Protein AF-S2ZXZ3-F1 (afdb_monomer)

Foldseek 3Di:
DDDPPDPDLDLVVQDDPDSDPLSVLCSQQCLLQHPDDPLSVLSNVLNQVSVCQQQVVPDDSVPFNDKDWDACQLHQRIWIQGPVGLAIEGEHEAEPDFDPQLVLLSVVCLLCVLLVADPNVPDPSCVPPDPVVVVVVVVVSVVSSVVNNVVVCVRCVPPPDDDRNRSRHYAYEYEYLAQQALSNVCQQCVPPDDGSHPYYAYNLNVLLSLVVSCVSVDPVSVVVNVVSLVRVVVLLVLLLQLDWDQDPVRDTAGSCWQDPNVFVSVCCLQANDDAPPDPSVVVSCVVNPPPDSRRDSHDDDPDQQAWHKDWDDDPNTIKIKTWLGGNVLVCVVVVCVVVLLPDDLLPDQHAWGWIWMWHADPLGIKTFTKTFAVSPPDPPDPLPDPDPVLLCLVLCCCQVPQCPPPQLVVLLVVLQVLQADPVDRDGQKDAWDDDSHRMTTGIMGNCNSVSNCCPVPVSVVSSSVSSNSNSVSSCVVRVPDRSSCSSVVVRD

Solvent-accessible surface area (backbone atoms only — not comparable to full-atom values): 27987 Å² total; per-residue (Å²): 141,79,81,92,69,78,84,70,90,53,48,71,81,49,34,77,97,54,89,44,71,64,14,51,54,49,43,46,45,46,26,30,55,49,78,94,43,88,94,45,46,61,48,29,50,46,12,40,54,52,50,25,54,52,54,61,61,77,57,86,50,88,83,58,54,59,66,47,80,40,69,50,57,84,74,35,52,35,37,36,39,31,70,91,74,35,34,34,38,38,37,45,77,31,56,92,63,72,91,60,88,61,50,64,61,38,46,50,30,48,49,20,58,45,33,69,31,72,88,33,73,84,63,78,70,53,79,89,50,54,72,78,53,39,58,55,48,51,57,52,49,53,52,42,28,56,52,45,41,51,56,49,51,62,72,52,64,83,54,90,73,83,90,60,54,48,69,40,45,80,42,32,23,41,39,30,63,36,89,81,49,50,64,51,45,50,58,44,53,40,90,88,52,82,56,67,32,77,21,75,43,47,27,71,58,49,50,51,61,54,57,75,49,49,91,62,68,45,69,70,60,51,54,48,50,53,52,52,51,53,49,52,49,52,54,47,59,38,33,42,32,59,48,68,48,67,47,100,86,66,46,83,43,40,31,40,48,74,30,44,55,2,31,43,44,48,53,37,66,46,72,44,79,81,59,52,78,59,81,68,53,66,66,45,44,77,74,45,78,86,61,60,84,89,64,54,89,29,69,78,76,86,55,54,80,40,59,48,49,50,71,52,69,58,98,88,40,38,30,22,33,34,42,64,46,30,45,69,59,38,52,71,52,56,73,44,57,75,68,48,86,80,59,66,83,91,70,50,69,65,83,81,55,39,28,41,31,40,44,66,53,98,94,39,36,30,46,27,40,32,41,54,45,68,90,70,62,49,97,85,59,85,62,76,70,86,70,57,68,44,60,56,36,49,51,47,37,45,53,68,56,53,53,59,32,64,66,48,43,51,40,54,49,51,58,31,58,73,72,54,44,98,90,49,81,73,71,38,59,43,76,45,56,88,52,64,58,49,60,27,40,56,37,35,33,50,36,61,68,57,34,75,50,44,83,40,63,67,59,39,52,51,50,32,49,43,53,41,50,39,51,51,51,51,45,64,68,53,70,80,54,61,45,42,40,26,51,70,61,74,47,118

Nearest PDB structures (foldseek):
  9f9a-assembly1_B  TM=3.683E-01  e=1.310E+00  Homo sapiens
  1ztf-assembly1_A  TM=2.143E-01  e=4.920E+00  Archaeoglobus fulgidus
  9cx8-assembly1_B  TM=1.516E-01  e=3.014E+00  Homo sapiens

Sequence (492 aa):
MIDERIVENNIFNFATNELSQDAFICWCLNWINMPVRDDNESGRQFGSQFLSRLLNGAYDVSGVNQIYIFRQLLNIDVLVLVPELQVALIIEDKTSSQEHGNQINRYKYLLSKTFGSNQYNGLDIYQYLSDDKKEQQQKRDETACWGAVNSIRWALRDEPGELDLSKYTIHTAYLKTDWFNDDDWNTVRELEKDPKVNTYVDGPEFLSLLLSCREWNNPILMSFVDYLSSKIRATIEHSCFWEHYEDIDGHIRFNIQDTAIAQRRFLQTVFNQPNHEAPFMADLKQHVENIDDLYVYGRIDDASHTHTIQHGSSFGTPWSLMHFWTRSLDRTVDADYWGFQNTNEDNLTVKPYMFWRIDKIKEGPVLSLRYYTWWEKGAGDNGESNTCSYKTRVYNYIKDRILSVKNISDTVRAIDELYKSEADTGDICSEGKLYKQYENILLQFKLNKILIDWNDADKRAQFISLMRDLNSELTQEIEDVKWDLVRKGVLK

Secondary structure (DSSP, 8-state):
----S-----GGGG-SSS--HHHHHHHHHHGGGS---TTTHHHHHHHHHHHHHHTTT-S--TT----EEEESGGG-SEEEEEGGGTEEEEEEEESSPPP-SSHHHHHHHHHHHHHT--TTTT--S-TTS-HHHHHHHHHHHHHHHHHHHHHHHHHGGGSSS---GGGPEEEEEEEE-S---HHHHHHH--TTSS-S-SEEEEHHHHHHHHHTTGGG--HHHHHHHHHHHHHHHHHHHTT-TT-EEE-TTS-EEEHHHH-HHHHHHHHHHHHSPPP---TTHHHHHHHSTT--TT---PPPP--TTSEEEEEEEETTEEEEEEEEEEHHHHHHHHHHHTGGGGS-GGG--SPPEEEEEEEEETTEEEEEEEEE-GGG--TT--S-----HHHHHHHHHIIIIITTSHHHHHHHHHHHHHT--SS----SEEE----SSSEEEEEEEEHHHHHHTTT-HHHHHHHHHHHHHHHHHHHHHHHT--HHHHHTTS--

Mean predicted aligned error: 9.5 Å

Structure (mmCIF, N/CA/C/O backbone):
data_AF-S2ZXZ3-F1
#
_entry.id   AF-S2ZXZ3-F1
#
loop_
_atom_site.group_PDB
_atom_site.id
_atom_site.type_symbol
_atom_site.label_atom_id
_atom_site.label_alt_id
_atom_site.label_comp_id
_atom_site.label_asym_id
_atom_site.label_entity_id
_atom_site.label_seq_id
_atom_site.pdbx_PDB_ins_code
_atom_site.Cartn_x
_atom_site.Cartn_y
_atom_site.Cartn_z
_atom_site.occupancy
_atom_site.B_iso_or_equiv
_atom_site.auth_seq_id
_atom_site.auth_comp_id
_atom_site.auth_asym_id
_atom_site.auth_atom_id
_atom_site.pdbx_PDB_model_num
ATOM 1 N N . MET A 1 1 ? -23.104 10.541 36.048 1.00 30.17 1 MET A N 1
ATOM 2 C CA . MET A 1 1 ? -24.502 10.112 35.854 1.00 30.17 1 MET A CA 1
ATOM 3 C C . MET A 1 1 ? -24.876 10.444 34.423 1.00 30.17 1 MET A C 1
ATOM 5 O O . MET A 1 1 ? -24.916 11.622 34.096 1.00 30.17 1 MET A O 1
ATOM 9 N N . ILE A 1 2 ? -25.022 9.423 33.582 1.00 32.22 2 ILE A N 1
ATOM 10 C CA . ILE A 1 2 ? -25.504 9.516 32.198 1.00 32.22 2 ILE A CA 1
ATOM 11 C C . ILE A 1 2 ? -26.896 8.869 32.217 1.00 32.22 2 ILE A C 1
ATOM 13 O O . ILE A 1 2 ? -27.058 7.820 32.832 1.00 32.22 2 ILE A O 1
ATOM 17 N N . ASP A 1 3 ? -27.890 9.564 31.665 1.00 29.20 3 ASP A N 1
ATOM 18 C CA . ASP A 1 3 ? -29.308 9.176 31.620 1.00 29.20 3 ASP A CA 1
ATOM 19 C C . ASP A 1 3 ? -29.491 7.924 30.738 1.00 29.20 3 ASP A C 1
ATOM 21 O O . ASP A 1 3 ? -28.980 7.872 29.621 1.00 29.20 3 ASP A O 1
ATOM 25 N N . GLU A 1 4 ? -30.230 6.928 31.232 1.00 36.69 4 GLU A N 1
ATOM 26 C CA . GLU A 1 4 ? -30.535 5.628 30.601 1.00 36.69 4 GLU A CA 1
ATOM 27 C C . GLU A 1 4 ? -31.561 5.728 29.447 1.00 36.69 4 GLU A C 1
ATOM 29 O O . GLU A 1 4 ? -32.271 4.775 29.122 1.00 36.69 4 GLU A O 1
ATOM 34 N N . ARG A 1 5 ? -31.663 6.885 28.786 1.00 41.94 5 ARG A N 1
ATOM 35 C CA . ARG A 1 5 ? -32.568 7.111 27.653 1.00 41.94 5 ARG A CA 1
ATOM 36 C C . ARG A 1 5 ? -31.793 7.092 26.341 1.00 41.94 5 ARG A C 1
ATOM 38 O O . ARG A 1 5 ? -31.281 8.119 25.923 1.00 41.94 5 ARG A O 1
ATOM 45 N N . ILE A 1 6 ? -31.730 5.902 25.735 1.00 48.75 6 ILE A N 1
ATOM 46 C CA . ILE A 1 6 ? -31.396 5.600 24.327 1.00 48.75 6 ILE A CA 1
ATOM 47 C C . ILE A 1 6 ? -30.418 6.609 23.703 1.00 48.75 6 ILE A C 1
ATOM 49 O O . ILE A 1 6 ? -30.825 7.581 23.070 1.00 48.75 6 ILE A O 1
ATOM 53 N N . VAL A 1 7 ? -29.117 6.348 23.830 1.00 62.41 7 VAL A N 1
ATOM 54 C CA . VAL A 1 7 ? -28.128 7.036 22.996 1.00 62.41 7 VAL A CA 1
ATOM 55 C C . VAL A 1 7 ? -28.185 6.371 21.623 1.00 62.41 7 VAL A C 1
ATOM 57 O O . VAL A 1 7 ? -27.684 5.266 21.442 1.00 62.41 7 VAL A O 1
ATOM 60 N N . GLU A 1 8 ? -28.875 6.998 20.672 1.00 80.94 8 GLU A N 1
ATOM 61 C CA . GLU A 1 8 ? -28.835 6.572 19.271 1.00 80.94 8 GLU A CA 1
ATOM 62 C C . GLU A 1 8 ? -27.384 6.486 18.774 1.00 80.94 8 GLU A C 1
ATOM 64 O O . GLU A 1 8 ? -26.513 7.237 19.228 1.00 80.94 8 GLU A O 1
ATOM 69 N N . ASN A 1 9 ? -27.119 5.585 17.820 1.00 91.69 9 ASN A N 1
ATOM 70 C CA . ASN A 1 9 ? -25.801 5.472 17.202 1.00 91.69 9 ASN A CA 1
ATOM 71 C C . ASN A 1 9 ? -25.494 6.710 16.342 1.00 91.69 9 ASN A C 1
ATOM 73 O O . ASN A 1 9 ? -25.753 6.749 15.137 1.00 91.69 9 ASN A O 1
ATOM 77 N N . ASN A 1 10 ? -24.947 7.733 16.989 1.00 90.75 10 ASN A N 1
ATOM 78 C CA . ASN A 1 10 ? -24.644 9.020 16.395 1.00 90.75 10 ASN A CA 1
ATOM 79 C C . ASN A 1 10 ? -23.159 9.106 16.018 1.00 90.75 10 ASN A C 1
ATOM 81 O O . ASN A 1 10 ? -22.287 9.074 16.887 1.00 90.75 10 ASN A O 1
ATOM 85 N N . ILE A 1 11 ? -22.872 9.275 14.723 1.00 91.56 11 ILE A N 1
ATOM 86 C CA . ILE A 1 11 ? -21.506 9.396 14.193 1.00 91.56 11 ILE A CA 1
ATOM 87 C C . ILE A 1 11 ? -20.726 10.569 14.805 1.00 91.56 11 ILE A C 1
ATOM 89 O O . ILE A 1 11 ? -19.511 10.482 14.970 1.00 91.56 11 ILE A O 1
ATOM 93 N N . PHE A 1 12 ? -21.409 11.642 15.221 1.00 90.38 12 PHE A N 1
ATOM 94 C CA . PHE A 1 12 ? -20.770 12.804 15.842 1.00 90.38 12 PHE A CA 1
ATOM 95 C C . PHE A 1 12 ? -20.186 12.498 17.225 1.00 90.38 12 PHE A C 1
ATOM 97 O O . PHE A 1 12 ? -19.268 13.194 17.652 1.00 90.38 12 PHE A O 1
ATOM 104 N N . ASN A 1 13 ? -20.624 11.420 17.888 1.00 90.25 13 ASN A N 1
ATOM 105 C CA . ASN A 1 13 ? -19.977 10.933 19.112 1.00 90.25 13 ASN A CA 1
ATOM 106 C C . ASN A 1 13 ? -18.549 10.429 18.842 1.00 90.25 13 ASN A C 1
ATOM 108 O O . ASN A 1 13 ? -17.726 10.370 19.753 1.00 90.25 13 ASN A O 1
ATOM 112 N N . PHE A 1 14 ? -18.260 10.077 17.587 1.00 90.56 14 PHE A N 1
ATOM 113 C CA . PHE A 1 14 ? -16.962 9.613 17.119 1.00 90.56 14 PHE A CA 1
ATOM 114 C C . PHE A 1 14 ? -16.249 10.637 16.243 1.00 90.56 14 PHE A C 1
ATOM 116 O O . PHE A 1 14 ? -15.187 10.318 15.730 1.00 90.56 14 PHE A O 1
ATOM 123 N N . ALA A 1 15 ? -16.775 11.844 16.045 1.00 86.06 15 ALA A N 1
ATOM 124 C CA . ALA A 1 15 ? -16.064 12.894 15.320 1.00 86.06 15 ALA A CA 1
ATOM 125 C C . ALA A 1 15 ? -15.128 13.660 16.272 1.00 86.06 15 ALA A C 1
ATOM 127 O O . ALA A 1 15 ? -15.308 13.648 17.489 1.00 86.06 15 ALA A O 1
ATOM 128 N N . THR A 1 16 ? -14.081 14.292 15.739 1.00 78.38 16 THR A N 1
ATOM 129 C CA . THR A 1 16 ? -13.371 15.362 16.468 1.00 78.38 16 THR A CA 1
ATOM 130 C C . THR A 1 16 ? -13.859 16.710 15.935 1.00 78.38 16 THR A C 1
ATOM 132 O O . THR A 1 16 ? -15.035 17.028 16.081 1.00 78.38 16 THR A O 1
ATOM 135 N N . ASN A 1 17 ? -12.992 17.481 15.278 1.00 81.38 17 ASN A N 1
ATOM 136 C CA . ASN A 1 17 ? -13.367 18.703 14.564 1.00 81.38 17 ASN A CA 1
ATOM 137 C C . ASN A 1 17 ? -13.809 18.412 13.120 1.00 81.38 17 ASN A C 1
ATOM 139 O O . ASN A 1 17 ? -14.393 19.274 12.472 1.00 81.38 17 ASN A O 1
ATOM 143 N N . GLU A 1 18 ? -13.526 17.205 12.626 1.00 82.19 18 GLU A N 1
ATOM 144 C CA . GLU A 1 18 ? -13.822 16.752 11.270 1.00 82.19 18 GLU A CA 1
ATOM 145 C C . GLU A 1 18 ? -14.441 15.351 11.313 1.00 82.19 18 GLU A C 1
ATOM 147 O O . GLU A 1 18 ? -14.201 14.566 12.241 1.00 82.19 18 GLU A O 1
ATOM 152 N N . LEU A 1 19 ? -15.252 15.043 10.300 1.00 85.81 19 LEU A N 1
ATOM 153 C CA . LEU A 1 19 ? -15.822 13.717 10.105 1.00 85.81 19 LEU A CA 1
ATOM 154 C C . LEU A 1 19 ? -14.780 12.827 9.416 1.00 85.81 19 LEU A C 1
ATOM 156 O O . LEU A 1 19 ? -14.737 12.750 8.191 1.00 85.81 19 LEU A O 1
ATOM 160 N N . SER A 1 20 ? -13.903 12.213 10.212 1.00 90.12 20 SER A N 1
ATOM 161 C CA . SER A 1 20 ? -12.832 11.357 9.694 1.00 90.12 20 SER A CA 1
ATOM 162 C C . SER A 1 20 ? -13.332 9.963 9.310 1.00 90.12 20 SER A C 1
ATOM 164 O O . SER A 1 20 ? -14.394 9.512 9.748 1.00 90.12 20 SER A O 1
ATOM 166 N N . GLN A 1 21 ? -12.530 9.246 8.524 1.00 90.81 21 GLN A N 1
ATOM 167 C CA . GLN A 1 21 ? -12.788 7.842 8.226 1.00 90.81 21 GLN A CA 1
ATOM 168 C C . GLN A 1 21 ? -12.796 6.986 9.509 1.00 90.81 21 GLN A C 1
ATOM 170 O O . GLN A 1 21 ? -13.679 6.143 9.651 1.00 90.81 21 GLN A O 1
ATOM 175 N N . ASP A 1 22 ? -11.942 7.274 10.501 1.00 91.81 22 ASP A N 1
ATOM 176 C CA . ASP A 1 22 ? -12.008 6.633 11.830 1.00 91.81 22 ASP A CA 1
ATOM 177 C C . ASP A 1 22 ? -13.377 6.793 12.493 1.00 91.81 22 ASP A C 1
ATOM 179 O O . ASP A 1 22 ? -13.887 5.858 13.111 1.00 91.81 22 ASP A O 1
ATOM 183 N N . ALA A 1 23 ? -13.980 7.985 12.385 1.00 93.44 23 ALA A N 1
ATOM 184 C CA . ALA A 1 23 ? -15.296 8.260 12.955 1.00 93.44 23 ALA A CA 1
ATOM 185 C C . ALA A 1 23 ? -16.367 7.385 12.296 1.00 93.44 23 ALA A C 1
ATOM 187 O O . ALA A 1 23 ? -17.224 6.826 12.983 1.00 93.44 23 ALA A O 1
ATOM 188 N N . PHE A 1 24 ? -16.280 7.229 10.973 1.00 94.88 24 PHE A N 1
ATOM 189 C CA . PHE A 1 24 ? -17.153 6.346 10.211 1.00 94.88 24 PHE A CA 1
ATOM 190 C C . PHE A 1 24 ? -16.953 4.875 10.600 1.00 94.88 24 PHE A C 1
ATOM 192 O O . PHE A 1 24 ? -17.932 4.206 10.912 1.00 94.88 24 PHE A O 1
ATOM 199 N N . ILE A 1 25 ? -15.707 4.393 10.701 1.00 95.62 25 ILE A N 1
ATOM 200 C CA . ILE A 1 25 ? -15.379 3.025 11.154 1.00 95.62 25 ILE A CA 1
ATOM 201 C C . ILE A 1 25 ? -15.961 2.757 12.549 1.00 95.62 25 ILE A C 1
ATOM 203 O O . ILE A 1 25 ? -16.602 1.726 12.770 1.00 95.62 25 ILE A O 1
ATOM 207 N N . CYS A 1 26 ? -15.789 3.697 13.484 1.00 96.50 26 CYS A N 1
ATOM 208 C CA . CYS A 1 26 ? -16.365 3.595 14.824 1.00 96.50 26 CYS A CA 1
ATOM 209 C C . CYS A 1 26 ? -17.895 3.536 14.777 1.00 96.50 26 CYS A C 1
ATOM 211 O O . CYS A 1 26 ? -18.497 2.704 15.451 1.00 96.50 26 CYS A O 1
ATOM 213 N N . TRP A 1 27 ? -18.528 4.385 13.965 1.00 96.19 27 TRP A N 1
ATOM 214 C CA . TRP A 1 27 ? -19.978 4.398 13.792 1.00 96.19 27 TRP A CA 1
ATOM 215 C C . TRP A 1 27 ? -20.510 3.087 13.201 1.00 96.19 27 TRP A C 1
ATOM 217 O O . TRP A 1 27 ? -21.516 2.575 13.694 1.00 96.19 27 TRP A O 1
ATOM 227 N N . CYS A 1 28 ? -19.820 2.506 12.215 1.00 95.69 28 CYS A N 1
ATOM 228 C CA . CYS A 1 28 ? -20.149 1.197 11.649 1.00 95.69 28 CYS A CA 1
ATOM 229 C C . CYS A 1 28 ? -20.170 0.108 12.731 1.00 95.69 28 CYS A C 1
ATOM 231 O O . CYS A 1 28 ? -21.142 -0.635 12.848 1.00 95.69 28 CYS A O 1
ATOM 233 N N . LEU A 1 29 ? -19.119 0.042 13.551 1.00 97.25 29 LEU A N 1
ATOM 234 C CA . LEU A 1 29 ? -18.985 -0.965 14.604 1.00 97.25 29 LEU A CA 1
ATOM 235 C C . LEU A 1 29 ? -19.958 -0.736 15.763 1.00 97.25 29 LEU A C 1
ATOM 237 O O . LEU A 1 29 ? -20.524 -1.692 16.289 1.00 97.25 29 LEU A O 1
ATOM 241 N N . ASN A 1 30 ? -20.210 0.521 16.136 1.00 96.69 30 ASN A N 1
ATOM 242 C CA . ASN A 1 30 ? -21.069 0.857 17.270 1.00 96.69 30 ASN A CA 1
ATOM 243 C C . ASN A 1 30 ? -22.535 0.437 17.076 1.00 96.69 30 ASN A C 1
ATOM 245 O O . ASN A 1 30 ? -23.285 0.389 18.047 1.00 96.69 30 ASN A O 1
ATOM 249 N N . TRP A 1 31 ? -22.949 0.063 15.860 1.00 95.44 31 TRP A N 1
ATOM 250 C CA . TRP A 1 31 ? -24.242 -0.589 15.668 1.00 95.44 31 TRP A CA 1
ATOM 251 C C . TRP A 1 31 ? -24.387 -1.878 16.476 1.00 95.44 31 TRP A C 1
ATOM 253 O O . TRP A 1 31 ? -25.496 -2.174 16.902 1.00 95.44 31 TRP A O 1
ATOM 263 N N . ILE A 1 32 ? -23.300 -2.602 16.761 1.00 95.69 32 ILE A N 1
ATOM 264 C CA . ILE A 1 32 ? -23.332 -3.806 17.609 1.00 95.69 32 ILE A CA 1
ATOM 265 C C . ILE A 1 32 ? -23.910 -3.494 18.998 1.00 95.69 32 ILE A C 1
ATOM 267 O O . ILE A 1 32 ? -24.723 -4.267 19.502 1.00 95.69 32 ILE A O 1
ATOM 271 N N . ASN A 1 33 ? -23.563 -2.326 19.552 1.00 94.38 33 ASN A N 1
ATOM 272 C CA . ASN A 1 33 ? -23.988 -1.860 20.876 1.00 94.38 33 ASN A CA 1
ATOM 273 C C . ASN A 1 33 ? -25.446 -1.384 20.926 1.00 94.38 33 ASN A C 1
ATOM 275 O O . ASN A 1 33 ? -25.957 -1.061 22.000 1.00 94.38 33 ASN A O 1
ATOM 279 N N . MET A 1 34 ? -26.123 -1.278 19.779 1.00 93.19 34 MET A N 1
ATOM 280 C CA . MET A 1 34 ? -27.524 -0.879 19.767 1.00 93.19 34 MET A CA 1
ATOM 281 C C . MET A 1 34 ? -28.399 -2.006 20.328 1.00 93.19 34 MET A C 1
ATOM 283 O O . MET A 1 34 ? -28.181 -3.175 19.991 1.00 93.19 34 MET A O 1
ATOM 287 N N . PRO A 1 35 ? -29.427 -1.682 21.138 1.00 90.19 35 PRO A N 1
ATOM 288 C CA . PRO A 1 35 ? -30.375 -2.680 21.617 1.00 90.19 35 PRO A CA 1
ATOM 289 C C . PRO A 1 35 ? -31.053 -3.374 20.435 1.00 90.19 35 PRO A C 1
ATOM 291 O O . PRO A 1 35 ? -31.287 -2.748 19.402 1.00 90.19 35 PRO A O 1
ATOM 294 N N . VAL A 1 36 ? -31.405 -4.648 20.600 1.00 89.12 36 VAL A N 1
ATOM 295 C CA . VAL A 1 36 ? -32.118 -5.419 19.574 1.00 89.12 36 VAL A CA 1
ATOM 296 C C . VAL A 1 36 ? -33.483 -4.778 19.307 1.00 89.12 36 VAL A C 1
ATOM 298 O O . VAL A 1 36 ? -34.337 -4.765 20.196 1.00 89.12 36 VAL A O 1
ATOM 301 N N . ARG A 1 37 ? -33.684 -4.227 18.104 1.00 88.00 37 ARG A N 1
ATOM 302 C CA . ARG A 1 37 ? -34.963 -3.671 17.640 1.00 88.00 37 ARG A CA 1
ATOM 303 C C . ARG A 1 37 ? -35.143 -3.938 16.147 1.00 88.00 37 ARG A C 1
ATOM 305 O O . ARG A 1 37 ? -34.173 -3.917 15.396 1.00 88.00 37 ARG A O 1
ATOM 312 N N . ASP A 1 38 ? -36.386 -4.092 15.711 1.00 85.94 38 ASP A N 1
ATOM 313 C CA . ASP A 1 38 ? -36.701 -4.351 14.299 1.00 85.94 38 ASP A CA 1
ATOM 314 C C . ASP A 1 38 ? -36.213 -3.220 13.374 1.00 85.94 38 ASP A C 1
ATOM 316 O O . ASP A 1 38 ? -35.770 -3.455 12.256 1.00 85.94 38 ASP A O 1
ATOM 320 N N . ASP A 1 39 ? -36.236 -1.972 13.847 1.00 85.81 39 ASP A N 1
ATOM 321 C CA . ASP A 1 39 ? -35.856 -0.796 13.059 1.00 85.81 39 ASP A CA 1
ATOM 322 C C . ASP A 1 39 ? -34.337 -0.564 12.952 1.00 85.81 39 ASP A C 1
ATOM 324 O O . ASP A 1 39 ? -33.902 0.307 12.197 1.00 85.81 39 ASP A O 1
ATOM 328 N N . ASN A 1 40 ? -33.520 -1.326 13.689 1.00 89.25 40 ASN A N 1
ATOM 329 C CA . ASN A 1 40 ? -32.059 -1.254 13.627 1.00 89.25 40 ASN A CA 1
ATOM 330 C C . ASN A 1 40 ? -31.377 -2.576 13.259 1.00 89.25 40 ASN A C 1
ATOM 332 O O . ASN A 1 40 ? -30.144 -2.616 13.213 1.00 89.25 40 ASN A O 1
ATOM 336 N N . GLU A 1 41 ? -32.150 -3.624 12.964 1.00 91.31 41 GLU A N 1
ATOM 337 C CA . GLU A 1 41 ? -31.649 -4.966 12.661 1.00 91.31 41 GLU A CA 1
ATOM 338 C C . GLU A 1 41 ? -30.568 -4.942 11.573 1.00 91.31 41 GLU A C 1
ATOM 340 O O . GLU A 1 41 ? -29.474 -5.467 11.782 1.00 91.31 41 GLU A O 1
ATOM 345 N N . SER A 1 42 ? -30.813 -4.241 10.462 1.00 92.19 42 SER A N 1
ATOM 346 C CA . SER A 1 42 ? -29.847 -4.122 9.363 1.00 92.19 42 SER A CA 1
ATOM 347 C C . SER A 1 42 ? -28.546 -3.425 9.777 1.00 92.19 42 SER A C 1
ATOM 349 O O . SER A 1 42 ? -27.469 -3.836 9.353 1.00 92.19 42 SER A O 1
ATOM 351 N N . GLY A 1 43 ? -28.621 -2.406 10.640 1.00 93.19 43 GLY A N 1
ATOM 352 C CA . GLY A 1 43 ? -27.437 -1.731 11.172 1.00 93.19 43 GLY A CA 1
ATOM 353 C C . GLY A 1 43 ? -26.615 -2.663 12.064 1.00 93.19 43 GLY A C 1
ATOM 354 O O . GLY A 1 43 ? -25.399 -2.771 11.898 1.00 93.19 43 GLY A O 1
ATOM 355 N N . ARG A 1 44 ? -27.277 -3.398 12.970 1.00 93.62 44 ARG A N 1
ATOM 356 C CA . ARG A 1 44 ? -26.623 -4.399 13.836 1.00 93.62 44 ARG A CA 1
ATOM 357 C C . ARG A 1 44 ? -25.982 -5.519 13.016 1.00 93.62 44 ARG A C 1
ATOM 359 O O . ARG A 1 44 ? -24.838 -5.893 13.278 1.00 93.62 44 ARG A O 1
ATOM 366 N N . GLN A 1 45 ? -26.695 -6.017 12.006 1.00 92.69 45 GLN A N 1
ATOM 367 C CA . GLN A 1 45 ? -26.197 -7.024 11.073 1.00 92.69 45 GLN A CA 1
ATOM 368 C C . GLN A 1 45 ? -24.948 -6.527 10.341 1.00 92.69 45 GLN A C 1
ATOM 370 O O . GLN A 1 45 ? -23.947 -7.242 10.303 1.00 92.69 45 GLN A O 1
ATOM 375 N N . PHE A 1 46 ? -24.976 -5.300 9.816 1.00 93.31 46 PHE A N 1
ATOM 376 C CA . PHE A 1 46 ? -23.822 -4.689 9.162 1.00 93.31 46 PHE A CA 1
ATOM 377 C C . PHE A 1 46 ? -22.622 -4.572 10.113 1.00 93.31 46 PHE A C 1
ATOM 379 O O . PHE A 1 46 ? -21.526 -5.014 9.769 1.00 93.31 46 PHE A O 1
ATOM 386 N N . GLY A 1 47 ? -22.824 -4.056 11.331 1.00 95.31 47 GLY A N 1
ATOM 387 C CA . GLY A 1 47 ? -21.763 -3.954 12.338 1.00 95.31 47 GLY A CA 1
ATOM 388 C C . GLY A 1 47 ? -21.125 -5.311 12.660 1.00 95.31 47 GLY A C 1
ATOM 389 O O . GLY A 1 47 ? -19.899 -5.423 12.694 1.00 95.31 47 GLY A O 1
ATOM 390 N N . SER A 1 48 ? -21.942 -6.359 12.816 1.00 95.31 48 SER A N 1
ATOM 391 C CA . SER A 1 48 ? -21.478 -7.733 13.059 1.00 95.31 48 SER A CA 1
ATOM 392 C C . SER A 1 48 ? -20.688 -8.302 11.872 1.00 95.31 48 SER A C 1
ATOM 394 O O . SER A 1 48 ? -19.584 -8.820 12.055 1.00 95.31 48 SER A O 1
ATOM 396 N N . GLN A 1 49 ? -21.187 -8.146 10.640 1.00 94.50 49 GLN A N 1
ATOM 397 C CA . GLN A 1 49 ? -20.475 -8.576 9.429 1.00 94.50 49 GLN A CA 1
ATOM 398 C C . GLN A 1 49 ? -19.139 -7.846 9.263 1.00 94.50 49 GLN A C 1
ATOM 400 O O . GLN A 1 49 ? -18.123 -8.472 8.947 1.00 94.50 49 GLN A O 1
ATOM 405 N N . PHE A 1 50 ? -19.119 -6.538 9.524 1.00 95.88 50 PHE A N 1
ATOM 406 C CA . PHE A 1 50 ? -17.906 -5.736 9.441 1.00 95.88 50 PHE A CA 1
ATOM 407 C C . PHE A 1 50 ? -16.875 -6.168 10.490 1.00 95.88 50 PHE A C 1
ATOM 409 O O . PHE A 1 50 ? -15.717 -6.406 10.140 1.00 95.88 50 PHE A O 1
ATOM 416 N N . LEU A 1 51 ? -17.293 -6.385 11.744 1.00 97.69 51 LEU A N 1
ATOM 417 C CA . LEU A 1 51 ? -16.427 -6.938 12.791 1.00 97.69 51 LEU A CA 1
ATOM 418 C C . LEU A 1 51 ? -15.878 -8.318 12.401 1.00 97.69 51 LEU A C 1
ATOM 420 O O . LEU A 1 51 ? -14.672 -8.544 12.499 1.00 97.69 51 LEU A O 1
ATOM 424 N N . SER A 1 52 ? -16.736 -9.223 11.914 1.00 96.31 52 SER A N 1
ATOM 425 C CA . SER A 1 52 ? -16.327 -10.558 11.455 1.00 96.31 52 SER A CA 1
ATOM 426 C C . SER A 1 52 ? -15.244 -10.470 10.385 1.00 96.31 52 SER A C 1
ATOM 428 O O . SER A 1 52 ? -14.215 -11.147 10.473 1.00 96.31 52 SER A O 1
ATOM 430 N N . ARG A 1 53 ? -15.429 -9.583 9.399 1.00 95.06 53 ARG A N 1
ATOM 431 C CA . ARG A 1 53 ? -14.460 -9.401 8.322 1.00 95.06 53 ARG A CA 1
ATOM 432 C C . ARG A 1 53 ? -13.142 -8.825 8.827 1.00 95.06 53 ARG A C 1
ATOM 434 O O . ARG A 1 53 ? -12.098 -9.331 8.417 1.00 95.06 53 ARG A O 1
ATOM 441 N N . LEU A 1 54 ? -13.159 -7.828 9.715 1.00 95.94 54 LEU A N 1
ATOM 442 C CA . LEU A 1 54 ? -11.942 -7.267 10.325 1.00 95.94 54 LEU A CA 1
ATOM 443 C C . LEU A 1 54 ? -11.191 -8.301 11.179 1.00 95.94 54 LEU A C 1
ATOM 445 O O . LEU A 1 54 ? -9.962 -8.275 11.239 1.00 95.94 54 LEU A O 1
ATOM 449 N N . LEU A 1 55 ? -11.906 -9.267 11.753 1.00 95.44 55 LEU A N 1
ATOM 450 C CA . LEU A 1 55 ? -11.353 -10.427 12.457 1.00 95.44 55 LEU A CA 1
ATOM 451 C C . LEU A 1 55 ? -10.994 -11.608 11.532 1.00 95.44 55 LEU A C 1
ATOM 453 O O . LEU A 1 55 ? -10.687 -12.700 12.010 1.00 95.44 55 LEU A O 1
ATOM 457 N N . ASN A 1 56 ? -11.019 -11.406 10.211 1.00 91.12 56 ASN A N 1
ATOM 458 C CA . ASN A 1 56 ? -10.733 -12.417 9.186 1.00 91.12 56 ASN A CA 1
ATOM 459 C C . ASN A 1 56 ? -11.604 -13.688 9.286 1.00 91.12 56 ASN A C 1
ATOM 461 O O . ASN A 1 56 ? -11.157 -14.776 8.931 1.00 91.12 56 ASN A O 1
ATOM 465 N N . GLY A 1 57 ? -12.821 -13.580 9.830 1.00 90.12 57 GLY A N 1
ATOM 466 C CA . GLY A 1 57 ? -13.705 -14.726 10.067 1.00 90.12 57 GLY A CA 1
ATOM 467 C C . GLY A 1 57 ? -13.160 -15.754 11.067 1.00 90.12 57 GLY A C 1
ATOM 468 O O . GLY A 1 57 ? -13.686 -16.860 11.145 1.00 90.12 57 GLY A O 1
ATOM 469 N N . ALA A 1 58 ? -12.111 -15.418 11.828 1.00 89.19 58 ALA A N 1
ATOM 470 C CA . ALA A 1 58 ? -11.464 -16.341 12.763 1.00 89.19 58 ALA A CA 1
ATOM 471 C C . ALA A 1 58 ? -12.296 -16.610 14.031 1.00 89.19 58 ALA A C 1
ATOM 473 O O . ALA A 1 58 ? -12.009 -17.553 14.766 1.00 89.19 58 ALA A O 1
ATOM 474 N N . TYR A 1 59 ? -13.319 -15.790 14.279 1.00 93.88 59 TYR A N 1
ATOM 475 C CA . TYR A 1 59 ? -14.169 -15.848 15.463 1.00 93.88 59 TYR A CA 1
ATOM 476 C C . TYR A 1 59 ? -15.644 -15.854 15.065 1.00 93.88 59 TYR A C 1
ATOM 478 O O . TYR A 1 59 ? -16.043 -15.198 14.099 1.00 93.88 59 TYR A O 1
ATOM 486 N N . ASP A 1 60 ? -16.460 -16.553 15.852 1.00 94.81 60 ASP A N 1
ATOM 487 C CA . ASP A 1 60 ? -17.914 -16.475 15.756 1.00 94.81 60 ASP A CA 1
ATOM 488 C C . ASP A 1 60 ? -18.415 -15.208 16.461 1.00 94.81 60 ASP A C 1
ATOM 490 O O . ASP A 1 60 ? -18.421 -15.120 17.686 1.00 94.81 60 ASP A O 1
ATOM 494 N N . VAL A 1 61 ? -18.829 -14.214 15.676 1.00 95.62 61 VAL A N 1
ATOM 495 C CA . VAL A 1 61 ? -19.321 -12.925 16.186 1.00 95.62 61 VAL A CA 1
ATOM 496 C C . VAL A 1 61 ? -20.832 -12.909 16.444 1.00 95.62 61 VAL A C 1
ATOM 498 O O . VAL A 1 61 ? -21.366 -11.873 16.837 1.00 95.62 61 VAL A O 1
ATOM 501 N N . SER A 1 62 ? -21.547 -14.018 16.217 1.00 91.62 62 SER A N 1
ATOM 502 C CA . SER A 1 62 ? -23.017 -14.057 16.302 1.00 91.62 62 SER A CA 1
ATOM 503 C C . SER A 1 62 ? -23.559 -13.756 17.705 1.00 91.62 62 SER A C 1
ATOM 505 O O . SER A 1 62 ? -24.653 -13.209 17.842 1.00 91.62 62 SER A O 1
ATOM 507 N N . GLY A 1 63 ? -22.785 -14.077 18.745 1.00 90.94 63 GLY A N 1
ATOM 508 C CA . GLY A 1 63 ? -23.122 -13.808 20.145 1.00 90.94 63 GLY A CA 1
ATOM 509 C C . GLY A 1 63 ? -22.663 -12.447 20.676 1.00 90.94 63 GLY A C 1
ATOM 510 O O . GLY A 1 63 ? -22.987 -12.118 21.817 1.00 90.94 63 GLY A O 1
ATOM 511 N N . VAL A 1 64 ? -21.920 -11.666 19.887 1.00 95.19 64 VAL A N 1
ATOM 512 C CA . VAL A 1 64 ? -21.357 -10.383 20.330 1.00 95.19 64 VAL A CA 1
ATOM 513 C C . VAL A 1 64 ? -22.449 -9.321 20.311 1.00 95.19 64 VAL A C 1
ATOM 515 O O . VAL A 1 64 ? -22.980 -8.980 19.253 1.00 95.19 64 VAL A O 1
ATOM 518 N N . ASN A 1 65 ? -22.776 -8.785 21.485 1.00 92.88 65 ASN A N 1
ATOM 519 C CA . ASN A 1 65 ? -23.782 -7.728 21.628 1.00 92.88 65 ASN A CA 1
ATOM 520 C C . ASN A 1 65 ? -23.223 -6.475 22.307 1.00 92.88 65 ASN A C 1
ATOM 522 O O . ASN A 1 65 ? -23.903 -5.450 22.318 1.00 92.88 65 ASN A O 1
ATOM 526 N N . GLN A 1 66 ? -22.002 -6.545 22.839 1.00 93.00 66 GLN A N 1
ATOM 527 C CA . GLN A 1 66 ? -21.316 -5.411 23.430 1.00 93.00 66 GLN A CA 1
ATOM 528 C C . GLN A 1 66 ? -19.868 -5.350 22.937 1.00 93.00 66 GLN A C 1
ATOM 530 O O . GLN A 1 66 ? -19.129 -6.327 22.940 1.00 93.00 66 GLN A O 1
ATOM 535 N N . ILE A 1 67 ? -19.439 -4.165 22.524 1.00 96.31 67 ILE A N 1
ATOM 536 C CA . ILE A 1 67 ? -18.048 -3.852 22.205 1.00 96.31 67 ILE A CA 1
ATOM 537 C C . ILE A 1 67 ? -17.670 -2.494 22.784 1.00 96.31 67 ILE A C 1
ATOM 539 O O . ILE A 1 67 ? -18.513 -1.618 23.002 1.00 96.31 67 ILE A O 1
ATOM 543 N N . TYR A 1 68 ? -16.374 -2.290 22.987 1.00 96.62 68 TYR A N 1
ATOM 544 C CA . TYR A 1 68 ? -15.830 -1.041 23.509 1.00 96.62 68 TYR A CA 1
ATOM 545 C C . TYR A 1 68 ? -14.880 -0.428 22.499 1.00 96.62 68 TYR A C 1
ATOM 547 O O . TYR A 1 68 ? -13.855 -1.020 22.178 1.00 96.62 68 TYR A O 1
ATOM 555 N N . ILE A 1 69 ? -15.223 0.759 22.007 1.00 96.88 69 ILE A N 1
ATOM 556 C CA . ILE A 1 69 ? -14.490 1.442 20.942 1.00 96.88 69 ILE A CA 1
ATOM 557 C C . ILE A 1 69 ? -13.716 2.615 21.541 1.00 96.88 69 ILE A C 1
ATOM 559 O O . ILE A 1 69 ? -14.289 3.483 22.200 1.00 96.88 69 ILE A O 1
ATOM 563 N N . PHE A 1 70 ? -12.415 2.662 21.279 1.00 95.62 70 PHE A N 1
ATOM 564 C CA . PHE A 1 70 ? -11.518 3.734 21.684 1.00 95.62 70 PHE A CA 1
ATOM 565 C C . PHE A 1 70 ? -10.847 4.319 20.447 1.00 95.62 70 PHE A C 1
ATOM 567 O O . PHE A 1 70 ? -10.261 3.591 19.650 1.00 95.62 70 PHE A O 1
ATOM 574 N N . ARG A 1 71 ? -10.890 5.643 20.306 1.00 93.62 71 ARG A N 1
ATOM 575 C CA . ARG A 1 71 ? -10.178 6.361 19.242 1.00 93.62 71 ARG A CA 1
ATOM 576 C C . ARG A 1 71 ? -8.869 6.917 19.768 1.00 93.62 71 ARG A C 1
ATOM 578 O O . ARG A 1 71 ? -8.857 7.490 20.859 1.00 93.62 71 ARG A O 1
ATOM 585 N N . GLN A 1 72 ? -7.802 6.791 18.985 1.00 91.75 72 GLN A N 1
ATOM 586 C CA . GLN A 1 72 ? -6.492 7.399 19.262 1.00 91.75 72 GLN A CA 1
ATOM 587 C C . GLN A 1 72 ? -5.874 6.980 20.617 1.00 91.75 72 GLN A C 1
ATOM 589 O O . GLN A 1 72 ? -4.944 7.616 21.121 1.00 91.75 72 GLN A O 1
ATOM 594 N N . LEU A 1 73 ? -6.350 5.884 21.224 1.00 94.62 73 LEU A N 1
ATOM 595 C CA . LEU A 1 73 ? -5.778 5.347 22.459 1.00 94.62 73 LEU A CA 1
ATOM 596 C C . LEU A 1 73 ? -4.430 4.701 22.134 1.00 94.62 73 LEU A C 1
ATOM 598 O O . LEU A 1 73 ? -4.355 3.860 21.248 1.00 94.62 73 LEU A O 1
ATOM 602 N N . LEU A 1 74 ? -3.357 5.096 22.827 1.00 94.69 74 LEU A N 1
ATOM 603 C CA . LEU A 1 74 ? -1.977 4.707 22.476 1.00 94.69 74 LEU A CA 1
ATOM 604 C C . LEU A 1 74 ? -1.561 5.127 21.048 1.00 94.69 74 LEU A C 1
ATOM 606 O O . LEU A 1 74 ? -0.617 4.566 20.490 1.00 94.69 74 LEU A O 1
ATOM 610 N N . ASN A 1 75 ? -2.226 6.145 20.487 1.00 92.81 75 ASN A N 1
ATOM 611 C CA . ASN A 1 75 ? -2.127 6.574 19.087 1.00 92.81 75 ASN A CA 1
ATOM 612 C C . ASN A 1 75 ? -2.605 5.526 18.066 1.00 92.81 75 ASN A C 1
ATOM 614 O O . ASN A 1 75 ? -2.228 5.621 16.905 1.00 92.81 75 ASN A O 1
ATOM 618 N N . ILE A 1 76 ? -3.372 4.517 18.487 1.00 94.88 76 ILE A N 1
ATOM 619 C CA . ILE A 1 76 ? -4.054 3.582 17.581 1.00 94.88 76 ILE A CA 1
ATOM 620 C C . ILE A 1 76 ? -5.280 4.289 17.008 1.00 94.88 76 ILE A C 1
ATOM 622 O O . ILE A 1 76 ? -6.067 4.808 17.801 1.00 94.88 76 ILE A O 1
ATOM 626 N N . ASP A 1 77 ? -5.486 4.266 15.689 1.00 94.25 77 ASP A N 1
ATOM 627 C CA . ASP A 1 77 ? -6.618 4.966 15.062 1.00 94.25 77 ASP A CA 1
ATOM 628 C C . ASP A 1 77 ? -7.959 4.547 15.666 1.00 94.25 77 ASP A C 1
ATOM 630 O O . ASP A 1 77 ? -8.677 5.380 16.240 1.00 94.25 77 ASP A O 1
ATOM 634 N N . VAL A 1 78 ? -8.242 3.239 15.652 1.00 96.88 78 VAL A N 1
ATOM 635 C CA . VAL A 1 78 ? -9.382 2.646 16.359 1.00 96.88 78 VAL A CA 1
ATOM 636 C C . VAL A 1 78 ? -8.962 1.358 17.070 1.00 96.88 78 VAL A C 1
ATOM 638 O O . VAL A 1 78 ? -8.456 0.418 16.462 1.00 96.88 78 VAL A O 1
ATOM 641 N N . LEU A 1 79 ? -9.206 1.293 18.378 1.00 98.19 79 LEU A N 1
ATOM 642 C CA . LEU A 1 79 ? -9.085 0.085 19.191 1.00 98.19 79 LEU A CA 1
ATOM 643 C C . LEU A 1 79 ? -10.481 -0.383 19.602 1.00 98.19 79 LEU A C 1
ATOM 645 O O . LEU A 1 79 ? -11.251 0.385 20.175 1.00 98.19 79 LEU A O 1
ATOM 649 N N . VAL A 1 80 ? -10.782 -1.655 19.367 1.00 98.19 80 VAL A N 1
ATOM 650 C CA . VAL A 1 80 ? -12.050 -2.285 19.740 1.00 98.19 80 VAL A CA 1
ATOM 651 C C . VAL A 1 80 ? -11.773 -3.430 20.702 1.00 98.19 80 VAL A C 1
ATOM 653 O O . VAL A 1 80 ? -11.010 -4.336 20.377 1.00 98.19 80 VAL A O 1
ATOM 656 N N . LEU A 1 81 ? -12.394 -3.420 21.877 1.00 97.75 81 LEU A N 1
ATOM 657 C CA . LEU A 1 81 ? -12.408 -4.576 22.772 1.00 97.75 81 LEU A CA 1
ATOM 658 C C . LEU A 1 81 ? -13.722 -5.324 22.598 1.00 97.75 81 LEU A C 1
ATOM 660 O O . LEU A 1 81 ? -14.790 -4.709 22.619 1.00 97.75 81 LEU A O 1
ATOM 664 N N . VAL A 1 82 ? -13.619 -6.641 22.451 1.00 96.75 82 VAL A N 1
ATOM 665 C CA . VAL A 1 82 ? -14.746 -7.566 22.327 1.00 96.75 82 VAL A CA 1
ATOM 666 C C . VAL A 1 82 ? -14.661 -8.564 23.486 1.00 96.75 82 VAL A C 1
ATOM 668 O O . VAL A 1 82 ? -13.980 -9.589 23.354 1.00 96.75 82 VAL A O 1
ATOM 671 N N . PRO A 1 83 ? -15.256 -8.250 24.653 1.00 94.06 83 PRO A N 1
ATOM 672 C CA . PRO A 1 83 ? -15.118 -9.073 25.852 1.00 94.06 83 PRO A CA 1
ATOM 673 C C . PRO A 1 83 ? -15.592 -10.511 25.681 1.00 94.06 83 PRO A C 1
ATOM 675 O O . PRO A 1 83 ? -14.900 -11.425 26.132 1.00 94.06 83 PRO A O 1
ATOM 678 N N . GLU A 1 84 ? -16.700 -10.728 24.969 1.00 93.44 84 GLU A N 1
ATOM 679 C CA . GLU A 1 84 ? -17.275 -12.056 24.722 1.00 93.44 84 GLU A CA 1
ATOM 680 C C . GLU A 1 84 ? -16.305 -12.981 23.974 1.00 93.44 84 GLU A C 1
ATOM 682 O O . GLU A 1 84 ? -16.343 -14.196 24.162 1.00 93.44 84 GLU A O 1
ATOM 687 N N . LEU A 1 85 ? -15.414 -12.411 23.156 1.00 95.31 85 LEU A N 1
ATOM 688 C CA . LEU A 1 85 ? -14.391 -13.149 22.411 1.00 95.31 85 LEU A CA 1
ATOM 689 C C . LEU A 1 85 ? -13.016 -13.124 23.087 1.00 95.31 85 LEU A C 1
ATOM 691 O O . LEU A 1 85 ? -12.121 -13.844 22.653 1.00 95.31 85 LEU A O 1
ATOM 695 N N . GLN A 1 86 ? -12.828 -12.285 24.112 1.00 94.75 86 GLN A N 1
ATOM 696 C CA . GLN A 1 86 ? -11.513 -11.932 24.657 1.00 94.75 86 GLN A CA 1
ATOM 697 C C . GLN A 1 86 ? -10.552 -11.486 23.544 1.00 94.75 86 GLN A C 1
ATOM 699 O O . GLN A 1 86 ? -9.422 -11.962 23.438 1.00 94.75 86 GLN A O 1
ATOM 704 N N . VAL A 1 87 ? -11.010 -10.571 22.685 1.00 96.56 87 VAL A N 1
ATOM 705 C CA . VAL A 1 87 ? -10.216 -10.030 21.573 1.00 96.56 87 VAL A CA 1
ATOM 706 C C . VAL A 1 87 ? -10.076 -8.522 21.704 1.00 96.56 87 VAL A C 1
ATOM 708 O O . VAL A 1 87 ? -11.038 -7.815 22.005 1.00 96.56 87 VAL A O 1
ATOM 711 N N . ALA A 1 88 ? -8.867 -8.026 21.455 1.00 97.50 88 ALA A N 1
ATOM 712 C CA . ALA A 1 88 ? -8.600 -6.614 21.235 1.00 97.50 88 ALA A CA 1
ATOM 713 C C . ALA A 1 88 ? -8.192 -6.403 19.778 1.00 97.50 88 ALA A C 1
ATOM 715 O O . ALA A 1 88 ? -7.109 -6.807 19.359 1.00 97.50 88 ALA A O 1
ATOM 716 N N . LEU A 1 89 ? -9.076 -5.783 19.009 1.00 98.12 89 LEU A N 1
ATOM 717 C CA . LEU A 1 89 ? -8.886 -5.490 17.601 1.00 98.12 89 LEU A CA 1
ATOM 718 C C . LEU A 1 89 ? -8.320 -4.076 17.440 1.00 98.12 89 LEU A C 1
ATOM 720 O O . LEU A 1 89 ? -8.984 -3.083 17.724 1.00 98.12 89 LEU A O 1
ATOM 724 N N . ILE A 1 90 ? -7.089 -4.002 16.957 1.00 97.44 90 ILE A N 1
ATOM 725 C CA . ILE A 1 90 ? -6.463 -2.790 16.435 1.00 97.44 90 ILE A CA 1
ATOM 726 C C . ILE A 1 90 ? -6.908 -2.634 14.982 1.00 97.44 90 ILE A C 1
ATOM 728 O O . ILE A 1 90 ? -6.723 -3.556 14.188 1.00 97.44 90 ILE A O 1
ATOM 732 N N . ILE A 1 91 ? -7.447 -1.474 14.628 1.00 96.75 91 ILE A N 1
ATOM 733 C CA . ILE A 1 91 ? -7.742 -1.086 13.249 1.00 96.75 91 ILE A CA 1
ATOM 734 C C . ILE A 1 91 ? -6.856 0.114 12.936 1.00 96.75 91 ILE A C 1
ATOM 736 O O . ILE A 1 91 ? -7.016 1.174 13.540 1.00 96.75 91 ILE A O 1
ATOM 740 N N . GLU A 1 92 ? -5.915 -0.084 12.020 1.00 94.12 92 GLU A N 1
ATOM 741 C CA . GLU A 1 92 ? -5.135 1.001 11.427 1.00 94.12 92 GLU A CA 1
ATOM 742 C C . GLU A 1 92 ? -5.834 1.448 10.147 1.00 94.12 92 GLU A C 1
ATOM 744 O O . GLU A 1 92 ? -6.012 0.635 9.230 1.00 94.12 92 GLU A O 1
ATOM 749 N N . ASP A 1 93 ? -6.225 2.719 10.094 1.00 91.25 93 ASP A N 1
ATOM 750 C CA . ASP A 1 93 ? -6.801 3.317 8.898 1.00 91.25 93 ASP A CA 1
ATOM 751 C C . ASP A 1 93 ? -5.709 3.981 8.061 1.00 91.25 93 ASP A C 1
ATOM 753 O O . ASP A 1 93 ? -4.870 4.734 8.555 1.00 91.25 93 ASP A O 1
ATOM 757 N N . LYS A 1 94 ? -5.733 3.742 6.752 1.00 87.94 94 LYS A N 1
ATOM 758 C CA . LYS A 1 94 ? -4.899 4.459 5.797 1.00 87.94 94 LYS A CA 1
ATOM 759 C C . LYS A 1 94 ? -5.727 4.908 4.602 1.00 87.94 94 LYS A C 1
ATOM 761 O O . LYS A 1 94 ? -6.440 4.146 3.954 1.00 87.94 94 LYS A O 1
ATOM 766 N N . THR A 1 95 ? -5.528 6.165 4.228 1.00 82.94 95 THR A N 1
ATOM 767 C CA . THR A 1 95 ? -5.987 6.702 2.945 1.00 82.94 95 THR A CA 1
ATOM 768 C C . THR A 1 95 ? -4.819 6.698 1.969 1.00 82.94 95 THR A C 1
ATOM 770 O O . THR A 1 95 ? -4.502 5.649 1.429 1.00 82.94 95 THR A O 1
ATOM 773 N N . SER A 1 96 ? -4.105 7.802 1.773 1.00 73.38 96 SER A N 1
ATOM 774 C CA . SER A 1 96 ? -3.003 7.899 0.803 1.00 73.38 96 SER A CA 1
ATOM 775 C C . SER A 1 96 ? -1.627 7.540 1.376 1.00 73.38 96 SER A C 1
ATOM 777 O O . SER A 1 96 ? -0.715 7.218 0.619 1.00 73.38 96 SER A O 1
ATOM 779 N N . SER A 1 97 ? -1.469 7.552 2.702 1.00 75.94 97 SER A N 1
ATOM 780 C CA . SER A 1 97 ? -0.189 7.317 3.376 1.00 75.94 97 SER A CA 1
ATOM 781 C C . SER A 1 97 ? 0.106 5.838 3.617 1.00 75.94 97 SER A C 1
ATOM 783 O O . SER A 1 97 ? -0.795 5.006 3.713 1.00 75.94 97 SER A O 1
ATOM 785 N N . GLN A 1 98 ? 1.389 5.520 3.727 1.00 73.94 98 GLN A N 1
ATOM 786 C CA . GLN A 1 98 ? 1.872 4.199 4.114 1.00 73.94 98 GLN A CA 1
ATOM 787 C C . GLN A 1 98 ? 2.083 4.133 5.626 1.00 73.94 98 GLN A C 1
ATOM 789 O O . GLN A 1 98 ? 2.057 5.148 6.331 1.00 73.94 98 GLN A O 1
ATOM 794 N N . GLU A 1 99 ? 2.308 2.927 6.133 1.00 77.25 99 GLU A N 1
ATOM 795 C CA . GLU A 1 99 ? 2.832 2.766 7.482 1.00 77.25 99 GLU A CA 1
ATOM 796 C C . GLU A 1 99 ? 4.269 3.299 7.559 1.00 77.25 99 GLU A C 1
ATOM 798 O O . GLU A 1 99 ? 5.092 3.057 6.681 1.00 77.25 99 GLU A O 1
ATOM 803 N N . HIS A 1 100 ? 4.581 4.032 8.625 1.00 74.06 100 HIS A N 1
ATOM 804 C CA . HIS A 1 100 ? 5.910 4.593 8.837 1.00 74.06 100 HIS A CA 1
ATOM 805 C C . HIS A 1 100 ? 6.382 4.373 10.274 1.00 74.06 100 HIS A C 1
ATOM 807 O O . HIS A 1 100 ? 5.615 4.484 11.229 1.00 74.06 100 HIS A O 1
ATOM 813 N N . GLY A 1 101 ? 7.679 4.130 10.463 1.00 72.75 101 GLY A N 1
ATOM 814 C CA . GLY A 1 101 ? 8.277 4.097 11.802 1.00 72.75 101 GLY A CA 1
ATOM 815 C C . GLY A 1 101 ? 7.855 2.905 12.669 1.00 72.75 101 GLY A C 1
ATOM 816 O O . GLY A 1 101 ? 7.784 3.045 13.888 1.00 72.75 101 GLY A O 1
ATOM 817 N N . ASN A 1 102 ? 7.599 1.741 12.062 1.00 79.81 102 ASN A N 1
ATOM 818 C CA . ASN A 1 102 ? 7.242 0.500 12.760 1.00 79.81 102 ASN A CA 1
ATOM 819 C C . ASN A 1 102 ? 5.947 0.613 13.599 1.00 79.81 102 ASN A C 1
ATOM 821 O O . ASN A 1 102 ? 5.822 0.031 14.682 1.00 79.81 102 ASN A O 1
ATOM 825 N N . GLN A 1 103 ? 4.993 1.398 13.095 1.00 85.94 103 GLN A N 1
ATOM 826 C CA . GLN A 1 103 ? 3.797 1.881 13.789 1.00 85.94 103 GLN A CA 1
ATOM 827 C C . GLN A 1 103 ? 2.937 0.732 14.345 1.00 85.94 103 GLN A C 1
ATOM 829 O O . GLN A 1 103 ? 2.617 0.708 15.531 1.00 85.94 103 GLN A O 1
ATOM 834 N N . ILE A 1 104 ? 2.640 -0.278 13.522 1.00 88.88 104 ILE A N 1
ATOM 835 C CA . ILE A 1 104 ? 1.766 -1.400 13.913 1.00 88.88 104 ILE A CA 1
ATOM 836 C C . ILE A 1 104 ? 2.408 -2.262 15.009 1.00 88.88 104 ILE A C 1
ATOM 838 O O . ILE A 1 104 ? 1.753 -2.632 15.984 1.00 88.88 104 ILE A O 1
ATOM 842 N N . ASN A 1 105 ? 3.709 -2.545 14.903 1.00 89.44 105 ASN A N 1
ATOM 843 C CA . ASN A 1 105 ? 4.433 -3.302 15.929 1.00 89.44 105 ASN A CA 1
ATOM 844 C C . ASN A 1 105 ? 4.511 -2.527 17.248 1.00 89.44 105 ASN A C 1
ATOM 846 O O . ASN A 1 105 ? 4.389 -3.114 18.325 1.00 89.44 105 ASN A O 1
ATOM 850 N N . ARG A 1 106 ? 4.645 -1.199 17.175 1.00 90.06 106 ARG A N 1
ATOM 851 C CA . ARG A 1 106 ? 4.554 -0.314 18.337 1.00 90.06 106 ARG A CA 1
ATOM 852 C C . ARG A 1 106 ? 3.185 -0.415 19.010 1.00 90.06 106 ARG A C 1
ATOM 854 O O . ARG A 1 106 ? 3.148 -0.555 20.230 1.00 90.06 106 ARG A O 1
ATOM 861 N N . TYR A 1 107 ? 2.083 -0.446 18.263 1.00 93.62 107 TYR A N 1
ATOM 862 C CA . TYR A 1 107 ? 0.751 -0.667 18.841 1.00 93.62 107 TYR A CA 1
ATOM 863 C C . TYR A 1 107 ? 0.619 -2.017 19.532 1.00 93.62 107 TYR A C 1
ATOM 865 O O . TYR A 1 107 ? 0.236 -2.064 20.701 1.00 93.62 107 TYR A O 1
ATOM 873 N N . LYS A 1 108 ? 1.006 -3.100 18.849 1.00 93.38 108 LYS A N 1
ATOM 874 C CA . LYS A 1 108 ? 1.004 -4.463 19.402 1.00 93.38 108 LYS A CA 1
ATOM 875 C C . LYS A 1 108 ? 1.782 -4.545 20.720 1.00 93.38 108 LYS A C 1
ATOM 877 O O . LYS A 1 108 ? 1.282 -5.093 21.705 1.00 93.38 108 LYS A O 1
ATOM 882 N N . TYR A 1 109 ? 2.979 -3.960 20.759 1.00 93.38 109 TYR A N 1
ATOM 883 C CA . TYR A 1 109 ? 3.829 -3.926 21.950 1.00 93.38 109 TYR A CA 1
ATOM 884 C C . TYR A 1 109 ? 3.213 -3.105 23.093 1.00 93.38 109 TYR A C 1
ATOM 886 O O . TYR A 1 109 ? 3.107 -3.596 24.219 1.00 93.38 109 TYR A O 1
ATOM 894 N N . LEU A 1 110 ? 2.779 -1.867 22.825 1.00 94.94 110 LEU A N 1
ATOM 895 C CA . LEU A 1 110 ? 2.216 -0.987 23.857 1.00 94.94 110 LEU A CA 1
ATOM 896 C C . LEU A 1 110 ? 0.907 -1.542 24.424 1.00 94.94 110 LEU A C 1
ATOM 898 O O . LEU A 1 110 ? 0.683 -1.481 25.636 1.00 94.94 110 LEU A O 1
ATOM 902 N N . LEU A 1 111 ? 0.066 -2.134 23.575 1.00 95.50 111 LEU A N 1
ATOM 903 C CA . LEU A 1 111 ? -1.168 -2.776 24.011 1.00 95.50 111 LEU A CA 1
ATOM 904 C C . LEU A 1 111 ? -0.881 -4.047 24.825 1.00 95.50 111 LEU A C 1
ATOM 906 O O . LEU A 1 111 ? -1.482 -4.228 25.881 1.00 95.50 111 LEU A O 1
ATOM 910 N N . SER A 1 112 ? 0.105 -4.864 24.423 1.00 94.56 112 SER A N 1
ATOM 911 C CA . SER A 1 112 ? 0.548 -6.030 25.213 1.00 94.56 112 SER A CA 1
ATOM 912 C C . SER A 1 112 ? 0.985 -5.625 26.619 1.00 94.56 112 SER A C 1
ATOM 914 O O . SER A 1 112 ? 0.525 -6.211 27.601 1.00 94.56 112 SER A O 1
ATOM 916 N N . LYS A 1 113 ? 1.799 -4.564 26.729 1.00 93.69 113 LYS A N 1
ATOM 917 C CA . LYS A 1 113 ? 2.206 -3.994 28.020 1.00 93.69 113 LYS A CA 1
ATOM 918 C C . LYS A 1 113 ? 1.029 -3.469 28.832 1.00 93.69 113 LYS A C 1
ATOM 920 O O . LYS A 1 113 ? 0.950 -3.748 30.025 1.00 93.69 113 LYS A O 1
ATOM 925 N N . THR A 1 114 ? 0.114 -2.744 28.193 1.00 94.62 114 THR A N 1
ATOM 926 C CA . THR A 1 114 ? -1.116 -2.228 28.819 1.00 94.62 114 THR A CA 1
ATOM 927 C C . THR A 1 114 ? -1.957 -3.371 29.393 1.00 94.62 114 THR A C 1
ATOM 929 O O . THR A 1 114 ? -2.490 -3.262 30.494 1.00 94.62 114 THR A O 1
ATOM 932 N N . PHE A 1 115 ? -2.031 -4.504 28.697 1.00 94.62 115 PHE A N 1
ATOM 933 C CA . PHE A 1 115 ? -2.791 -5.675 29.138 1.00 94.62 115 PHE A CA 1
ATOM 934 C C . PHE A 1 115 ? -2.052 -6.544 30.160 1.00 94.62 115 PHE A C 1
ATOM 936 O O . PHE A 1 115 ? -2.644 -7.469 30.711 1.00 94.62 115 PHE A O 1
ATOM 943 N N . GLY A 1 116 ? -0.766 -6.281 30.411 1.00 92.31 116 GLY A N 1
ATOM 944 C CA . GLY A 1 116 ? 0.079 -7.170 31.207 1.00 92.31 116 GLY A CA 1
ATOM 945 C C . GLY A 1 116 ? 0.286 -8.540 30.551 1.00 92.31 116 GLY A C 1
ATOM 946 O O . GLY A 1 116 ? 0.516 -9.521 31.254 1.00 92.31 116 GLY A O 1
ATOM 947 N N . SER A 1 117 ? 0.180 -8.624 29.220 1.00 92.00 117 SER A N 1
ATOM 948 C CA . SER A 1 117 ? 0.420 -9.850 28.455 1.00 92.00 117 SER A CA 1
ATOM 949 C C . SER A 1 117 ? 1.841 -9.883 27.877 1.00 92.00 117 SER A C 1
ATOM 951 O O . SER A 1 117 ? 2.529 -8.865 27.791 1.00 92.00 117 SER A O 1
ATOM 953 N N . ASN A 1 118 ? 2.287 -11.072 27.462 1.00 88.44 118 ASN A N 1
ATOM 954 C CA . ASN A 1 118 ? 3.609 -11.279 26.860 1.00 88.44 118 ASN A CA 1
ATOM 955 C C . ASN A 1 118 ? 3.575 -11.481 25.335 1.00 88.44 118 ASN A C 1
ATOM 957 O O . ASN A 1 118 ? 4.614 -11.804 24.765 1.00 88.44 118 ASN A O 1
ATOM 961 N N . GLN A 1 119 ? 2.421 -11.286 24.679 1.00 89.50 119 GLN A N 1
ATOM 962 C CA . GLN A 1 119 ? 2.206 -11.626 23.259 1.00 89.50 119 GLN A CA 1
ATOM 963 C C . GLN A 1 119 ? 3.251 -10.998 22.329 1.00 89.50 119 GLN A C 1
ATOM 965 O O . GLN A 1 119 ? 3.786 -11.681 21.463 1.00 89.50 119 GLN A O 1
ATOM 970 N N . TYR A 1 120 ? 3.595 -9.725 22.556 1.00 89.38 120 TYR A N 1
ATOM 971 C CA . TYR A 1 120 ? 4.503 -8.977 21.682 1.00 89.38 120 TYR A CA 1
ATOM 972 C C . TYR A 1 120 ? 5.675 -8.304 22.409 1.00 89.38 120 TYR A C 1
ATOM 974 O O . TYR A 1 120 ? 6.290 -7.381 21.879 1.00 89.38 120 TYR A O 1
ATOM 982 N N . ASN A 1 121 ? 6.043 -8.780 23.604 1.00 83.25 121 ASN A N 1
ATOM 983 C CA . ASN A 1 121 ? 7.134 -8.184 24.395 1.00 83.25 121 ASN A CA 1
ATOM 984 C C . ASN A 1 121 ? 8.528 -8.346 23.757 1.00 83.25 121 ASN A C 1
ATOM 986 O O . ASN A 1 121 ? 9.459 -7.656 24.165 1.00 83.25 121 ASN A O 1
ATOM 990 N N . GLY A 1 122 ? 8.673 -9.234 22.767 1.00 83.12 122 GLY A N 1
ATOM 991 C CA . GLY A 1 122 ? 9.915 -9.442 22.016 1.00 83.12 122 GLY A CA 1
ATOM 992 C C . GLY A 1 122 ? 10.139 -8.491 20.833 1.00 83.12 122 GLY A C 1
ATOM 993 O O . GLY A 1 122 ? 11.192 -8.569 20.208 1.00 83.12 122 GLY A O 1
ATOM 994 N N . LEU A 1 123 ? 9.180 -7.618 20.497 1.00 84.38 123 LEU A N 1
ATOM 995 C CA . LEU A 1 123 ? 9.330 -6.671 19.386 1.00 84.38 123 LEU A CA 1
ATOM 996 C C . LEU A 1 123 ? 10.272 -5.518 19.767 1.00 84.38 123 LEU A C 1
ATOM 998 O O . LEU A 1 123 ? 10.007 -4.790 20.725 1.00 84.38 123 LEU A O 1
ATOM 1002 N N . ASP A 1 124 ? 11.329 -5.292 18.979 1.00 81.69 124 ASP A N 1
ATOM 1003 C CA . ASP A 1 124 ? 12.152 -4.084 19.109 1.00 81.69 124 ASP A CA 1
ATOM 1004 C C . ASP A 1 124 ? 11.505 -2.906 18.364 1.00 81.69 124 ASP A C 1
ATOM 1006 O O . ASP A 1 124 ? 11.695 -2.681 17.166 1.00 81.69 124 ASP A O 1
ATOM 1010 N N . ILE A 1 125 ? 10.711 -2.136 19.103 1.00 85.50 125 ILE A N 1
ATOM 1011 C CA . ILE A 1 125 ? 9.999 -0.963 18.581 1.00 85.50 125 ILE A CA 1
ATOM 1012 C C . ILE A 1 125 ? 10.837 0.326 18.621 1.00 85.50 125 ILE A C 1
ATOM 1014 O O . ILE A 1 125 ? 10.345 1.385 18.232 1.00 85.50 125 ILE A O 1
ATOM 1018 N N . TYR A 1 126 ? 12.088 0.261 19.094 1.00 84.44 126 TYR A N 1
ATOM 1019 C CA . TYR A 1 126 ? 12.964 1.425 19.273 1.00 84.44 126 TYR A CA 1
ATOM 1020 C C . TYR A 1 126 ? 14.277 1.336 18.485 1.00 84.44 126 TYR A C 1
ATOM 1022 O O . TYR A 1 126 ? 15.110 2.237 18.610 1.00 84.44 126 TYR A O 1
ATOM 1030 N N . GLN A 1 127 ? 14.460 0.294 17.668 1.00 78.06 127 GLN A N 1
ATOM 1031 C CA . GLN A 1 127 ? 15.703 -0.001 16.944 1.00 78.06 127 GLN A CA 1
ATOM 1032 C C . GLN A 1 127 ? 16.283 1.183 16.148 1.00 78.06 127 GLN A C 1
ATOM 1034 O O . GLN A 1 127 ? 17.498 1.315 16.041 1.00 78.06 127 GLN A O 1
ATOM 1039 N N . TYR A 1 128 ? 15.433 2.084 15.646 1.00 72.81 128 TYR A N 1
ATOM 1040 C CA . TYR A 1 128 ? 15.843 3.230 14.823 1.00 72.81 128 TYR A CA 1
ATOM 1041 C C . TYR A 1 128 ? 16.111 4.526 15.604 1.00 72.81 128 TYR A C 1
ATOM 1043 O O . TYR A 1 128 ? 16.482 5.542 15.014 1.00 72.81 128 TYR A O 1
ATOM 1051 N N . LEU A 1 129 ? 15.881 4.541 16.917 1.00 79.31 129 LEU A N 1
ATOM 1052 C CA . LEU A 1 129 ? 16.114 5.723 17.745 1.00 79.31 129 LEU A CA 1
ATOM 1053 C C . LEU A 1 129 ? 17.563 5.751 18.249 1.00 79.31 129 LEU A C 1
ATOM 1055 O O . LEU A 1 129 ? 18.165 4.712 18.492 1.00 79.31 129 LEU A O 1
ATOM 1059 N N . SER A 1 130 ? 18.119 6.945 18.457 1.00 82.75 130 SER A N 1
ATOM 1060 C CA . SER A 1 130 ? 19.359 7.106 19.228 1.00 82.75 130 SER A CA 1
ATOM 1061 C C . SER A 1 130 ? 19.097 6.845 20.713 1.00 82.75 130 SER A C 1
ATOM 1063 O O . SER A 1 130 ? 17.974 7.053 21.172 1.00 82.75 130 SER A O 1
ATOM 1065 N N . ASP A 1 131 ? 20.109 6.452 21.485 1.00 83.50 131 ASP A N 1
ATOM 1066 C CA . ASP A 1 131 ? 19.918 6.037 22.886 1.00 83.50 131 ASP A CA 1
ATOM 1067 C C . ASP A 1 131 ? 19.242 7.113 23.758 1.00 83.50 131 ASP A C 1
ATOM 1069 O O . ASP A 1 131 ? 18.267 6.815 24.449 1.00 83.50 131 ASP A O 1
ATOM 1073 N N . ASP A 1 132 ? 19.630 8.386 23.613 1.00 84.25 132 ASP A N 1
ATOM 1074 C CA . ASP A 1 132 ? 18.972 9.506 24.310 1.00 84.25 132 ASP A CA 1
ATOM 1075 C C . ASP A 1 132 ? 17.476 9.633 23.963 1.00 84.25 132 ASP A C 1
ATOM 1077 O O . ASP A 1 132 ? 16.645 9.989 24.803 1.00 84.25 132 ASP A O 1
ATOM 1081 N N . LYS A 1 133 ? 17.106 9.333 22.710 1.00 88.31 133 LYS A N 1
ATOM 1082 C CA . LYS A 1 133 ? 15.709 9.352 22.253 1.00 88.31 133 LYS A CA 1
ATOM 1083 C C . LYS A 1 133 ? 14.955 8.107 22.712 1.00 88.31 133 LYS A C 1
ATOM 1085 O O . LYS A 1 133 ? 13.763 8.220 22.997 1.00 88.31 133 LYS A O 1
ATOM 1090 N N . LYS A 1 134 ? 15.621 6.950 22.811 1.00 88.81 134 LYS A N 1
ATOM 1091 C CA . LYS A 1 134 ? 15.021 5.705 23.317 1.00 88.81 134 LYS A CA 1
ATOM 1092 C C . LYS A 1 134 ? 14.512 5.894 24.739 1.00 88.81 134 LYS A C 1
ATOM 1094 O O . LYS A 1 134 ? 13.343 5.618 24.991 1.00 88.81 134 LYS A O 1
ATOM 1099 N N . GLU A 1 135 ? 15.341 6.422 25.640 1.00 88.62 135 GLU A N 1
ATOM 1100 C CA . GLU A 1 135 ? 14.952 6.606 27.045 1.00 88.62 135 GLU A CA 1
ATOM 1101 C C . GLU A 1 135 ? 13.766 7.576 27.184 1.00 88.62 135 GLU A C 1
ATOM 1103 O O . GLU A 1 135 ? 12.804 7.316 27.911 1.00 88.62 135 GLU A O 1
ATOM 1108 N N . GLN A 1 136 ? 13.793 8.690 26.445 1.00 90.56 136 GLN A N 1
ATOM 1109 C CA . GLN A 1 136 ? 12.693 9.657 26.442 1.00 90.56 136 GLN A CA 1
ATOM 1110 C C . GLN A 1 136 ? 11.396 9.051 25.899 1.00 90.56 136 GLN A C 1
ATOM 1112 O O . GLN A 1 136 ? 10.324 9.287 26.462 1.00 90.56 136 GLN A O 1
ATOM 1117 N N . GLN A 1 137 ? 11.483 8.276 24.816 1.00 90.69 137 GLN A N 1
ATOM 1118 C CA . GLN A 1 137 ? 10.318 7.640 24.214 1.00 90.69 137 GLN A CA 1
ATOM 1119 C C . GLN A 1 137 ? 9.732 6.561 25.129 1.00 90.69 137 GLN A C 1
ATOM 1121 O O . GLN A 1 137 ? 8.519 6.532 25.313 1.00 90.69 137 GLN A O 1
ATOM 1126 N N . GLN A 1 138 ? 10.571 5.752 25.781 1.00 90.81 138 GLN A N 1
ATOM 1127 C CA . GLN A 1 138 ? 10.135 4.735 26.742 1.00 90.81 138 GLN A CA 1
ATOM 1128 C C . GLN A 1 138 ? 9.332 5.339 27.901 1.00 90.81 138 GLN A C 1
ATOM 1130 O O . GLN A 1 138 ? 8.249 4.848 28.207 1.00 90.81 138 GLN A O 1
ATOM 1135 N N . LYS A 1 139 ? 9.790 6.456 28.487 1.00 91.50 139 LYS A N 1
ATOM 1136 C CA . LYS A 1 139 ? 9.056 7.153 29.564 1.00 91.50 139 LYS A CA 1
ATOM 1137 C C . LYS A 1 139 ? 7.691 7.683 29.107 1.00 91.50 139 LYS A C 1
ATOM 1139 O O . LYS A 1 139 ? 6.703 7.600 29.842 1.00 91.50 139 LYS A O 1
ATOM 1144 N N . ARG A 1 140 ? 7.623 8.239 27.890 1.00 91.69 140 ARG A N 1
ATOM 1145 C CA . ARG A 1 140 ? 6.353 8.689 27.285 1.00 91.69 140 ARG A CA 1
ATOM 1146 C C . ARG A 1 140 ? 5.398 7.516 27.087 1.00 91.69 140 ARG A C 1
ATOM 1148 O O . ARG A 1 140 ? 4.217 7.630 27.402 1.00 91.69 140 ARG A O 1
ATOM 1155 N N . ASP A 1 141 ? 5.930 6.395 26.624 1.00 92.94 141 ASP A N 1
ATOM 1156 C CA . ASP A 1 141 ? 5.167 5.191 26.319 1.00 92.94 141 ASP A CA 1
ATOM 1157 C C . ASP A 1 141 ? 4.638 4.509 27.584 1.00 92.94 141 ASP A C 1
ATOM 1159 O O . ASP A 1 141 ? 3.483 4.093 27.610 1.00 92.94 141 ASP A O 1
ATOM 1163 N N . GLU A 1 142 ? 5.420 4.471 28.665 1.00 92.31 142 GLU A N 1
ATOM 1164 C CA . GLU A 1 142 ? 4.969 4.004 29.986 1.00 92.31 142 GLU A CA 1
ATOM 1165 C C . GLU A 1 142 ? 3.811 4.849 30.526 1.00 92.31 142 GLU A C 1
ATOM 1167 O O . GLU A 1 142 ? 2.808 4.311 30.999 1.00 92.31 142 GLU A O 1
ATOM 1172 N N . THR A 1 143 ? 3.918 6.175 30.397 1.00 94.56 143 THR A N 1
ATOM 1173 C CA . THR A 1 143 ? 2.852 7.103 30.802 1.00 94.56 143 THR A CA 1
ATOM 1174 C C . THR A 1 143 ? 1.584 6.878 29.974 1.00 94.56 143 THR A C 1
ATOM 1176 O O . THR A 1 143 ? 0.482 6.832 30.525 1.00 94.56 143 THR A O 1
ATOM 1179 N N . ALA A 1 144 ? 1.730 6.690 28.659 1.00 94.38 144 ALA A N 1
ATOM 1180 C CA . ALA A 1 144 ? 0.616 6.397 27.762 1.00 94.38 144 ALA A CA 1
ATOM 1181 C C . ALA A 1 144 ? -0.057 5.056 28.100 1.00 94.38 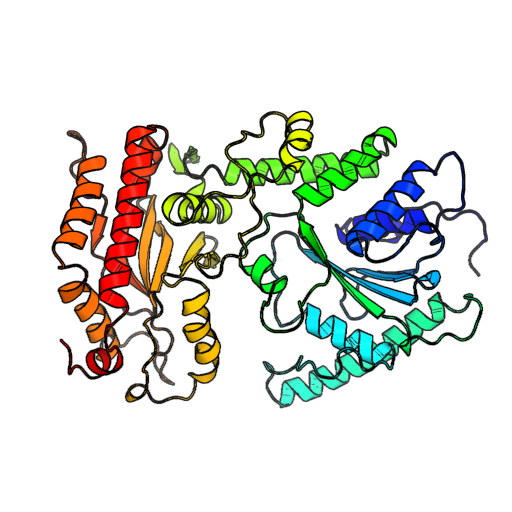144 ALA A C 1
ATOM 1183 O O . ALA A 1 144 ? -1.284 5.004 28.179 1.00 94.38 144 ALA A O 1
ATOM 1184 N N . CYS A 1 145 ? 0.724 4.003 28.372 1.00 95.00 145 CYS A N 1
ATOM 1185 C CA . CYS A 1 145 ? 0.208 2.698 28.801 1.00 95.00 145 CYS A CA 1
ATOM 1186 C C . CYS A 1 145 ? -0.592 2.820 30.101 1.00 95.00 145 CYS A C 1
ATOM 1188 O O . CYS A 1 145 ? -1.708 2.316 30.188 1.00 95.00 145 CYS A O 1
ATOM 1190 N N . TRP A 1 146 ? -0.068 3.538 31.099 1.00 94.25 146 TRP A N 1
ATOM 1191 C CA . TRP A 1 146 ? -0.784 3.763 32.357 1.00 94.25 146 TRP A CA 1
ATOM 1192 C C . TRP A 1 146 ? -2.116 4.497 32.144 1.00 94.25 146 TRP A C 1
ATOM 1194 O O . TRP A 1 146 ? -3.144 4.088 32.689 1.00 94.25 146 TRP A O 1
ATOM 1204 N N . GLY A 1 147 ? -2.118 5.545 31.313 1.00 94.88 147 GLY A N 1
ATOM 1205 C CA . GLY A 1 147 ? -3.341 6.253 30.929 1.00 94.88 147 GLY A CA 1
ATOM 1206 C C . GLY A 1 147 ? -4.352 5.329 30.246 1.00 94.88 147 GLY A C 1
ATOM 1207 O O . GLY A 1 147 ? -5.522 5.310 30.627 1.00 94.88 147 GLY A O 1
ATOM 1208 N N . ALA A 1 148 ? -3.886 4.501 29.308 1.00 95.19 148 ALA A N 1
ATOM 1209 C CA . ALA A 1 148 ? -4.724 3.558 28.577 1.00 95.19 148 ALA A CA 1
ATOM 1210 C C . ALA A 1 148 ? -5.354 2.490 29.478 1.00 95.19 148 ALA A C 1
ATOM 1212 O O . ALA A 1 148 ? -6.554 2.237 29.358 1.00 95.19 148 ALA A O 1
ATOM 1213 N N . VAL A 1 149 ? -4.597 1.926 30.429 1.00 94.19 149 VAL A N 1
ATOM 1214 C CA . VAL A 1 149 ? -5.134 0.975 31.421 1.00 94.19 149 VAL A CA 1
ATOM 1215 C C . VAL A 1 149 ? -6.321 1.581 32.166 1.00 94.19 149 VAL A C 1
ATOM 1217 O O . VAL A 1 149 ? -7.342 0.916 32.339 1.00 94.19 149 VAL A O 1
ATOM 1220 N N . ASN A 1 150 ? -6.214 2.839 32.596 1.00 93.31 150 ASN A N 1
ATOM 1221 C CA . ASN A 1 150 ? -7.284 3.500 33.340 1.00 93.31 150 ASN A CA 1
ATOM 1222 C C . ASN A 1 150 ? -8.521 3.754 32.473 1.00 93.31 150 ASN A C 1
ATOM 1224 O O . ASN A 1 150 ? -9.635 3.495 32.927 1.00 93.31 150 ASN A O 1
ATOM 1228 N N . SER A 1 151 ? -8.340 4.203 31.228 1.00 93.81 151 SER A N 1
ATOM 1229 C CA . SER A 1 151 ? -9.445 4.381 30.276 1.00 93.81 151 SER A CA 1
ATOM 1230 C C . SER A 1 151 ? -10.185 3.070 30.007 1.00 93.81 151 SER A C 1
ATOM 1232 O O . SER A 1 151 ? -11.415 3.045 30.032 1.00 93.81 151 SER A O 1
ATOM 1234 N N . ILE A 1 152 ? -9.448 1.974 29.810 1.00 94.44 152 ILE A N 1
ATOM 1235 C CA . ILE A 1 152 ? -10.020 0.649 29.543 1.00 94.44 152 ILE A CA 1
ATOM 1236 C C . ILE A 1 152 ? -10.761 0.117 30.769 1.00 94.44 152 ILE A C 1
ATOM 1238 O O . ILE A 1 152 ? -11.916 -0.285 30.660 1.00 94.44 152 ILE A O 1
ATOM 1242 N N . ARG A 1 153 ? -10.137 0.170 31.953 1.00 92.38 153 ARG A N 1
ATOM 1243 C CA . ARG A 1 153 ? -10.781 -0.246 33.211 1.00 92.38 153 ARG A CA 1
ATOM 1244 C C . ARG A 1 153 ? -12.044 0.549 33.497 1.00 92.38 153 ARG A C 1
ATOM 1246 O O . ARG A 1 153 ? -13.017 -0.012 33.979 1.00 92.38 153 ARG A O 1
ATOM 1253 N N . TRP A 1 154 ? -12.032 1.847 33.203 1.00 91.81 154 TRP A N 1
ATOM 1254 C CA . TRP A 1 154 ? -13.212 2.683 33.366 1.00 91.81 154 TRP A CA 1
ATOM 1255 C C . TRP A 1 154 ? -14.341 2.279 32.417 1.00 91.81 154 TRP A C 1
ATOM 1257 O O . TRP A 1 154 ? -15.497 2.255 32.833 1.00 91.81 154 TRP A O 1
ATOM 1267 N N . ALA A 1 155 ? -14.026 1.968 31.159 1.00 90.81 155 ALA A N 1
ATOM 1268 C CA . ALA A 1 155 ? -15.016 1.538 30.177 1.00 90.81 155 ALA A CA 1
ATOM 1269 C C . ALA A 1 155 ? -15.628 0.174 30.538 1.00 90.81 155 ALA A C 1
ATOM 1271 O O . ALA A 1 155 ? -16.845 0.033 30.510 1.00 90.81 155 ALA A O 1
ATOM 1272 N N . LEU A 1 156 ? -14.794 -0.776 30.967 1.00 90.06 156 LEU A N 1
ATOM 1273 C CA . LEU A 1 156 ? -15.179 -2.147 31.326 1.00 90.06 156 LEU A CA 1
ATOM 1274 C C . LEU A 1 156 ? -15.638 -2.296 32.788 1.00 90.06 156 LEU A C 1
ATOM 1276 O O . LEU A 1 156 ? -15.781 -3.409 33.277 1.00 90.06 156 LEU A O 1
ATOM 1280 N N . ARG A 1 157 ? -15.843 -1.197 33.526 1.00 87.81 157 ARG A N 1
ATOM 1281 C CA . ARG A 1 157 ? -16.154 -1.236 34.971 1.00 87.81 157 ARG A CA 1
ATOM 1282 C C . ARG A 1 157 ? -17.465 -1.963 35.305 1.00 87.81 157 ARG A C 1
ATOM 1284 O O . ARG A 1 157 ? -17.628 -2.408 36.435 1.00 87.81 157 ARG A O 1
ATOM 1291 N N . ASP A 1 158 ? -18.381 -2.010 34.339 1.00 85.31 158 ASP A N 1
ATOM 1292 C CA . ASP A 1 158 ? -19.716 -2.594 34.473 1.00 85.31 158 ASP A CA 1
ATOM 1293 C C . ASP A 1 158 ? -19.776 -4.023 33.880 1.00 85.31 158 ASP A C 1
ATOM 1295 O O . ASP A 1 158 ? -20.816 -4.674 33.962 1.00 85.31 158 ASP A O 1
ATOM 1299 N N . GLU A 1 159 ? -18.667 -4.530 33.318 1.00 86.19 159 GLU A N 1
ATOM 1300 C CA . GLU A 1 159 ? -18.595 -5.886 32.767 1.00 86.19 159 GLU A CA 1
ATOM 1301 C C . GLU A 1 159 ? -18.610 -6.949 33.877 1.00 86.19 159 GLU A C 1
ATOM 1303 O O . GLU A 1 159 ? -17.927 -6.803 34.899 1.00 86.19 159 GLU A O 1
ATOM 1308 N N . PRO A 1 160 ? -19.362 -8.049 33.702 1.00 80.50 160 PRO A N 1
ATOM 1309 C CA . PRO A 1 160 ? -19.451 -9.093 34.709 1.00 80.50 160 PRO A CA 1
ATOM 1310 C C . PRO A 1 160 ? -18.160 -9.925 34.780 1.00 80.50 160 PRO A C 1
ATOM 1312 O O . PRO A 1 160 ? -17.670 -10.442 33.779 1.00 80.50 160 PRO A O 1
ATOM 1315 N N . GLY A 1 161 ? -17.662 -10.150 35.998 1.00 80.38 161 GLY A N 1
ATOM 1316 C CA . GLY A 1 161 ? -16.505 -11.010 36.266 1.00 80.38 161 GLY A CA 1
ATOM 1317 C C . GLY A 1 161 ? -15.221 -10.243 36.589 1.00 80.38 161 GLY A C 1
ATOM 1318 O O . GLY A 1 161 ? -15.213 -9.026 36.741 1.00 80.38 161 GLY A O 1
ATOM 1319 N N . GLU A 1 162 ? -14.120 -10.976 36.765 1.00 78.69 162 GLU A N 1
ATOM 1320 C CA . GLU A 1 162 ? -12.807 -10.368 36.990 1.00 78.69 162 GLU A CA 1
ATOM 1321 C C . GLU A 1 162 ? -12.204 -9.931 35.652 1.00 78.69 162 GLU A C 1
ATOM 1323 O O . GLU A 1 162 ? -11.984 -10.754 34.759 1.00 78.69 162 GLU A O 1
ATOM 1328 N N . LEU A 1 163 ? -11.928 -8.631 35.518 1.00 83.06 163 LEU A N 1
ATOM 1329 C CA . LEU A 1 163 ? -11.300 -8.079 34.325 1.00 83.06 163 LEU A CA 1
ATOM 1330 C C . LEU A 1 163 ? -9.830 -8.505 34.246 1.00 83.06 163 LEU A C 1
ATOM 1332 O O . LEU A 1 163 ? -8.945 -7.867 34.820 1.00 83.06 163 LEU A O 1
ATOM 1336 N N . ASP A 1 164 ? -9.576 -9.554 33.473 1.00 89.94 164 ASP A N 1
ATOM 1337 C CA . ASP A 1 164 ? -8.237 -10.037 33.163 1.00 89.94 164 ASP A CA 1
ATOM 1338 C C . ASP A 1 164 ? -7.874 -9.732 31.704 1.00 89.94 164 ASP A C 1
ATOM 1340 O O . ASP A 1 164 ? -8.081 -10.539 30.796 1.00 89.94 164 ASP A O 1
ATOM 1344 N N . LEU A 1 165 ? -7.320 -8.535 31.485 1.00 92.31 165 LEU A N 1
ATOM 1345 C CA . LEU A 1 165 ? -6.876 -8.081 30.163 1.00 92.31 165 LEU A CA 1
ATOM 1346 C C . LEU A 1 165 ? -5.761 -8.959 29.577 1.00 92.31 165 LEU A C 1
ATOM 1348 O O . LEU A 1 165 ? -5.603 -9.000 28.359 1.00 92.31 165 LEU A O 1
ATOM 1352 N N . SER A 1 166 ? -5.008 -9.694 30.404 1.00 93.69 166 SER A N 1
ATOM 1353 C CA . SER A 1 166 ? -3.881 -10.508 29.931 1.00 93.69 166 SER A CA 1
ATOM 1354 C C . SER A 1 166 ? -4.319 -11.675 29.036 1.00 93.69 166 SER A C 1
ATOM 1356 O O . SER A 1 166 ? -3.517 -12.172 28.242 1.00 93.69 166 SER A O 1
ATOM 1358 N N . LYS A 1 167 ? -5.599 -12.067 29.128 1.00 92.75 167 LYS A N 1
ATOM 1359 C CA . LYS A 1 167 ? -6.238 -13.103 28.306 1.00 92.75 167 LYS A CA 1
ATOM 1360 C C . LYS A 1 167 ? -6.663 -12.620 26.921 1.00 92.75 167 LYS A C 1
ATOM 1362 O O . LYS A 1 167 ? -6.951 -13.454 26.069 1.00 92.75 167 LYS A O 1
ATOM 1367 N N . TYR A 1 168 ? -6.726 -11.307 26.690 1.00 95.25 168 TYR A N 1
ATOM 1368 C CA . TYR A 1 168 ? -7.217 -10.781 25.421 1.00 95.25 168 TYR A CA 1
ATOM 1369 C C . TYR A 1 168 ? -6.205 -11.028 24.306 1.00 95.25 168 TYR A C 1
ATOM 1371 O O . TYR A 1 168 ? -5.075 -10.550 24.384 1.00 95.25 168 TYR A O 1
ATOM 1379 N N . THR A 1 169 ? -6.615 -11.716 23.244 1.00 95.62 169 THR A N 1
ATOM 1380 C CA . THR A 1 169 ? -5.796 -11.890 22.037 1.00 95.62 169 THR A CA 1
ATOM 1381 C C . THR A 1 169 ? -5.792 -10.594 21.235 1.00 95.62 169 THR A C 1
ATOM 1383 O O . THR A 1 169 ? -6.850 -10.020 20.967 1.00 95.62 169 THR A O 1
ATOM 1386 N N . ILE A 1 170 ? -4.608 -10.113 20.856 1.00 95.44 170 ILE A N 1
ATOM 1387 C CA . ILE A 1 170 ? -4.476 -8.893 20.056 1.00 95.44 170 ILE A CA 1
ATOM 1388 C C . ILE A 1 170 ? -4.575 -9.259 18.573 1.00 95.44 170 ILE A C 1
ATOM 1390 O O . ILE A 1 170 ? -3.734 -9.981 18.040 1.00 95.44 170 ILE A O 1
ATOM 1394 N N . HIS A 1 171 ? -5.595 -8.723 17.907 1.00 95.12 171 HIS A N 1
ATOM 1395 C CA . HIS A 1 171 ? -5.819 -8.852 16.469 1.00 95.12 171 HIS A CA 1
ATOM 1396 C C . HIS A 1 171 ? -5.566 -7.507 15.791 1.00 95.12 171 HIS A C 1
ATOM 1398 O O . HIS A 1 171 ? -5.857 -6.454 16.352 1.00 95.12 171 HIS A O 1
ATOM 1404 N N . THR A 1 172 ? -5.029 -7.521 14.579 1.00 94.25 172 THR A N 1
ATOM 1405 C CA . THR A 1 172 ? -4.674 -6.313 13.824 1.00 94.25 172 THR A CA 1
ATOM 1406 C C . THR A 1 172 ? -5.300 -6.344 12.439 1.00 94.25 172 THR A C 1
ATOM 1408 O O . THR A 1 172 ? -5.080 -7.285 11.675 1.00 94.25 172 THR A O 1
ATOM 141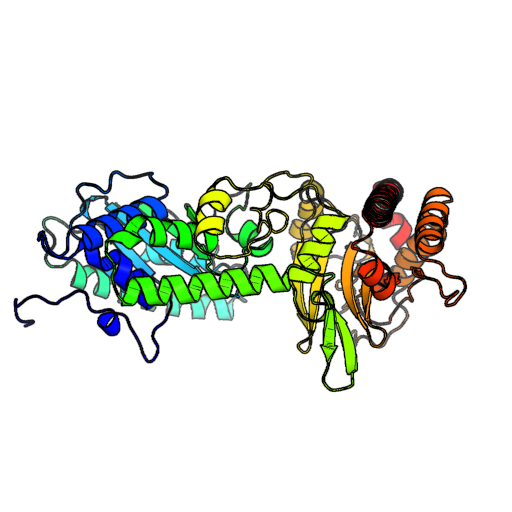1 N N . ALA A 1 173 ? -6.068 -5.308 12.120 1.00 93.75 173 ALA A N 1
ATOM 1412 C CA . ALA A 1 173 ? -6.654 -5.067 10.815 1.00 93.75 173 ALA A CA 1
ATOM 1413 C C . ALA A 1 173 ? -6.062 -3.795 10.200 1.00 93.75 173 ALA A C 1
ATOM 1415 O O . ALA A 1 173 ? -6.017 -2.750 10.843 1.00 93.75 173 ALA A O 1
ATOM 1416 N N . TYR A 1 174 ? -5.625 -3.894 8.949 1.00 92.06 174 TYR A N 1
ATOM 1417 C CA . TYR A 1 174 ? -5.159 -2.765 8.149 1.00 92.06 174 TYR A CA 1
ATOM 1418 C C . TYR A 1 174 ? -6.200 -2.440 7.081 1.00 92.06 174 TYR A C 1
ATOM 1420 O O . TYR A 1 174 ? -6.439 -3.248 6.178 1.00 92.06 174 TYR A O 1
ATOM 1428 N N . LEU A 1 175 ? -6.852 -1.289 7.210 1.00 91.38 175 LEU A N 1
ATOM 1429 C CA . LEU A 1 175 ? -7.902 -0.843 6.302 1.00 91.38 175 LEU A CA 1
ATOM 1430 C C . LEU A 1 175 ? -7.355 0.283 5.426 1.00 91.38 175 LEU A C 1
ATOM 1432 O O . LEU A 1 175 ? -7.005 1.347 5.926 1.00 91.38 175 LEU A O 1
ATOM 1436 N N . LYS A 1 176 ? -7.293 0.051 4.114 1.00 87.50 176 LYS A N 1
ATOM 1437 C CA . LYS A 1 176 ? -6.753 1.005 3.141 1.00 87.50 176 LYS A CA 1
ATOM 1438 C C . LYS A 1 176 ? -7.812 1.343 2.104 1.00 87.50 176 LYS A C 1
ATOM 1440 O O . LYS A 1 176 ? -8.074 0.524 1.235 1.00 87.50 176 LYS A O 1
ATOM 1445 N N . THR A 1 177 ? -8.413 2.530 2.161 1.00 85.25 177 THR A N 1
ATOM 1446 C CA . THR A 1 177 ? -9.499 2.909 1.224 1.00 85.25 177 THR A CA 1
ATOM 1447 C C . THR A 1 177 ? -9.031 3.518 -0.084 1.00 85.25 177 THR A C 1
ATOM 1449 O O . THR A 1 177 ? -9.817 3.681 -1.014 1.00 85.25 177 THR A O 1
ATOM 1452 N N . ASP A 1 178 ? -7.762 3.895 -0.152 1.00 79.62 178 ASP A N 1
ATOM 1453 C CA . ASP A 1 178 ? -7.121 4.316 -1.388 1.00 79.62 178 ASP A CA 1
ATOM 1454 C C . ASP A 1 178 ? -6.474 3.122 -2.098 1.00 79.62 178 ASP A C 1
ATOM 1456 O O . ASP A 1 178 ? -6.627 1.962 -1.716 1.00 79.62 178 ASP A O 1
ATOM 1460 N N . TRP A 1 179 ? -5.714 3.423 -3.137 1.00 76.00 179 TRP A N 1
ATOM 1461 C CA . TRP A 1 179 ? -4.950 2.454 -3.896 1.00 76.00 179 TRP A CA 1
ATOM 1462 C C . TRP A 1 179 ? -3.892 1.739 -2.999 1.00 76.00 179 TRP A C 1
ATOM 1464 O O . TRP A 1 179 ? -2.957 2.361 -2.498 1.00 76.00 179 TRP A O 1
ATOM 1474 N N . PHE A 1 180 ? -4.042 0.418 -2.807 1.00 74.31 180 PHE A N 1
ATOM 1475 C CA . PHE A 1 180 ? -3.110 -0.514 -2.128 1.00 74.31 180 PHE A CA 1
ATOM 1476 C C . PHE A 1 180 ? -1.836 -0.927 -2.930 1.00 74.31 180 PHE A C 1
ATOM 1478 O O . PHE A 1 180 ? -1.877 -1.743 -3.860 1.00 74.31 180 PHE A O 1
ATOM 1485 N N . ASN A 1 181 ? -0.669 -0.397 -2.563 1.00 74.38 181 ASN A N 1
ATOM 1486 C CA . ASN A 1 181 ? 0.596 -0.544 -3.308 1.00 74.38 181 ASN A CA 1
ATOM 1487 C C . ASN A 1 181 ? 1.584 -1.565 -2.689 1.00 74.38 181 ASN A C 1
ATOM 1489 O O . ASN A 1 181 ? 1.231 -2.306 -1.776 1.00 74.38 181 ASN A O 1
ATOM 1493 N N . ASP A 1 182 ? 2.816 -1.659 -3.220 1.00 73.88 182 ASP A N 1
ATOM 1494 C CA . ASP A 1 182 ? 3.820 -2.628 -2.730 1.00 73.88 182 ASP A CA 1
ATOM 1495 C C . ASP A 1 182 ? 4.314 -2.324 -1.325 1.00 73.88 182 ASP A C 1
ATOM 1497 O O . ASP A 1 182 ? 4.638 -3.253 -0.592 1.00 73.88 182 ASP A O 1
ATOM 1501 N N . ASP A 1 183 ? 4.363 -1.058 -0.934 1.00 74.94 183 ASP A N 1
ATOM 1502 C CA . ASP A 1 183 ? 4.758 -0.696 0.420 1.00 74.94 183 ASP A CA 1
ATOM 1503 C C . ASP A 1 183 ? 3.657 -1.102 1.405 1.00 74.94 183 ASP A C 1
ATOM 1505 O O . ASP A 1 183 ? 3.953 -1.688 2.443 1.00 74.94 183 ASP A O 1
ATOM 1509 N N . ASP A 1 184 ? 2.384 -0.920 1.030 1.00 77.38 184 ASP A N 1
ATOM 1510 C CA . ASP A 1 184 ? 1.251 -1.445 1.802 1.00 77.38 184 ASP A CA 1
ATOM 1511 C C . ASP A 1 184 ? 1.302 -2.988 1.865 1.00 77.38 184 ASP A C 1
ATOM 1513 O O . ASP A 1 184 ? 1.078 -3.587 2.918 1.00 77.38 184 ASP A O 1
ATOM 1517 N N . TRP A 1 185 ? 1.671 -3.660 0.767 1.00 74.12 185 TRP A N 1
ATOM 1518 C CA . TRP A 1 185 ? 1.889 -5.111 0.757 1.00 74.12 185 TRP A CA 1
ATOM 1519 C C . TRP A 1 185 ? 3.028 -5.533 1.683 1.00 74.12 185 TRP A C 1
ATOM 1521 O O . TRP A 1 185 ? 2.845 -6.469 2.457 1.00 74.12 185 TRP A O 1
ATOM 1531 N N . ASN A 1 186 ? 4.163 -4.831 1.664 1.00 71.81 186 ASN A N 1
ATOM 1532 C CA . ASN A 1 186 ? 5.293 -5.087 2.558 1.00 71.81 186 ASN A CA 1
ATOM 1533 C C . ASN A 1 186 ? 4.874 -4.919 4.023 1.00 71.81 186 ASN A C 1
ATOM 1535 O O . ASN A 1 186 ? 5.185 -5.777 4.847 1.00 71.81 186 ASN A O 1
ATOM 1539 N N . THR A 1 187 ? 4.099 -3.876 4.339 1.00 74.56 187 THR A N 1
ATOM 1540 C CA . THR A 1 187 ? 3.516 -3.680 5.671 1.00 74.56 187 THR A CA 1
ATOM 1541 C C . THR A 1 187 ? 2.639 -4.860 6.085 1.00 74.56 187 THR A C 1
ATOM 1543 O O . THR A 1 187 ? 2.656 -5.241 7.251 1.00 74.56 187 THR A O 1
ATOM 1546 N N . VAL A 1 188 ? 1.869 -5.451 5.170 1.00 72.62 188 VAL A N 1
ATOM 1547 C CA . VAL A 1 188 ? 0.907 -6.522 5.486 1.00 72.62 188 VAL A CA 1
ATOM 1548 C C . VAL A 1 188 ? 1.542 -7.923 5.490 1.00 72.62 188 VAL A C 1
ATOM 1550 O O . VAL A 1 188 ? 1.116 -8.792 6.255 1.00 72.62 188 VAL A O 1
ATOM 1553 N N . ARG A 1 189 ? 2.540 -8.173 4.636 1.00 63.47 189 ARG A N 1
ATOM 1554 C CA . ARG A 1 189 ? 3.051 -9.505 4.266 1.00 63.47 189 ARG A CA 1
ATOM 1555 C C . ARG A 1 189 ? 4.563 -9.646 4.482 1.00 63.47 189 ARG A C 1
ATOM 1557 O O . ARG A 1 189 ? 5.238 -10.180 3.614 1.00 63.47 189 ARG A O 1
ATOM 1564 N N . GLU A 1 190 ? 5.145 -9.239 5.610 1.00 57.50 190 GLU A N 1
ATOM 1565 C CA . GLU A 1 190 ? 6.537 -9.630 5.923 1.00 57.50 190 GLU A CA 1
ATOM 1566 C C . GLU A 1 190 ? 6.661 -11.180 6.002 1.00 57.50 190 GLU A C 1
ATOM 1568 O O . GLU A 1 190 ? 6.546 -11.777 7.061 1.00 57.50 190 GLU A O 1
ATOM 1573 N N . LEU A 1 191 ? 6.858 -11.861 4.862 1.00 43.78 191 LEU A N 1
ATOM 1574 C CA . LEU A 1 191 ? 6.682 -13.316 4.660 1.00 43.78 191 LEU A CA 1
ATOM 1575 C C . LEU A 1 191 ? 7.580 -14.230 5.520 1.00 43.78 191 LEU A C 1
ATOM 1577 O O . LEU A 1 191 ? 7.430 -15.446 5.477 1.00 43.78 191 LEU A O 1
ATOM 1581 N N . GLU A 1 192 ? 8.524 -13.679 6.281 1.00 40.56 192 GLU A N 1
ATOM 1582 C CA . GLU A 1 192 ? 9.523 -14.454 7.037 1.00 40.56 192 GLU A CA 1
ATOM 1583 C C . GLU A 1 192 ? 9.519 -14.166 8.548 1.00 40.56 192 GLU A C 1
ATOM 1585 O O . GLU A 1 192 ? 10.215 -14.841 9.308 1.00 40.56 192 GLU A O 1
ATOM 1590 N N . LYS A 1 193 ? 8.713 -13.204 9.010 1.00 50.41 193 LYS A N 1
ATOM 1591 C CA . LYS A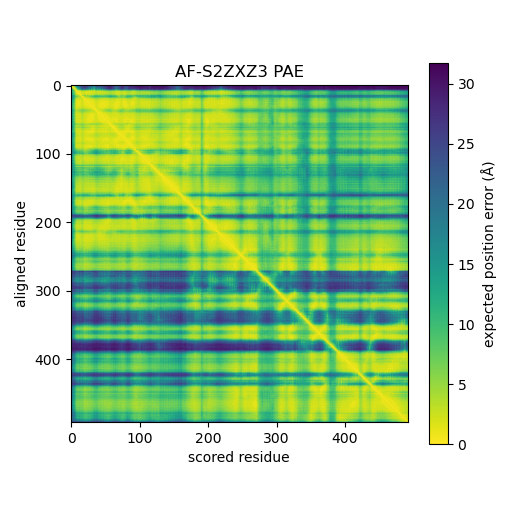 1 193 ? 8.510 -12.882 10.428 1.00 50.41 193 LYS A CA 1
ATOM 1592 C C . LYS A 1 193 ? 7.012 -12.683 10.609 1.00 50.41 193 LYS A C 1
ATOM 1594 O O . LYS A 1 193 ? 6.456 -11.886 9.878 1.00 50.41 193 LYS A O 1
ATOM 1599 N N . ASP A 1 194 ? 6.389 -13.450 11.505 1.00 58.03 194 ASP A N 1
ATOM 1600 C CA . ASP A 1 194 ? 4.969 -13.378 11.907 1.00 58.03 194 ASP A CA 1
ATOM 1601 C C . ASP A 1 194 ? 4.192 -12.175 11.319 1.00 58.03 194 ASP A C 1
ATOM 1603 O O . ASP A 1 194 ? 4.561 -11.034 11.621 1.00 58.03 194 ASP A O 1
ATOM 1607 N N . PRO A 1 195 ? 3.165 -12.384 10.466 1.00 64.75 195 PRO A N 1
ATOM 1608 C CA . PRO A 1 195 ? 2.537 -11.306 9.712 1.00 64.75 195 PRO A CA 1
ATOM 1609 C C . PRO A 1 195 ? 2.195 -10.110 10.605 1.00 64.75 195 PRO A C 1
ATOM 1611 O O . PRO A 1 195 ? 1.520 -10.211 11.638 1.00 64.75 195 PRO A O 1
ATOM 1614 N N . LYS A 1 196 ? 2.673 -8.934 10.189 1.00 76.75 196 LYS A N 1
ATOM 1615 C CA . LYS A 1 196 ? 2.511 -7.687 10.943 1.00 76.75 196 LYS A CA 1
ATOM 1616 C C . LYS A 1 196 ? 1.041 -7.340 11.158 1.00 76.75 196 LYS A C 1
ATOM 1618 O O . LYS A 1 196 ? 0.721 -6.727 12.175 1.00 76.75 196 LYS A O 1
ATOM 1623 N N . VAL A 1 197 ? 0.156 -7.798 10.271 1.00 84.44 197 VAL A N 1
ATOM 1624 C CA . VAL A 1 197 ? -1.297 -7.680 10.416 1.00 84.44 197 VAL A CA 1
ATOM 1625 C C . VAL A 1 197 ? -1.988 -9.027 10.236 1.00 84.44 197 VAL A C 1
ATOM 1627 O O . VAL A 1 197 ? -1.591 -9.838 9.402 1.00 84.44 197 VAL A O 1
ATOM 1630 N N . ASN A 1 198 ? -3.053 -9.264 10.995 1.00 89.25 198 ASN A N 1
ATOM 1631 C CA . ASN A 1 198 ? -3.859 -10.480 10.870 1.00 89.25 198 ASN A CA 1
ATOM 1632 C C . ASN A 1 198 ? -4.844 -10.392 9.697 1.00 89.25 198 ASN A C 1
ATOM 1634 O O . ASN A 1 198 ? -5.168 -11.401 9.072 1.00 89.25 198 ASN A O 1
ATOM 1638 N N . THR A 1 199 ? -5.306 -9.178 9.402 1.00 89.31 199 THR A N 1
ATOM 1639 C CA . THR A 1 199 ? -6.294 -8.891 8.368 1.00 89.31 199 THR A CA 1
ATOM 1640 C C . THR A 1 199 ? -5.881 -7.648 7.593 1.00 89.31 199 THR A C 1
ATOM 1642 O O . THR A 1 199 ? -5.424 -6.675 8.186 1.00 89.31 199 THR A O 1
ATOM 1645 N N . TYR A 1 200 ? -6.118 -7.630 6.285 1.00 87.44 200 TYR A N 1
ATOM 1646 C CA . TYR A 1 200 ? -6.184 -6.384 5.527 1.00 87.44 200 TYR A CA 1
ATOM 1647 C C . TYR A 1 200 ? -7.499 -6.311 4.752 1.00 87.44 200 TYR A C 1
ATOM 1649 O O . TYR A 1 200 ? -8.084 -7.350 4.420 1.00 87.44 200 TYR A O 1
ATOM 1657 N N . VAL A 1 201 ? -7.964 -5.091 4.511 1.00 86.00 201 VAL A N 1
ATOM 1658 C CA . VAL A 1 201 ? -9.154 -4.774 3.717 1.00 86.00 201 VAL A CA 1
ATOM 1659 C C . VAL A 1 201 ? -8.787 -3.593 2.823 1.00 86.00 201 VAL A C 1
ATOM 1661 O O . VAL A 1 201 ? -8.368 -2.547 3.321 1.00 86.00 201 VAL A O 1
ATOM 1664 N N . ASP A 1 202 ? -8.902 -3.768 1.510 1.00 82.81 202 ASP A N 1
ATOM 1665 C CA . ASP A 1 202 ? -8.689 -2.691 0.540 1.00 82.81 202 ASP A CA 1
ATOM 1666 C C . ASP A 1 202 ? -9.998 -1.927 0.260 1.00 82.81 202 ASP A C 1
ATOM 1668 O O . ASP A 1 202 ? -11.090 -2.367 0.624 1.00 82.81 202 ASP A O 1
ATOM 1672 N N . GLY A 1 203 ? -9.899 -0.739 -0.337 1.00 83.12 203 GLY A N 1
ATOM 1673 C CA . GLY A 1 203 ? -11.044 0.136 -0.599 1.00 83.12 203 GLY A CA 1
ATOM 1674 C C . GLY A 1 203 ? -12.145 -0.536 -1.415 1.00 83.12 203 GLY A C 1
ATOM 1675 O O . GLY A 1 203 ? -13.313 -0.430 -1.040 1.00 83.12 203 GLY A O 1
ATOM 1676 N N . PRO A 1 204 ? -11.807 -1.263 -2.489 1.00 80.00 204 PRO A N 1
ATOM 1677 C CA . PRO A 1 204 ? -12.801 -1.991 -3.255 1.00 80.00 204 PRO A CA 1
ATOM 1678 C C . PRO A 1 204 ? -13.508 -3.112 -2.460 1.00 80.00 204 PRO A C 1
ATOM 1680 O O . PRO A 1 204 ? -14.732 -3.249 -2.551 1.00 80.00 204 PRO A O 1
ATOM 1683 N N . GLU A 1 205 ? -12.790 -3.863 -1.621 1.00 81.62 205 GLU A N 1
ATOM 1684 C CA . GLU A 1 205 ? -13.400 -4.828 -0.698 1.00 81.62 205 GLU A CA 1
ATOM 1685 C C . GLU A 1 205 ? -14.275 -4.142 0.361 1.00 81.62 205 GLU A C 1
ATOM 1687 O O . GLU A 1 205 ? -15.378 -4.610 0.654 1.00 81.62 205 GLU A O 1
ATOM 1692 N N . PHE A 1 206 ? -13.833 -3.005 0.907 1.00 88.12 206 PHE A N 1
ATOM 1693 C CA . PHE A 1 206 ? -14.635 -2.238 1.857 1.00 88.12 206 PHE A CA 1
ATOM 1694 C C . PHE A 1 206 ? -15.928 -1.732 1.213 1.00 88.12 206 PHE A C 1
ATOM 1696 O O . PHE A 1 206 ? -16.996 -1.869 1.805 1.00 88.12 206 PHE A O 1
ATOM 1703 N N . LEU A 1 207 ? -15.865 -1.236 -0.025 1.00 86.75 207 LEU A N 1
ATOM 1704 C CA . LEU A 1 207 ? -17.049 -0.836 -0.784 1.00 86.75 207 LEU A CA 1
ATOM 1705 C C . LEU A 1 207 ? -18.025 -2.006 -0.974 1.00 86.75 207 LEU A C 1
ATOM 1707 O O . LEU A 1 207 ? -19.228 -1.825 -0.797 1.00 86.75 207 LEU A O 1
ATOM 1711 N N . SER A 1 208 ? -17.527 -3.211 -1.261 1.00 82.81 208 SER A N 1
ATOM 1712 C CA . SER A 1 208 ? -18.367 -4.413 -1.365 1.00 82.81 208 SER A CA 1
ATOM 1713 C C . SER A 1 208 ? -19.109 -4.722 -0.054 1.00 82.81 208 SER A C 1
ATOM 1715 O O . SER A 1 208 ? -20.312 -4.990 -0.079 1.00 82.81 208 SER A O 1
ATOM 1717 N N . LEU A 1 209 ? -18.437 -4.599 1.099 1.00 86.81 209 LEU A N 1
ATOM 1718 C CA . LEU A 1 209 ? -19.070 -4.766 2.417 1.00 86.81 209 LEU A CA 1
ATOM 1719 C C . LEU A 1 209 ? -20.151 -3.713 2.686 1.00 86.81 209 LEU A C 1
ATOM 1721 O O . LEU A 1 209 ? -21.170 -4.024 3.293 1.00 86.81 209 LEU A O 1
ATOM 1725 N N . LEU A 1 210 ? -19.946 -2.469 2.251 1.00 88.56 210 LEU A N 1
ATOM 1726 C CA . LEU A 1 210 ? -20.951 -1.413 2.399 1.00 88.56 210 LEU A CA 1
ATOM 1727 C C . LEU A 1 210 ? -22.168 -1.678 1.499 1.00 88.56 210 LEU A C 1
ATOM 1729 O O . LEU A 1 210 ? -23.311 -1.533 1.935 1.00 88.56 210 LEU A O 1
ATOM 1733 N N . LEU A 1 211 ? -21.930 -2.115 0.258 1.00 85.06 211 LEU A N 1
ATOM 1734 C CA . LEU A 1 211 ? -22.976 -2.418 -0.721 1.00 85.06 211 LEU A CA 1
ATOM 1735 C C . LEU A 1 211 ? -23.806 -3.653 -0.353 1.00 85.06 211 LEU A C 1
ATOM 1737 O O . LEU A 1 211 ? -24.992 -3.694 -0.685 1.00 85.06 211 LEU A O 1
ATOM 1741 N N . SER A 1 212 ? -23.238 -4.627 0.368 1.00 83.12 212 SER A N 1
ATOM 1742 C CA . SER A 1 212 ? -23.981 -5.810 0.836 1.00 83.12 212 SER A CA 1
ATOM 1743 C C . SER A 1 212 ? -25.161 -5.444 1.746 1.00 83.12 212 SER A C 1
ATOM 1745 O O . SER A 1 212 ? -26.132 -6.194 1.840 1.00 83.12 212 SER A O 1
ATOM 1747 N N . CYS A 1 213 ? -25.100 -4.266 2.372 1.00 83.38 213 CYS A N 1
ATOM 1748 C CA . CYS A 1 213 ? -26.112 -3.740 3.279 1.00 83.38 213 CYS A CA 1
ATOM 1749 C C . CYS A 1 213 ? -26.883 -2.547 2.691 1.00 83.38 213 CYS A C 1
ATOM 1751 O O . CYS A 1 213 ? -27.562 -1.838 3.431 1.00 83.38 213 CYS A O 1
ATOM 1753 N N . ARG A 1 214 ? -26.831 -2.316 1.369 1.00 78.19 214 ARG A N 1
ATOM 1754 C CA . ARG A 1 214 ? -27.489 -1.165 0.713 1.00 78.19 214 ARG A CA 1
ATOM 1755 C C . ARG A 1 214 ? -29.001 -1.096 0.939 1.00 78.19 214 ARG A C 1
ATOM 1757 O O . ARG A 1 214 ? -29.557 -0.005 0.992 1.00 78.19 214 ARG A O 1
ATOM 1764 N N . GLU A 1 215 ? -29.660 -2.245 1.108 1.00 83.81 215 GLU A N 1
ATOM 1765 C CA . GLU A 1 215 ? -31.108 -2.324 1.356 1.00 83.81 215 GLU A CA 1
ATOM 1766 C C . GLU A 1 215 ? -31.499 -1.645 2.680 1.00 83.81 215 GLU A C 1
ATOM 1768 O O . GLU A 1 215 ? -32.645 -1.245 2.864 1.00 83.81 215 GLU A O 1
ATOM 1773 N N . TRP A 1 216 ? -30.530 -1.441 3.581 1.00 87.12 216 TRP A N 1
ATOM 1774 C CA . TRP A 1 216 ? -30.707 -0.647 4.793 1.00 87.12 216 TRP A CA 1
ATOM 1775 C C . TRP A 1 216 ? -31.008 0.836 4.495 1.00 87.12 216 TRP A C 1
ATOM 1777 O O . TRP A 1 216 ? -31.591 1.521 5.334 1.00 87.12 216 TRP A O 1
ATOM 1787 N N . ASN A 1 217 ? -30.634 1.338 3.309 1.00 85.69 217 ASN A N 1
ATOM 1788 C CA . ASN A 1 217 ? -30.908 2.692 2.812 1.00 85.69 217 ASN A CA 1
ATOM 1789 C C . ASN A 1 217 ? -30.586 3.810 3.827 1.00 85.69 217 ASN A C 1
ATOM 1791 O O . ASN A 1 217 ? -31.306 4.802 3.960 1.00 85.69 217 ASN A O 1
ATOM 1795 N N . ASN A 1 218 ? -29.503 3.636 4.589 1.00 91.00 218 ASN A N 1
ATOM 1796 C CA . ASN A 1 218 ? -29.080 4.607 5.587 1.00 91.00 218 ASN A CA 1
ATOM 1797 C C . ASN A 1 218 ? -28.371 5.800 4.909 1.00 91.00 218 ASN A C 1
ATOM 1799 O O . ASN A 1 218 ? -27.376 5.581 4.218 1.00 91.00 218 ASN A O 1
ATOM 1803 N N . PRO A 1 219 ? -28.794 7.061 5.132 1.00 91.81 219 PRO A N 1
ATOM 1804 C CA . PRO A 1 219 ? -28.206 8.214 4.442 1.00 91.81 219 PRO A CA 1
ATOM 1805 C C . PRO A 1 219 ? -26.705 8.422 4.693 1.00 91.81 219 PRO A C 1
ATOM 1807 O O . PRO A 1 219 ? -25.991 8.845 3.788 1.00 91.81 219 PRO A O 1
ATOM 1810 N N . ILE A 1 220 ? -26.214 8.117 5.902 1.00 91.81 220 ILE A N 1
ATOM 1811 C CA . ILE A 1 220 ? -24.786 8.239 6.245 1.00 91.81 220 ILE A CA 1
ATOM 1812 C C . ILE A 1 220 ? -23.989 7.166 5.498 1.00 91.81 220 ILE A C 1
ATOM 1814 O O . ILE A 1 220 ? -22.965 7.475 4.891 1.00 91.81 220 ILE A O 1
ATOM 1818 N N . LEU A 1 221 ? -24.487 5.923 5.501 1.00 91.56 221 LEU A N 1
ATOM 1819 C CA . LEU A 1 221 ? -23.886 4.819 4.751 1.00 91.56 221 LEU A CA 1
ATOM 1820 C C . LEU A 1 221 ? -23.822 5.143 3.255 1.00 91.56 221 LEU A C 1
ATOM 1822 O O . LEU A 1 221 ? -22.752 5.051 2.662 1.00 91.56 221 LEU A O 1
ATOM 1826 N N . MET A 1 222 ? -24.945 5.561 2.664 1.00 90.69 222 MET A N 1
ATOM 1827 C CA . MET A 1 222 ? -25.031 5.855 1.232 1.00 90.69 222 MET A CA 1
ATOM 1828 C C . MET A 1 222 ? -24.130 7.024 0.833 1.00 90.69 222 MET A C 1
ATOM 1830 O O . MET A 1 222 ? -23.415 6.927 -0.157 1.00 90.69 222 MET A O 1
ATOM 1834 N N . SER A 1 223 ? -24.056 8.079 1.652 1.00 91.75 223 SER A N 1
ATOM 1835 C CA . SER A 1 223 ? -23.122 9.181 1.403 1.00 91.75 223 SER A CA 1
ATOM 1836 C C . SER A 1 223 ? -21.658 8.725 1.410 1.00 91.75 223 SER A C 1
ATOM 1838 O O . SER A 1 223 ? -20.856 9.253 0.639 1.00 91.75 223 SER A O 1
ATOM 1840 N N . PHE A 1 224 ? -21.288 7.772 2.273 1.00 91.75 224 PHE A N 1
ATOM 1841 C CA . PHE A 1 224 ? -19.930 7.226 2.291 1.00 91.75 224 PHE A CA 1
ATOM 1842 C C . PHE A 1 224 ? -19.679 6.269 1.116 1.00 91.75 224 PHE A C 1
ATOM 1844 O O . PHE A 1 224 ? -18.590 6.282 0.545 1.00 91.75 224 PHE A O 1
ATOM 1851 N N . VAL A 1 225 ? -20.685 5.482 0.717 1.00 89.50 225 VAL A N 1
ATOM 1852 C CA . VAL A 1 225 ? -20.652 4.655 -0.502 1.00 89.50 225 VAL A CA 1
ATOM 1853 C C . VAL A 1 225 ? -20.393 5.525 -1.730 1.00 89.50 225 VAL A C 1
ATOM 1855 O O . VAL A 1 225 ? -19.499 5.199 -2.509 1.00 89.50 225 VAL A O 1
ATOM 1858 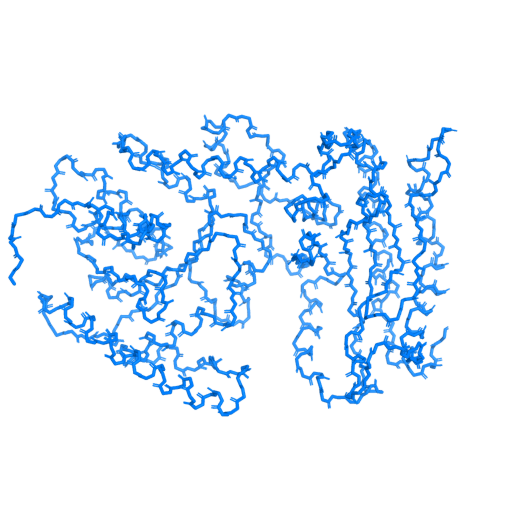N N . ASP A 1 226 ? -21.096 6.649 -1.875 1.00 88.19 226 ASP A N 1
ATOM 1859 C CA . ASP A 1 226 ? -20.901 7.588 -2.985 1.00 88.19 226 ASP A CA 1
ATOM 1860 C C . ASP A 1 226 ? -19.487 8.185 -2.974 1.00 88.19 226 ASP A C 1
ATOM 1862 O O . ASP A 1 226 ? -18.802 8.204 -4.000 1.00 88.19 226 ASP A O 1
ATOM 1866 N N . TYR A 1 227 ? -19.014 8.613 -1.797 1.00 90.81 227 TYR A N 1
ATOM 1867 C CA . TYR A 1 227 ? -17.655 9.124 -1.611 1.00 90.81 227 TYR A CA 1
ATOM 1868 C C . TYR A 1 227 ? -16.591 8.095 -2.018 1.00 90.81 227 TYR A C 1
ATOM 1870 O O . TYR A 1 227 ? -15.712 8.395 -2.832 1.00 90.81 227 TYR A O 1
ATOM 1878 N N . LEU A 1 228 ? -16.674 6.874 -1.483 1.00 87.38 228 LEU A N 1
ATOM 1879 C CA . LEU A 1 228 ? -15.697 5.821 -1.747 1.00 87.38 228 LEU A CA 1
ATOM 1880 C C . LEU A 1 228 ? -15.752 5.368 -3.211 1.00 87.38 228 LEU A C 1
ATOM 1882 O O . LEU A 1 228 ? -14.706 5.187 -3.831 1.00 87.38 228 LEU A O 1
ATOM 1886 N N . SER A 1 229 ? -16.950 5.268 -3.790 1.00 84.44 229 SER A N 1
ATOM 1887 C CA . SER A 1 229 ? -17.141 4.957 -5.212 1.00 84.44 229 SER A CA 1
ATOM 1888 C C . SER A 1 229 ? -16.512 6.021 -6.109 1.00 84.44 229 SER A C 1
ATOM 1890 O O . SER A 1 229 ? -15.794 5.685 -7.051 1.00 84.44 229 SER A O 1
ATOM 1892 N N . SER A 1 230 ? -16.716 7.307 -5.800 1.00 85.62 230 SER A N 1
ATOM 1893 C CA . SER A 1 230 ? -16.084 8.412 -6.531 1.00 85.62 230 SER A CA 1
ATOM 1894 C C . SER A 1 230 ? -14.562 8.379 -6.412 1.00 85.62 230 SER A C 1
ATOM 1896 O O . SER A 1 230 ? -13.869 8.664 -7.387 1.00 85.62 230 SER A O 1
ATOM 1898 N N . LYS A 1 231 ? -14.033 8.029 -5.235 1.00 86.56 231 LYS A N 1
ATOM 1899 C CA . LYS A 1 231 ? -12.590 7.913 -5.013 1.00 86.56 231 LYS A CA 1
ATOM 1900 C C . LYS A 1 231 ? -11.990 6.767 -5.828 1.00 86.56 231 LYS A C 1
ATOM 1902 O O . LYS A 1 231 ? -11.014 6.980 -6.539 1.00 86.56 231 LYS A O 1
ATOM 1907 N N . ILE A 1 232 ? -12.606 5.585 -5.778 1.00 81.44 232 ILE A N 1
ATOM 1908 C CA . ILE A 1 232 ? -12.181 4.409 -6.552 1.00 81.44 232 ILE A CA 1
ATOM 1909 C C . ILE A 1 232 ? -12.243 4.701 -8.055 1.00 81.44 232 ILE A C 1
ATOM 1911 O O . ILE A 1 232 ? -11.303 4.371 -8.773 1.00 81.44 232 ILE A O 1
ATOM 1915 N N . ARG A 1 233 ? -13.298 5.376 -8.527 1.00 79.31 233 ARG A N 1
ATOM 1916 C CA . ARG A 1 233 ? -13.411 5.830 -9.919 1.00 79.31 233 ARG A CA 1
ATOM 1917 C C . ARG A 1 233 ? -12.236 6.723 -10.318 1.00 79.31 233 ARG A C 1
ATOM 1919 O O . ARG A 1 233 ? -11.572 6.423 -11.302 1.00 79.31 233 ARG A O 1
ATOM 1926 N N . ALA A 1 234 ? -11.934 7.754 -9.529 1.00 83.25 234 ALA A N 1
ATOM 1927 C CA . ALA A 1 234 ? -10.805 8.643 -9.803 1.00 83.25 234 ALA A CA 1
ATOM 1928 C C . ALA A 1 234 ? -9.464 7.885 -9.812 1.00 83.25 234 ALA A C 1
ATOM 1930 O O . ALA A 1 234 ? -8.604 8.145 -10.648 1.00 83.25 234 ALA A O 1
ATOM 1931 N N . THR A 1 235 ? -9.281 6.910 -8.914 1.00 81.31 235 THR A N 1
ATOM 1932 C CA . THR A 1 235 ? -8.110 6.021 -8.923 1.00 81.31 235 THR A CA 1
ATOM 1933 C C . THR A 1 235 ? -8.016 5.212 -10.220 1.00 81.31 235 THR A C 1
ATOM 1935 O O . THR A 1 235 ? -6.915 5.065 -10.746 1.00 81.31 235 THR A O 1
ATOM 1938 N N . ILE A 1 236 ? -9.137 4.690 -10.729 1.00 77.12 236 ILE A N 1
ATOM 1939 C CA . ILE A 1 236 ? -9.201 3.929 -11.987 1.00 77.12 236 ILE A CA 1
ATOM 1940 C C . ILE A 1 236 ? -8.874 4.834 -13.178 1.00 77.12 236 ILE A C 1
ATOM 1942 O O . ILE A 1 236 ? -7.981 4.494 -13.949 1.00 77.12 236 ILE A O 1
ATOM 1946 N N . GLU A 1 237 ? -9.509 6.001 -13.280 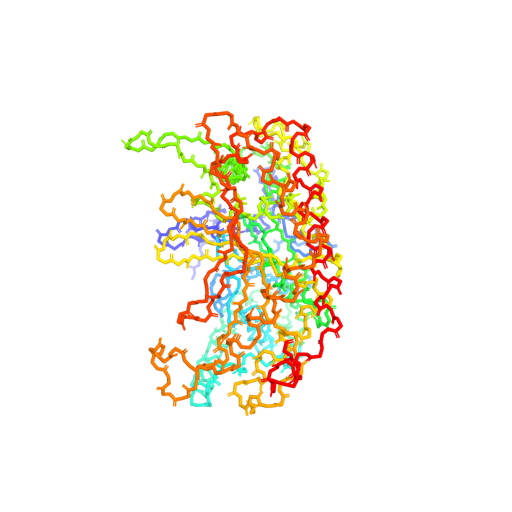1.00 79.75 237 GLU A N 1
ATOM 1947 C CA . GLU A 1 237 ? -9.250 6.994 -14.336 1.00 79.75 237 GLU A CA 1
ATOM 1948 C C . GLU A 1 237 ? -7.770 7.408 -14.348 1.00 79.75 237 GLU A C 1
ATOM 1950 O O . GLU A 1 237 ? -7.080 7.302 -15.360 1.00 79.75 237 GLU A O 1
ATOM 1955 N N . HIS A 1 238 ? -7.214 7.754 -13.184 1.00 84.38 238 HIS A N 1
ATOM 1956 C CA . HIS A 1 238 ? -5.791 8.069 -13.052 1.00 84.38 238 HIS A CA 1
ATOM 1957 C C . HIS A 1 238 ? -4.868 6.876 -13.316 1.00 84.38 238 HIS A C 1
ATOM 1959 O O . HIS A 1 238 ? -3.670 7.071 -13.483 1.00 84.38 238 HIS A O 1
ATOM 1965 N N . SER A 1 239 ? -5.372 5.642 -13.339 1.00 81.50 239 SER A N 1
ATOM 1966 C CA . SER A 1 239 ? -4.575 4.459 -13.672 1.00 81.50 239 SER A CA 1
ATOM 1967 C C . SER A 1 239 ? -4.386 4.270 -15.181 1.00 81.50 239 SER A C 1
ATOM 1969 O O . SER A 1 239 ? -3.417 3.618 -15.588 1.00 81.50 239 SER A O 1
ATOM 1971 N N . CYS A 1 240 ? -5.246 4.891 -15.999 1.00 84.31 240 CYS A N 1
ATOM 1972 C CA . CYS A 1 240 ? -5.173 4.923 -17.459 1.00 84.31 240 CYS A CA 1
ATOM 1973 C C . CYS A 1 240 ? -3.996 5.795 -17.913 1.00 84.31 240 CYS A C 1
ATOM 1975 O O . CYS A 1 240 ? -4.146 6.946 -18.316 1.00 84.31 240 CYS A O 1
ATOM 1977 N N . PHE A 1 241 ? -2.781 5.263 -17.813 1.00 89.50 241 PHE A N 1
ATOM 1978 C CA . PHE A 1 241 ? -1.541 6.022 -17.993 1.00 89.50 241 PHE A CA 1
ATOM 1979 C C . PHE A 1 241 ? -1.342 6.615 -19.400 1.00 89.50 241 PHE A C 1
ATOM 1981 O O . PHE A 1 241 ? -0.531 7.528 -19.553 1.00 89.50 241 PHE A O 1
ATOM 1988 N N . TRP A 1 242 ? -2.049 6.099 -20.409 1.00 87.69 242 TRP A N 1
ATOM 1989 C CA . TRP A 1 242 ? -2.012 6.568 -21.798 1.00 87.69 242 TRP A CA 1
ATOM 1990 C C . TRP A 1 242 ? -3.116 7.572 -22.139 1.00 87.69 242 TRP A C 1
ATOM 1992 O O . TRP A 1 242 ? -3.064 8.182 -23.207 1.00 87.69 242 TRP A O 1
ATOM 2002 N N . GLU A 1 243 ? -4.106 7.763 -21.263 1.00 89.06 243 GLU A N 1
ATOM 2003 C CA . GLU A 1 243 ? -5.074 8.839 -21.442 1.00 89.06 243 GLU A CA 1
ATOM 2004 C C . GLU A 1 243 ? -4.386 10.190 -21.277 1.00 89.06 243 GLU A C 1
ATOM 2006 O O . GLU A 1 243 ? -3.480 10.360 -20.449 1.00 89.06 243 GLU A O 1
ATOM 2011 N N . HIS A 1 244 ? -4.824 11.144 -22.096 1.00 89.00 244 HIS A N 1
ATOM 2012 C CA . HIS A 1 244 ? -4.251 12.472 -22.138 1.00 89.00 244 HIS A CA 1
ATOM 2013 C C . HIS A 1 244 ? -5.309 13.573 -22.156 1.00 89.00 244 HIS A C 1
ATOM 2015 O O . HIS A 1 244 ? -6.429 13.391 -22.629 1.00 89.00 244 HIS A O 1
ATOM 2021 N N . TYR A 1 245 ? -4.910 14.749 -21.692 1.00 88.00 245 TYR A N 1
ATOM 2022 C CA . TYR A 1 245 ? -5.695 15.978 -21.702 1.00 88.00 245 TYR A CA 1
ATOM 2023 C C . TYR A 1 245 ? -4.819 17.156 -22.138 1.00 88.00 245 TYR A C 1
ATOM 2025 O O . TYR A 1 245 ? -3.592 17.060 -22.158 1.00 88.00 245 TYR A O 1
ATOM 2033 N N . GLU A 1 246 ? -5.446 18.269 -22.505 1.00 88.50 246 GLU A N 1
ATOM 2034 C CA . GLU A 1 246 ? -4.742 19.523 -22.774 1.00 88.50 246 GLU A CA 1
ATOM 2035 C C . GLU A 1 246 ? -4.615 20.325 -21.473 1.00 88.50 246 GLU A C 1
ATOM 2037 O O . GLU A 1 246 ? -5.600 20.518 -20.755 1.00 88.50 246 GLU A O 1
ATOM 2042 N N . ASP A 1 247 ? -3.400 20.763 -21.138 1.00 85.06 247 ASP A N 1
ATOM 2043 C CA . ASP A 1 247 ? -3.188 21.669 -20.008 1.00 85.06 247 ASP A CA 1
ATOM 2044 C C . ASP A 1 247 ? -3.592 23.120 -20.337 1.00 85.06 247 ASP A C 1
ATOM 2046 O O . ASP A 1 247 ? -4.067 23.428 -21.429 1.00 85.06 247 ASP A O 1
ATOM 2050 N N . ILE A 1 248 ? -3.430 24.032 -19.369 1.00 86.25 248 ILE A N 1
ATOM 2051 C CA . ILE A 1 248 ? -3.829 25.449 -19.497 1.00 86.25 248 ILE A CA 1
ATOM 2052 C C . ILE A 1 248 ? -3.125 26.145 -20.678 1.00 86.25 248 ILE A C 1
ATOM 2054 O O . ILE A 1 248 ? -3.668 27.099 -21.235 1.00 86.25 248 ILE A O 1
ATOM 2058 N N . ASP A 1 249 ? -1.950 25.653 -21.075 1.00 87.31 249 ASP A N 1
ATOM 2059 C CA . ASP A 1 249 ? -1.149 26.183 -22.178 1.00 87.31 249 ASP A CA 1
ATOM 2060 C C . ASP A 1 249 ? -1.402 25.429 -23.505 1.00 87.31 249 ASP A C 1
ATOM 2062 O O . ASP A 1 249 ? -0.757 25.709 -24.519 1.00 87.31 249 ASP A O 1
ATOM 2066 N N . GLY A 1 250 ? -2.356 24.488 -23.527 1.00 85.06 250 GLY A N 1
ATOM 2067 C CA . GLY A 1 250 ? -2.710 23.678 -24.696 1.00 85.06 250 GLY A CA 1
ATOM 2068 C C . GLY A 1 250 ? -1.723 22.545 -24.987 1.00 85.06 250 GLY A C 1
ATOM 2069 O O . GLY A 1 250 ? -1.686 22.028 -26.105 1.00 85.06 250 GLY A O 1
ATOM 2070 N N . HIS A 1 251 ? -0.881 22.164 -24.022 1.00 85.12 251 HIS A N 1
ATOM 2071 C CA . HIS A 1 251 ? 0.045 21.045 -24.181 1.00 85.12 251 HIS A CA 1
ATOM 2072 C C . HIS A 1 251 ? -0.622 19.719 -23.810 1.00 85.12 251 HIS A C 1
ATOM 2074 O O . HIS A 1 251 ? -1.285 19.615 -22.779 1.00 85.12 251 HIS A O 1
ATOM 2080 N N . ILE A 1 252 ? -0.392 18.683 -24.626 1.00 86.81 252 ILE A N 1
ATOM 2081 C CA . ILE A 1 252 ? -0.838 17.317 -24.330 1.00 86.81 252 ILE A CA 1
ATOM 2082 C C . ILE A 1 252 ? -0.095 16.808 -23.091 1.00 86.81 252 ILE A C 1
ATOM 2084 O O . ILE A 1 252 ? 1.139 16.774 -23.067 1.00 86.81 252 ILE A O 1
ATOM 2088 N N . ARG A 1 253 ? -0.853 16.380 -22.081 1.00 87.56 253 ARG A N 1
ATOM 2089 C CA . ARG A 1 253 ? -0.352 15.724 -20.873 1.00 87.56 253 ARG A CA 1
ATOM 2090 C C . ARG A 1 253 ? -1.009 14.382 -20.660 1.00 87.56 253 ARG A C 1
ATOM 2092 O O . ARG A 1 253 ? -2.212 14.262 -20.826 1.00 87.56 253 ARG A O 1
ATOM 2099 N N . PHE A 1 254 ? -0.218 13.415 -20.221 1.00 91.81 254 PHE A N 1
ATOM 2100 C CA . PHE A 1 254 ? -0.659 12.070 -19.876 1.00 91.81 254 PHE A CA 1
ATOM 2101 C C . PHE A 1 254 ? -0.803 11.902 -18.364 1.00 91.81 254 PHE A C 1
ATOM 2103 O O . PHE A 1 254 ? 0.015 12.428 -17.602 1.00 91.81 254 PHE A O 1
ATOM 2110 N N . ASN A 1 255 ? -1.743 11.061 -17.926 1.00 91.31 255 ASN A N 1
ATOM 2111 C CA . ASN A 1 255 ? -1.938 10.733 -16.503 1.00 91.31 255 ASN A CA 1
ATOM 2112 C C . ASN A 1 255 ? -0.654 10.219 -15.818 1.00 91.31 255 ASN A C 1
ATOM 2114 O O . ASN A 1 255 ? -0.417 10.483 -14.636 1.00 91.31 255 ASN A O 1
ATOM 2118 N N . ILE A 1 256 ? 0.220 9.537 -16.569 1.00 91.88 256 ILE A N 1
ATOM 2119 C CA . ILE A 1 256 ? 1.524 9.032 -16.102 1.00 91.88 256 ILE A CA 1
ATOM 2120 C C . ILE A 1 256 ? 2.501 10.126 -15.651 1.00 91.88 256 ILE A C 1
ATOM 2122 O O . ILE A 1 256 ? 3.451 9.853 -14.916 1.00 91.88 256 ILE A O 1
ATOM 2126 N N . GLN A 1 257 ? 2.298 11.371 -16.082 1.00 90.69 257 GLN A N 1
ATOM 2127 C CA . GLN A 1 257 ? 3.148 12.492 -15.679 1.00 90.69 257 GLN A CA 1
ATOM 2128 C C . GLN A 1 257 ? 2.809 12.991 -14.278 1.00 90.69 257 GLN A C 1
ATOM 2130 O O . GLN A 1 257 ? 3.693 13.502 -13.591 1.00 90.69 257 GLN A O 1
ATOM 2135 N N . ASP A 1 258 ? 1.546 12.853 -13.879 1.00 87.69 258 ASP A N 1
ATOM 2136 C CA . ASP A 1 258 ? 0.992 13.581 -12.744 1.00 87.69 258 ASP A CA 1
ATOM 2137 C C . ASP A 1 258 ? 0.485 12.645 -11.630 1.00 87.69 258 ASP A C 1
ATOM 2139 O O . ASP A 1 258 ? 0.214 13.113 -10.525 1.00 87.69 258 ASP A O 1
ATOM 2143 N N . THR A 1 259 ? 0.449 11.318 -11.846 1.00 88.25 259 THR A N 1
ATOM 2144 C CA . THR A 1 259 ? 0.009 10.360 -10.815 1.00 88.25 259 THR A CA 1
ATOM 2145 C C . THR A 1 259 ? 0.921 9.134 -10.671 1.00 88.25 259 THR A C 1
ATOM 2147 O O . THR A 1 259 ? 1.315 8.493 -11.645 1.00 88.25 259 THR A O 1
ATOM 2150 N N . ALA A 1 260 ? 1.223 8.757 -9.423 1.00 86.62 260 ALA A N 1
ATOM 2151 C CA . ALA A 1 260 ? 1.977 7.537 -9.111 1.00 86.62 260 ALA A CA 1
ATOM 2152 C C . ALA A 1 260 ? 1.212 6.256 -9.502 1.00 86.62 260 ALA A C 1
ATOM 2154 O O . ALA A 1 260 ? 1.817 5.245 -9.852 1.00 86.62 260 ALA A O 1
ATOM 2155 N N . ILE A 1 261 ? -0.125 6.306 -9.497 1.00 85.06 261 ILE A N 1
ATOM 2156 C CA . ILE A 1 261 ? -0.979 5.176 -9.882 1.00 85.06 261 ILE A CA 1
ATOM 2157 C C . ILE A 1 261 ? -0.780 4.836 -11.365 1.00 85.06 261 ILE A C 1
ATOM 2159 O O . ILE A 1 261 ? -0.510 3.675 -11.677 1.00 85.06 261 ILE A O 1
ATOM 2163 N N . ALA A 1 262 ? -0.839 5.827 -12.267 1.00 89.00 262 ALA A N 1
ATOM 2164 C CA . ALA A 1 262 ? -0.536 5.626 -13.686 1.00 89.00 262 ALA A CA 1
ATOM 2165 C C . ALA A 1 262 ? 0.882 5.086 -13.889 1.00 89.00 262 ALA A C 1
ATOM 2167 O O . ALA A 1 262 ? 1.085 4.124 -14.629 1.00 89.00 262 ALA A O 1
ATOM 2168 N N . GLN A 1 263 ? 1.868 5.685 -13.215 1.00 91.31 263 GLN A N 1
ATOM 2169 C CA . GLN A 1 263 ? 3.266 5.271 -13.335 1.00 91.31 263 GLN A CA 1
ATOM 2170 C C . GLN A 1 263 ? 3.456 3.809 -12.938 1.00 91.31 263 GLN A C 1
ATOM 2172 O O . GLN A 1 263 ? 4.025 3.012 -13.687 1.00 91.31 263 GLN A O 1
ATOM 2177 N N . ARG A 1 264 ? 2.910 3.416 -11.789 1.00 86.56 264 ARG A N 1
ATOM 2178 C CA . ARG A 1 264 ? 2.917 2.021 -11.371 1.00 86.56 264 ARG A CA 1
ATOM 2179 C C . ARG A 1 264 ? 2.207 1.119 -12.371 1.00 86.56 264 ARG A C 1
ATOM 2181 O O . ARG A 1 264 ? 2.745 0.059 -12.675 1.00 86.56 264 ARG A O 1
ATOM 2188 N N . ARG A 1 265 ? 1.022 1.492 -12.867 1.00 83.75 265 ARG A N 1
ATOM 2189 C CA . ARG A 1 265 ? 0.292 0.655 -13.834 1.00 83.75 265 ARG A CA 1
ATOM 2190 C C . ARG A 1 265 ? 1.057 0.471 -15.129 1.00 83.75 265 ARG A C 1
ATOM 2192 O O . ARG A 1 265 ? 1.075 -0.645 -15.642 1.00 83.75 265 ARG A O 1
ATOM 2199 N N . PHE A 1 266 ? 1.758 1.494 -15.599 1.00 90.25 266 PHE A N 1
ATOM 2200 C CA . PHE A 1 266 ? 2.670 1.350 -16.725 1.00 90.25 266 PHE A CA 1
ATOM 2201 C C . PHE A 1 266 ? 3.789 0.349 -16.413 1.00 90.25 266 PHE A C 1
ATOM 2203 O O . PHE A 1 266 ? 3.960 -0.613 -17.158 1.00 90.25 266 PHE A O 1
ATOM 2210 N N . LEU A 1 267 ? 4.505 0.515 -15.291 1.00 89.88 267 LEU A N 1
ATOM 2211 C CA . LEU A 1 267 ? 5.588 -0.401 -14.898 1.00 89.88 267 LEU A CA 1
ATOM 2212 C C . LEU A 1 267 ? 5.090 -1.841 -14.765 1.00 89.88 267 LEU A C 1
ATOM 2214 O O . LEU A 1 267 ? 5.735 -2.765 -15.253 1.00 89.88 267 LEU A O 1
ATOM 2218 N N . GLN A 1 268 ? 3.918 -2.033 -14.161 1.00 82.69 268 GLN A N 1
ATOM 2219 C CA . GLN A 1 268 ? 3.309 -3.349 -14.053 1.00 82.69 268 GLN A CA 1
ATOM 2220 C C . GLN A 1 268 ? 2.959 -3.918 -15.420 1.00 82.69 268 GLN A C 1
ATOM 2222 O O . GLN A 1 268 ? 3.319 -5.048 -15.693 1.00 82.69 268 GLN A O 1
ATOM 2227 N N . THR A 1 269 ? 2.322 -3.143 -16.294 1.00 84.19 269 THR A N 1
ATOM 2228 C CA . THR A 1 269 ? 1.926 -3.616 -17.628 1.00 84.19 269 THR A CA 1
ATOM 2229 C C . THR A 1 269 ? 3.142 -4.023 -18.462 1.00 84.19 269 THR A C 1
ATOM 2231 O O . THR A 1 269 ? 3.142 -5.073 -19.108 1.00 84.19 269 THR A O 1
ATOM 2234 N N . VAL A 1 270 ? 4.201 -3.213 -18.421 1.00 89.50 270 VAL A N 1
ATOM 2235 C CA . VAL A 1 270 ? 5.419 -3.440 -19.204 1.00 89.50 270 VAL A CA 1
ATOM 2236 C C . VAL A 1 270 ? 6.228 -4.612 -18.647 1.00 89.50 270 VAL A C 1
ATOM 2238 O O . VAL A 1 270 ? 6.598 -5.506 -19.406 1.00 89.50 270 VAL A O 1
ATOM 2241 N N . PHE A 1 271 ? 6.459 -4.668 -17.334 1.00 85.31 271 PHE A N 1
ATOM 2242 C CA . PHE A 1 271 ? 7.433 -5.598 -16.748 1.00 85.31 271 PHE A CA 1
ATOM 2243 C C . PHE A 1 271 ? 6.835 -6.750 -15.937 1.00 85.31 271 PHE A C 1
ATOM 2245 O O . PHE A 1 271 ? 7.453 -7.810 -15.864 1.00 85.31 271 PHE A O 1
ATOM 2252 N N . ASN A 1 272 ? 5.655 -6.577 -15.339 1.00 71.75 272 ASN A N 1
ATOM 2253 C CA . ASN A 1 272 ? 5.049 -7.575 -14.459 1.00 71.75 272 ASN A CA 1
ATOM 2254 C C . ASN A 1 272 ? 3.845 -8.282 -15.124 1.00 71.75 272 ASN A C 1
ATOM 2256 O O . ASN A 1 272 ? 3.167 -7.776 -16.016 1.00 71.75 272 ASN A O 1
ATOM 2260 N N . GLN A 1 273 ? 3.634 -9.533 -14.725 1.00 57.03 273 GLN A N 1
ATOM 2261 C CA . GLN A 1 273 ? 2.540 -10.411 -15.161 1.00 57.03 273 GLN A CA 1
ATOM 2262 C C . GLN A 1 273 ? 1.167 -9.867 -14.684 1.00 57.03 273 GLN A C 1
ATOM 2264 O O . GLN A 1 273 ? 1.137 -9.022 -13.785 1.00 57.03 273 GLN A O 1
ATOM 2269 N N . PRO A 1 274 ? 0.041 -10.283 -15.305 1.00 49.31 274 PRO A N 1
ATOM 2270 C CA . PRO A 1 274 ? -1.268 -9.643 -15.145 1.00 49.31 274 PRO A CA 1
ATOM 2271 C C . PRO A 1 274 ? -1.745 -9.558 -13.691 1.00 49.31 274 PRO A C 1
ATOM 2273 O O . PRO A 1 274 ? -1.545 -10.473 -12.896 1.00 49.31 274 PRO A O 1
ATOM 2276 N N . ASN A 1 275 ? -2.431 -8.457 -13.367 1.00 51.09 275 ASN A N 1
ATOM 2277 C CA . ASN A 1 275 ? -3.199 -8.331 -12.132 1.00 51.09 275 ASN A CA 1
ATOM 2278 C C . ASN A 1 275 ? -4.169 -9.516 -12.010 1.00 51.09 275 ASN A C 1
ATOM 2280 O O . ASN A 1 275 ? -4.824 -9.874 -12.989 1.00 51.09 275 ASN A O 1
ATOM 2284 N N . HIS A 1 276 ? -4.334 -10.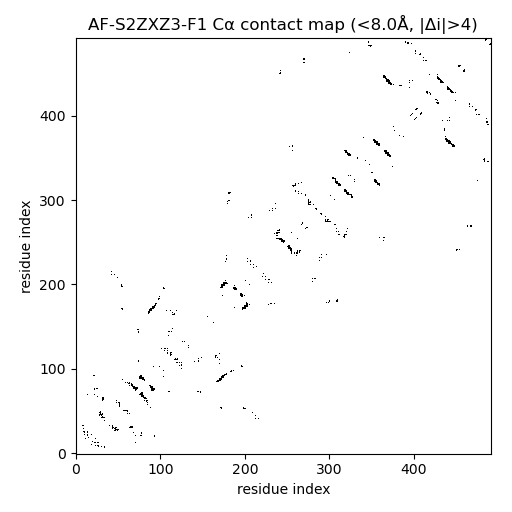074 -10.809 1.00 44.84 276 HIS A N 1
ATOM 2285 C CA . HIS A 1 276 ? -5.494 -10.920 -10.554 1.00 44.84 276 HIS A CA 1
ATOM 2286 C C . HIS A 1 276 ? -6.763 -10.080 -10.737 1.00 44.84 276 HIS A C 1
ATOM 2288 O O . HIS A 1 276 ? -7.004 -9.141 -9.973 1.00 44.84 276 HIS A O 1
ATOM 2294 N N . GLU A 1 277 ? -7.584 -10.434 -11.729 1.00 45.69 277 GLU A N 1
ATOM 2295 C CA . GLU A 1 277 ? -8.997 -10.071 -11.732 1.00 45.69 277 GLU A CA 1
ATOM 2296 C C . GLU A 1 277 ? -9.624 -10.690 -10.483 1.00 45.69 277 GLU A C 1
ATOM 2298 O O . GLU A 1 277 ? -9.837 -11.900 -10.392 1.00 45.69 277 GLU A O 1
ATOM 2303 N N . ALA A 1 278 ? -9.844 -9.875 -9.457 1.00 46.56 278 ALA A N 1
ATOM 2304 C CA . ALA A 1 278 ? -10.523 -10.348 -8.269 1.00 46.56 278 ALA A CA 1
ATOM 2305 C C . ALA A 1 278 ? -12.030 -10.501 -8.589 1.00 46.56 278 ALA A C 1
ATOM 2307 O O . ALA A 1 278 ? -12.621 -9.580 -9.163 1.00 46.56 278 ALA A O 1
ATOM 2308 N N . PRO A 1 279 ? -12.682 -11.617 -8.197 1.00 43.22 279 PRO A N 1
ATOM 2309 C CA . PRO A 1 279 ? -14.089 -11.907 -8.513 1.00 43.22 279 PRO A CA 1
ATOM 2310 C C . PRO A 1 279 ? -15.087 -10.810 -8.112 1.00 43.22 279 PRO A C 1
ATOM 2312 O O . PRO A 1 279 ? -16.158 -10.700 -8.700 1.00 43.22 279 PRO A O 1
ATOM 2315 N N . PHE A 1 280 ? -14.729 -9.976 -7.131 1.00 46.88 280 PHE A N 1
ATOM 2316 C CA . PHE A 1 280 ? -15.576 -8.906 -6.601 1.00 46.88 280 PHE A CA 1
ATOM 2317 C C . PHE A 1 280 ? -15.858 -7.768 -7.609 1.00 46.88 280 PHE A C 1
ATOM 2319 O O . PHE A 1 280 ? -16.777 -6.976 -7.408 1.00 46.88 280 PHE A O 1
ATOM 2326 N N . MET A 1 281 ? -15.111 -7.696 -8.719 1.00 51.62 281 MET A N 1
ATOM 2327 C CA . MET A 1 281 ? -15.291 -6.657 -9.739 1.00 51.62 281 MET A CA 1
ATOM 2328 C C . MET A 1 281 ? -16.624 -6.759 -10.491 1.00 51.62 281 MET A C 1
ATOM 2330 O O . MET A 1 281 ? -17.108 -5.747 -10.994 1.00 51.62 281 MET A O 1
ATOM 2334 N N . ALA A 1 282 ? -17.244 -7.942 -10.556 1.00 54.47 282 ALA A N 1
ATOM 2335 C CA . ALA A 1 282 ? -18.548 -8.104 -11.201 1.00 54.47 282 ALA A CA 1
ATOM 2336 C C . ALA A 1 282 ? -19.648 -7.293 -10.489 1.00 54.47 282 ALA A C 1
ATOM 2338 O O . ALA A 1 282 ? -20.434 -6.615 -11.151 1.00 54.47 282 ALA A O 1
ATOM 2339 N N . ASP A 1 283 ? -19.644 -7.289 -9.153 1.00 50.94 283 ASP A N 1
ATOM 2340 C CA . ASP A 1 283 ? -20.615 -6.539 -8.352 1.00 50.94 283 ASP A CA 1
ATOM 2341 C C . ASP A 1 283 ? -20.341 -5.026 -8.394 1.00 50.94 283 ASP A C 1
ATOM 2343 O O . ASP A 1 283 ? -21.285 -4.233 -8.431 1.00 50.94 283 ASP A O 1
ATOM 2347 N N . LEU A 1 284 ? -19.072 -4.594 -8.460 1.00 56.62 284 LEU A N 1
ATOM 2348 C CA . LEU A 1 284 ? -18.750 -3.167 -8.606 1.00 56.62 284 LEU A CA 1
ATOM 2349 C C . LEU A 1 284 ? -19.150 -2.588 -9.956 1.00 56.62 284 LEU A C 1
ATOM 2351 O O . LEU A 1 284 ? -19.649 -1.467 -9.980 1.00 56.62 284 LEU A O 1
ATOM 2355 N N . LYS A 1 285 ? -18.961 -3.318 -11.062 1.00 60.59 285 LYS A N 1
ATOM 2356 C CA . LYS A 1 285 ? -19.322 -2.834 -12.410 1.00 60.59 285 LYS A CA 1
ATOM 2357 C C . LYS A 1 285 ? -20.799 -2.464 -12.527 1.00 60.59 285 LYS A C 1
ATOM 2359 O O . LYS A 1 285 ? -21.146 -1.566 -13.285 1.00 60.59 285 LYS A O 1
ATOM 2364 N N . GLN A 1 286 ? -21.668 -3.131 -11.766 1.00 60.66 286 GLN A N 1
ATOM 2365 C CA . GLN A 1 286 ? -23.095 -2.812 -11.728 1.00 60.66 286 GLN A CA 1
ATOM 2366 C C . GLN A 1 286 ? -23.392 -1.466 -11.036 1.00 60.66 286 GLN A C 1
ATOM 2368 O O . GLN A 1 286 ? -24.410 -0.849 -11.337 1.00 60.66 286 GLN A O 1
ATOM 2373 N N . HIS A 1 287 ? -22.538 -1.016 -10.112 1.00 56.19 287 HIS A N 1
ATOM 2374 C CA . HIS A 1 287 ? -22.803 0.145 -9.247 1.00 56.19 287 HIS A CA 1
ATOM 2375 C C . HIS A 1 287 ? -21.943 1.361 -9.595 1.00 56.19 287 HIS A C 1
ATOM 2377 O O . HIS A 1 287 ? -22.379 2.502 -9.466 1.00 56.19 287 HIS A O 1
ATOM 2383 N N . VAL A 1 288 ? -20.723 1.127 -10.064 1.00 55.78 288 VAL A N 1
ATOM 2384 C CA . VAL A 1 288 ? -19.838 2.153 -10.594 1.00 55.78 288 VAL A CA 1
ATOM 2385 C C . VAL A 1 288 ? -19.917 2.039 -12.114 1.00 55.78 288 VAL A C 1
ATOM 2387 O O . VAL A 1 288 ? -19.182 1.272 -12.730 1.00 55.78 288 VAL A O 1
ATOM 2390 N N . GLU A 1 289 ? -20.856 2.772 -12.722 1.00 52.50 289 GLU A N 1
ATOM 2391 C CA . GLU A 1 289 ? -20.999 2.822 -14.185 1.00 52.50 289 GLU A CA 1
ATOM 2392 C C . GLU A 1 289 ? -19.635 3.115 -14.842 1.00 52.50 289 GLU A C 1
ATOM 2394 O O . GLU A 1 289 ? -18.920 4.000 -14.373 1.00 52.50 289 GLU A O 1
ATOM 2399 N N . ASN A 1 290 ? -19.282 2.408 -15.922 1.00 51.94 290 ASN A N 1
ATOM 2400 C CA . ASN A 1 290 ? -18.039 2.579 -16.698 1.00 51.94 290 ASN A CA 1
ATOM 2401 C C . ASN A 1 290 ? -16.716 2.148 -16.022 1.00 51.94 290 ASN A C 1
ATOM 2403 O O . ASN A 1 290 ? -15.669 2.704 -16.350 1.00 51.94 290 ASN A O 1
ATOM 2407 N N . ILE A 1 291 ? -16.707 1.159 -15.118 1.00 50.16 291 ILE A N 1
ATOM 2408 C CA . ILE A 1 291 ? -15.446 0.453 -14.807 1.00 50.16 291 ILE A CA 1
ATOM 2409 C C . ILE A 1 291 ? -15.126 -0.486 -15.974 1.00 50.16 291 ILE A C 1
ATOM 2411 O O . ILE A 1 291 ? -15.797 -1.501 -16.144 1.00 50.16 291 ILE A O 1
ATOM 2415 N N . ASP A 1 292 ? -14.113 -0.152 -16.771 1.00 46.62 292 ASP A N 1
ATOM 2416 C CA . ASP A 1 292 ? -13.579 -1.060 -17.789 1.00 46.62 292 ASP A CA 1
ATOM 2417 C C . ASP A 1 292 ? -12.774 -2.195 -17.115 1.00 46.62 292 ASP A C 1
ATOM 2419 O O . ASP A 1 292 ? -11.941 -1.985 -16.228 1.00 46.62 292 ASP A O 1
ATOM 2423 N N . ASP A 1 293 ? -13.102 -3.423 -17.516 1.00 43.94 293 ASP A N 1
ATOM 2424 C CA . ASP A 1 293 ? -12.591 -4.712 -17.044 1.00 43.94 293 ASP A CA 1
ATOM 2425 C C . ASP A 1 293 ? -11.058 -4.808 -17.060 1.00 43.94 293 ASP A C 1
ATOM 2427 O O . ASP A 1 293 ? -10.478 -5.542 -16.260 1.00 43.94 293 ASP A O 1
ATOM 2431 N N . LEU A 1 294 ? -10.396 -4.038 -17.928 1.00 42.56 294 LEU A N 1
ATOM 2432 C CA . LEU A 1 294 ? -8.936 -3.980 -18.047 1.00 42.56 294 LEU A CA 1
ATOM 2433 C C . LEU A 1 294 ? -8.247 -3.311 -16.842 1.00 42.56 294 LEU A C 1
ATOM 2435 O O . LEU A 1 294 ? -7.042 -3.493 -16.641 1.00 42.56 294 LEU A O 1
ATOM 2439 N N . TYR A 1 295 ? -8.987 -2.563 -16.019 1.00 49.97 295 TYR A N 1
ATOM 2440 C CA . TYR A 1 295 ? -8.440 -1.715 -14.955 1.00 49.97 295 TYR A CA 1
ATOM 2441 C C . TYR A 1 295 ? -8.725 -2.278 -13.570 1.00 49.97 295 TYR A C 1
ATOM 2443 O O . TYR A 1 295 ? -9.327 -1.640 -12.703 1.00 49.97 295 TYR A O 1
ATOM 2451 N N . VAL A 1 296 ? -8.262 -3.502 -13.329 1.00 45.56 296 VAL A N 1
ATOM 2452 C CA . VAL A 1 296 ? -8.337 -4.067 -11.986 1.00 45.56 296 VAL A CA 1
ATOM 2453 C C . VAL A 1 296 ? -7.168 -3.584 -11.159 1.00 45.56 296 VAL A C 1
ATOM 2455 O O . VAL A 1 296 ? -5.996 -3.845 -11.449 1.00 45.56 296 VAL A O 1
ATOM 2458 N N . TYR A 1 297 ? -7.520 -2.916 -10.064 1.00 49.06 297 TYR A N 1
ATOM 2459 C CA . TYR A 1 297 ? -6.615 -2.666 -8.972 1.00 49.06 297 TYR A CA 1
ATOM 2460 C C . TYR A 1 297 ? -6.232 -3.992 -8.287 1.00 49.06 297 TYR A C 1
ATOM 2462 O O . TYR A 1 297 ? -6.797 -4.362 -7.268 1.00 49.06 297 TYR A O 1
ATOM 2470 N N . GLY A 1 298 ? -5.357 -4.782 -8.914 1.00 46.84 298 GLY A N 1
ATOM 2471 C CA . GLY A 1 298 ? -5.056 -6.138 -8.459 1.00 46.84 298 GLY A CA 1
ATOM 2472 C C . GLY A 1 298 ? -4.253 -6.149 -7.165 1.00 46.84 298 GLY A C 1
ATOM 2473 O O . GLY A 1 298 ? -3.260 -5.424 -7.048 1.00 46.84 298 GLY A O 1
ATOM 2474 N N . ARG A 1 299 ? -4.655 -7.017 -6.226 1.00 51.50 299 ARG A N 1
ATOM 2475 C CA . ARG A 1 299 ? -3.785 -7.473 -5.135 1.00 51.50 299 ARG A CA 1
ATOM 2476 C C . ARG A 1 299 ? -2.477 -7.960 -5.745 1.00 51.50 299 ARG A C 1
ATOM 2478 O O . ARG A 1 299 ? -2.482 -8.690 -6.735 1.00 51.50 299 ARG A O 1
ATOM 2485 N N . ILE A 1 300 ? -1.370 -7.518 -5.166 1.00 54.66 300 ILE A N 1
ATOM 2486 C CA . ILE A 1 300 ? -0.045 -7.912 -5.624 1.00 54.66 300 ILE A CA 1
ATOM 2487 C C . ILE A 1 300 ? 0.114 -9.416 -5.421 1.00 54.66 300 ILE A C 1
ATOM 2489 O O . ILE A 1 300 ? -0.175 -9.921 -4.334 1.00 54.66 300 ILE A O 1
ATOM 2493 N N . ASP A 1 301 ? 0.548 -10.105 -6.475 1.00 51.09 301 ASP A N 1
ATOM 2494 C CA . ASP A 1 301 ? 0.880 -11.522 -6.410 1.00 51.09 301 ASP A CA 1
ATOM 2495 C C . ASP A 1 301 ? 1.971 -11.752 -5.346 1.00 51.09 301 ASP A C 1
ATOM 2497 O O . ASP A 1 301 ? 2.928 -10.983 -5.214 1.00 51.09 301 ASP A O 1
ATOM 2501 N N . ASP A 1 302 ? 1.795 -12.814 -4.566 1.00 53.41 302 ASP A N 1
ATOM 2502 C CA . ASP A 1 302 ? 2.705 -13.269 -3.509 1.00 53.41 302 ASP A CA 1
ATOM 2503 C C . ASP A 1 302 ? 3.948 -13.971 -4.096 1.00 53.41 302 ASP A C 1
ATOM 2505 O O . ASP A 1 302 ? 4.788 -14.527 -3.388 1.00 53.41 302 ASP A O 1
ATOM 2509 N N . ALA A 1 303 ? 4.080 -13.974 -5.425 1.00 61.72 303 ALA A N 1
ATOM 2510 C CA . ALA A 1 303 ? 5.180 -14.605 -6.123 1.00 61.72 303 ALA A CA 1
ATOM 2511 C C . ALA A 1 303 ? 6.519 -13.919 -5.800 1.00 61.72 303 ALA A C 1
ATOM 2513 O O . ALA A 1 303 ? 6.787 -12.777 -6.180 1.00 61.72 303 ALA A O 1
ATOM 2514 N N . SER A 1 304 ? 7.414 -14.675 -5.162 1.00 64.44 304 SER A N 1
ATOM 2515 C CA . SER A 1 304 ? 8.800 -14.291 -4.846 1.00 64.44 304 SER A CA 1
ATOM 2516 C C . SER A 1 304 ? 9.629 -13.860 -6.067 1.00 64.44 304 SER A C 1
ATOM 2518 O O . SER A 1 304 ? 10.641 -13.173 -5.923 1.00 64.44 304 SER A O 1
ATOM 2520 N N . HIS A 1 305 ? 9.190 -14.233 -7.269 1.00 68.12 305 HIS A N 1
ATOM 2521 C CA . HIS A 1 305 ? 9.804 -13.887 -8.551 1.00 68.12 305 HIS A CA 1
ATOM 2522 C C . HIS A 1 305 ? 9.278 -12.576 -9.167 1.00 68.12 305 HIS A C 1
ATOM 2524 O O . HIS A 1 305 ? 9.649 -12.245 -10.289 1.00 68.12 305 HIS A O 1
ATOM 2530 N N . THR A 1 306 ? 8.422 -11.825 -8.468 1.00 74.81 306 THR A N 1
ATOM 2531 C CA . THR A 1 306 ? 7.947 -10.506 -8.923 1.00 74.81 306 THR A CA 1
ATOM 2532 C C . THR A 1 306 ? 8.909 -9.393 -8.521 1.00 74.81 306 THR A C 1
ATOM 2534 O O . THR A 1 306 ? 9.652 -9.525 -7.548 1.00 74.81 306 THR A O 1
ATOM 2537 N N . HIS A 1 307 ? 8.913 -8.290 -9.270 1.00 79.44 307 HIS A N 1
ATOM 2538 C CA . HIS A 1 307 ? 9.686 -7.096 -8.925 1.00 79.44 307 HIS A CA 1
ATOM 2539 C C . HIS A 1 307 ? 8.909 -6.201 -7.961 1.00 79.44 307 HIS A C 1
ATOM 2541 O O . HIS A 1 307 ? 7.700 -6.017 -8.122 1.00 79.44 307 HIS A O 1
ATOM 2547 N N . THR A 1 308 ? 9.619 -5.599 -7.008 1.00 79.50 308 THR A N 1
ATOM 2548 C CA . THR A 1 308 ? 9.065 -4.583 -6.107 1.00 79.50 308 THR A CA 1
ATOM 2549 C C . THR A 1 308 ? 8.877 -3.264 -6.856 1.00 79.50 308 THR A C 1
ATOM 2551 O O . THR A 1 308 ? 9.813 -2.790 -7.503 1.00 79.50 308 THR A O 1
ATOM 2554 N N . ILE A 1 309 ? 7.695 -2.649 -6.765 1.00 83.56 309 ILE A N 1
ATOM 2555 C CA . ILE A 1 309 ? 7.419 -1.313 -7.315 1.00 83.56 309 ILE A CA 1
ATOM 2556 C C . ILE A 1 309 ? 7.130 -0.317 -6.198 1.00 83.56 309 ILE A C 1
ATOM 2558 O O . ILE A 1 309 ? 6.028 -0.297 -5.651 1.00 83.56 309 ILE A O 1
ATOM 2562 N N . GLN A 1 310 ? 8.086 0.568 -5.948 1.00 82.75 310 GLN A N 1
ATOM 2563 C CA . GLN A 1 310 ? 7.965 1.671 -5.001 1.00 82.75 310 GLN A CA 1
ATOM 2564 C C . GLN A 1 310 ? 7.510 2.947 -5.701 1.00 82.75 310 GLN A C 1
ATOM 2566 O O . GLN A 1 310 ? 7.673 3.118 -6.914 1.00 82.75 310 GLN A O 1
ATOM 2571 N N . HIS A 1 311 ? 6.972 3.876 -4.925 1.00 84.75 311 HIS A N 1
ATOM 2572 C CA . HIS A 1 311 ? 6.623 5.203 -5.411 1.00 84.75 311 HIS A CA 1
ATOM 2573 C C . HIS A 1 311 ? 6.895 6.265 -4.355 1.00 84.75 311 HIS A C 1
ATOM 2575 O O . HIS A 1 311 ? 7.079 5.980 -3.175 1.00 84.75 311 HIS A O 1
ATOM 2581 N N . GLY A 1 312 ? 6.925 7.512 -4.797 1.00 82.75 312 GLY A N 1
ATOM 2582 C CA . GLY A 1 312 ? 7.061 8.653 -3.917 1.00 82.75 312 GLY A CA 1
ATOM 2583 C C . GLY A 1 312 ? 6.839 9.955 -4.661 1.00 82.75 312 GLY A C 1
ATOM 2584 O O . GLY A 1 312 ? 6.366 9.989 -5.798 1.00 82.75 312 GLY A O 1
ATOM 2585 N N . SER A 1 313 ? 7.178 11.058 -4.002 1.00 80.00 313 SER A N 1
ATOM 2586 C CA . SER A 1 313 ? 7.088 12.392 -4.584 1.00 80.00 313 SER A CA 1
ATOM 2587 C C . SER A 1 313 ? 8.306 13.216 -4.204 1.00 80.00 313 SER A C 1
ATOM 2589 O O . SER A 1 313 ? 8.750 13.200 -3.056 1.00 80.00 313 SER A O 1
ATOM 2591 N N . SER A 1 314 ? 8.834 13.952 -5.178 1.00 77.19 314 SER A N 1
ATOM 2592 C CA . SER A 1 314 ? 9.950 14.879 -5.007 1.00 77.19 314 SER A CA 1
ATOM 2593 C C . SER A 1 314 ? 9.551 16.229 -5.585 1.00 77.19 314 SER A C 1
ATOM 2595 O O . SER A 1 314 ? 9.209 16.326 -6.761 1.00 77.19 314 SER A O 1
ATOM 2597 N N . PHE A 1 315 ? 9.576 17.282 -4.761 1.00 78.38 315 PHE A N 1
ATOM 2598 C CA . PHE A 1 315 ? 9.178 18.643 -5.162 1.00 78.38 315 PHE A CA 1
ATOM 2599 C C . PHE A 1 315 ? 7.785 18.710 -5.821 1.00 78.38 315 PHE A C 1
ATOM 2601 O O . PHE A 1 315 ? 7.563 19.486 -6.747 1.00 78.38 315 PHE A O 1
ATOM 2608 N N . GLY A 1 316 ? 6.851 17.868 -5.364 1.00 76.62 316 GLY A N 1
ATOM 2609 C CA . GLY A 1 316 ? 5.491 17.785 -5.904 1.00 76.62 316 GLY A CA 1
ATOM 2610 C C . GLY A 1 316 ? 5.353 16.959 -7.187 1.00 76.62 316 GLY A C 1
ATOM 2611 O O . GLY A 1 316 ? 4.245 16.839 -7.694 1.00 76.62 316 GLY A O 1
ATOM 2612 N N . THR A 1 317 ? 6.437 16.368 -7.702 1.00 80.62 317 THR A N 1
ATOM 2613 C CA . THR A 1 317 ? 6.397 15.471 -8.868 1.00 80.62 317 THR A CA 1
ATOM 2614 C C . THR A 1 317 ? 6.425 14.013 -8.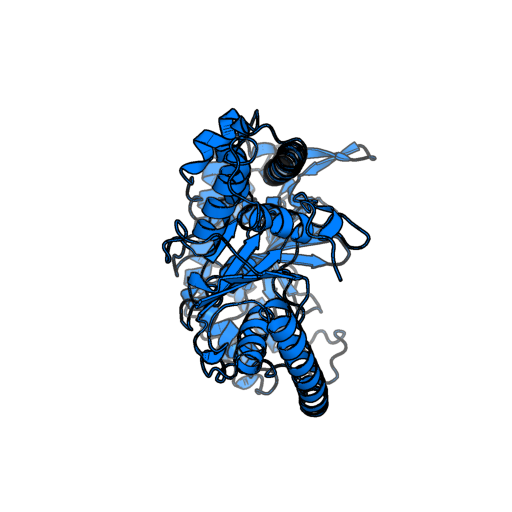410 1.00 80.62 317 THR A C 1
ATOM 2616 O O . THR A 1 317 ? 7.349 13.643 -7.676 1.00 80.62 317 THR A O 1
ATOM 2619 N N . PRO A 1 318 ? 5.454 13.176 -8.821 1.00 87.44 318 PRO A N 1
ATOM 2620 C CA . PRO A 1 318 ? 5.466 11.762 -8.488 1.00 87.44 318 PRO A CA 1
ATOM 2621 C C . PRO A 1 318 ? 6.563 11.026 -9.257 1.00 87.44 318 PRO A C 1
ATOM 2623 O O . PRO A 1 318 ? 6.844 11.325 -10.422 1.00 87.44 318 PRO A O 1
ATOM 2626 N N . TRP A 1 319 ? 7.141 10.025 -8.612 1.00 89.19 319 TRP A N 1
ATOM 2627 C CA . TRP A 1 319 ? 7.997 9.036 -9.248 1.00 89.19 319 TRP A CA 1
ATOM 2628 C C . TRP A 1 319 ? 7.558 7.644 -8.806 1.00 89.19 319 TRP A C 1
ATOM 2630 O O . TRP A 1 319 ? 7.116 7.448 -7.676 1.00 89.19 319 TRP A O 1
ATOM 2640 N N . SER A 1 320 ? 7.707 6.669 -9.696 1.00 90.69 320 SER A N 1
ATOM 2641 C CA . SER A 1 320 ? 7.531 5.253 -9.380 1.00 90.69 320 SER A CA 1
ATOM 2642 C C . SER A 1 320 ? 8.686 4.488 -9.980 1.00 90.69 320 SER A C 1
ATOM 2644 O O . SER A 1 320 ? 9.038 4.713 -11.142 1.00 90.69 320 SER A O 1
ATOM 2646 N N . LEU A 1 321 ? 9.284 3.611 -9.185 1.00 89.88 321 LEU A N 1
ATOM 2647 C CA . LEU A 1 321 ? 10.394 2.774 -9.596 1.00 89.88 321 LEU A CA 1
ATOM 2648 C C . LEU A 1 321 ? 10.052 1.305 -9.404 1.00 89.88 321 LEU A C 1
ATOM 2650 O O . LEU A 1 321 ? 9.404 0.934 -8.435 1.00 89.88 321 LEU A O 1
ATOM 2654 N N . MET A 1 322 ? 10.505 0.481 -10.333 1.00 89.81 322 MET A N 1
ATOM 2655 C CA . MET A 1 322 ? 10.536 -0.962 -10.226 1.00 89.81 322 MET A CA 1
ATOM 2656 C C . MET A 1 322 ? 11.979 -1.374 -9.963 1.00 89.81 322 MET A C 1
ATOM 2658 O O . MET A 1 322 ? 12.856 -1.089 -10.784 1.00 89.81 322 MET A O 1
ATOM 2662 N N . HIS A 1 323 ? 12.224 -2.047 -8.842 1.00 86.12 323 HIS A N 1
ATOM 2663 C CA . HIS A 1 323 ? 13.526 -2.640 -8.564 1.00 86.12 323 HIS A CA 1
ATOM 2664 C C . HIS A 1 323 ? 13.913 -3.566 -9.716 1.00 86.12 323 HIS A C 1
ATOM 2666 O O . HIS A 1 323 ? 13.088 -4.320 -10.227 1.00 86.12 323 HIS A O 1
ATOM 2672 N N . PHE A 1 324 ? 15.164 -3.476 -10.158 1.00 87.75 324 PHE A N 1
ATOM 2673 C CA . PHE A 1 324 ? 15.655 -4.297 -11.263 1.00 87.75 324 PHE A CA 1
ATOM 2674 C C . PHE A 1 324 ? 15.711 -5.781 -10.883 1.00 87.75 324 PHE A C 1
ATOM 2676 O O . PHE A 1 324 ? 15.542 -6.651 -11.727 1.00 87.75 324 PHE A O 1
ATOM 2683 N N . TRP A 1 325 ? 15.942 -6.062 -9.601 1.00 82.25 325 TRP A N 1
ATOM 2684 C CA . TRP A 1 325 ? 15.981 -7.411 -9.056 1.00 82.25 325 TRP A CA 1
ATOM 2685 C C . TRP A 1 325 ? 14.593 -7.834 -8.561 1.00 82.25 325 TRP A C 1
ATOM 2687 O O . TRP A 1 325 ? 13.843 -7.030 -8.008 1.00 82.25 325 TRP A O 1
ATOM 2697 N N . THR A 1 326 ? 14.250 -9.111 -8.738 1.00 77.50 326 THR A N 1
ATOM 2698 C CA . THR A 1 326 ? 13.025 -9.693 -8.171 1.00 77.50 326 THR A CA 1
ATOM 2699 C C . THR A 1 326 ? 13.100 -9.725 -6.648 1.00 77.50 326 THR A C 1
ATOM 2701 O O . THR A 1 326 ? 14.191 -9.811 -6.092 1.00 77.50 326 THR A O 1
ATOM 2704 N N . ARG A 1 327 ? 11.960 -9.761 -5.954 1.00 73.25 327 ARG A N 1
ATOM 2705 C CA . ARG A 1 327 ? 11.862 -9.771 -4.480 1.00 73.25 327 ARG A CA 1
ATOM 2706 C C . ARG A 1 327 ? 12.759 -10.804 -3.793 1.00 73.25 327 ARG A C 1
ATOM 2708 O O . ARG A 1 327 ? 13.348 -10.508 -2.756 1.00 73.25 327 ARG A O 1
ATOM 2715 N N . SER A 1 328 ? 12.892 -11.999 -4.371 1.00 69.88 328 SER A N 1
ATOM 2716 C CA . SER A 1 328 ? 13.797 -13.054 -3.886 1.00 69.88 328 SER A CA 1
ATOM 2717 C C . SER A 1 328 ? 15.275 -12.643 -3.862 1.00 69.88 328 SER A C 1
ATOM 2719 O O . SER A 1 328 ? 16.030 -13.101 -3.008 1.00 69.88 328 SER A O 1
ATOM 2721 N N . LEU A 1 329 ? 15.686 -11.788 -4.794 1.00 66.19 329 LEU A N 1
ATOM 2722 C CA . LEU A 1 329 ? 17.043 -11.263 -4.928 1.00 66.19 329 LEU A CA 1
ATOM 2723 C C . LEU A 1 329 ? 17.188 -9.904 -4.226 1.00 66.19 329 LEU A C 1
ATOM 2725 O O . LEU A 1 329 ? 18.256 -9.593 -3.704 1.00 66.19 329 LEU A O 1
ATOM 2729 N N . ASP A 1 330 ? 16.108 -9.130 -4.157 1.00 60.62 330 ASP A N 1
ATOM 2730 C CA . ASP A 1 330 ? 16.039 -7.777 -3.600 1.00 60.62 330 ASP A CA 1
ATOM 2731 C C . ASP A 1 330 ? 16.301 -7.747 -2.085 1.00 60.62 330 ASP A C 1
ATOM 2733 O O . ASP A 1 330 ? 17.046 -6.907 -1.582 1.00 60.62 330 ASP A O 1
ATOM 2737 N N . ARG A 1 331 ? 15.802 -8.747 -1.342 1.00 51.34 331 ARG A N 1
ATOM 2738 C CA . ARG A 1 331 ? 16.029 -8.858 0.115 1.00 51.34 331 ARG A CA 1
ATOM 2739 C C . ARG A 1 331 ? 17.503 -9.000 0.503 1.00 51.34 331 ARG A C 1
ATOM 2741 O O . ARG A 1 331 ? 17.875 -8.592 1.601 1.00 51.34 331 ARG A O 1
ATOM 2748 N N . THR A 1 332 ? 18.345 -9.536 -0.386 1.00 48.56 332 THR A N 1
ATOM 2749 C CA . THR A 1 332 ? 19.803 -9.585 -0.160 1.00 48.56 332 THR A CA 1
ATOM 2750 C C . THR A 1 332 ? 20.466 -8.215 -0.285 1.00 48.56 332 THR A C 1
ATOM 2752 O O . THR A 1 332 ? 21.566 -8.029 0.216 1.00 48.56 332 THR A O 1
ATOM 2755 N N . VAL A 1 333 ? 19.799 -7.247 -0.919 1.00 50.31 333 VAL A N 1
ATOM 2756 C CA . VAL A 1 333 ? 20.258 -5.860 -1.036 1.00 50.31 333 VAL A CA 1
ATOM 2757 C C . VAL A 1 333 ? 19.783 -5.042 0.172 1.00 50.31 333 VAL A C 1
ATOM 2759 O O . VAL A 1 333 ? 20.589 -4.319 0.753 1.00 50.31 333 VAL A O 1
ATOM 2762 N N . ASP A 1 334 ? 18.529 -5.214 0.611 1.00 45.16 334 ASP A N 1
ATOM 2763 C CA . ASP A 1 334 ? 17.900 -4.439 1.702 1.00 45.16 334 ASP A CA 1
ATOM 2764 C C . ASP A 1 334 ? 18.296 -4.860 3.130 1.00 45.16 334 ASP A C 1
ATOM 2766 O O . ASP A 1 334 ? 18.491 -4.006 3.999 1.00 45.16 334 ASP A O 1
ATOM 2770 N N . ALA A 1 335 ? 18.437 -6.163 3.410 1.00 45.78 335 ALA A N 1
ATOM 2771 C CA . ALA A 1 335 ? 18.883 -6.633 4.735 1.00 45.78 335 ALA A CA 1
ATOM 2772 C C . ALA A 1 335 ? 20.312 -6.164 5.062 1.00 45.78 335 ALA A C 1
ATOM 2774 O O . ALA A 1 335 ? 20.706 -6.021 6.219 1.00 45.78 335 ALA A O 1
ATOM 2775 N N . ASP A 1 336 ? 21.049 -5.887 4.003 1.00 45.97 336 ASP A N 1
ATOM 2776 C CA . ASP A 1 336 ? 22.448 -5.534 3.981 1.00 45.97 336 ASP A CA 1
ATOM 2777 C C . ASP A 1 336 ? 22.562 -3.980 3.906 1.00 45.97 336 ASP A C 1
ATOM 2779 O O . ASP A 1 336 ? 23.395 -3.390 4.599 1.00 45.97 336 ASP A O 1
ATOM 2783 N N . TYR A 1 337 ? 21.613 -3.286 3.241 1.00 48.91 337 TYR A N 1
ATOM 2784 C CA . TYR A 1 337 ? 21.444 -1.815 3.130 1.00 48.91 337 TYR A CA 1
ATOM 2785 C C . TYR A 1 337 ? 21.628 -1.034 4.444 1.00 48.91 337 TYR A C 1
ATOM 2787 O O . TYR A 1 337 ? 22.293 0.006 4.466 1.00 48.91 337 TYR A O 1
ATOM 2795 N N . TRP A 1 338 ? 21.074 -1.530 5.556 1.00 44.59 338 TRP A N 1
ATOM 2796 C CA . TRP A 1 338 ? 21.161 -0.862 6.865 1.00 44.59 338 TRP A CA 1
ATOM 2797 C C . TRP A 1 338 ? 22.434 -1.201 7.656 1.00 44.59 338 TRP A C 1
ATOM 2799 O O . TRP A 1 338 ? 22.866 -0.395 8.482 1.00 44.59 338 TRP A O 1
ATOM 2809 N N . GLY A 1 339 ? 23.079 -2.340 7.379 1.00 44.09 339 GLY A N 1
ATOM 2810 C CA . GLY A 1 339 ? 24.380 -2.707 7.955 1.00 44.09 339 GLY A CA 1
ATOM 2811 C C . GLY A 1 339 ? 25.565 -1.949 7.332 1.00 44.09 339 GLY A C 1
ATOM 2812 O O . GLY A 1 339 ? 26.642 -1.884 7.930 1.00 44.09 339 GLY A O 1
ATOM 2813 N N . PHE A 1 340 ? 25.358 -1.333 6.161 1.00 50.03 340 PHE A N 1
ATOM 2814 C CA . PHE A 1 340 ? 26.407 -0.755 5.312 1.00 50.03 340 PHE A CA 1
ATOM 2815 C C . PHE A 1 340 ? 26.851 0.670 5.622 1.00 50.03 340 PHE A C 1
ATOM 2817 O O . PHE A 1 340 ? 27.864 1.107 5.079 1.00 50.03 340 PHE A O 1
ATOM 2824 N N . GLN A 1 341 ? 26.174 1.399 6.515 1.00 47.84 341 GLN A N 1
ATOM 2825 C CA . GLN A 1 341 ? 26.591 2.772 6.851 1.00 47.84 341 GLN A CA 1
ATOM 2826 C C . GLN A 1 341 ? 27.984 2.841 7.519 1.00 47.84 341 GLN A C 1
ATOM 2828 O O . GLN A 1 341 ? 28.524 3.930 7.682 1.00 47.84 341 GLN A O 1
ATOM 2833 N N . ASN A 1 342 ? 28.577 1.690 7.874 1.00 46.53 342 ASN A N 1
ATOM 2834 C CA . ASN A 1 342 ? 29.845 1.579 8.600 1.00 46.53 342 ASN A CA 1
ATOM 2835 C C . ASN A 1 342 ? 30.896 0.656 7.935 1.00 46.53 342 ASN A C 1
ATOM 2837 O O . ASN A 1 342 ? 31.887 0.311 8.583 1.00 46.53 342 ASN A O 1
ATOM 2841 N N . THR A 1 343 ? 30.710 0.208 6.686 1.00 49.06 343 THR A N 1
ATOM 2842 C CA . THR A 1 343 ? 31.626 -0.747 6.018 1.00 49.06 343 THR A CA 1
ATOM 2843 C C . THR A 1 343 ? 32.520 -0.061 4.977 1.00 49.06 343 THR A C 1
ATOM 2845 O O . THR A 1 343 ? 32.079 0.834 4.266 1.00 49.06 343 THR A O 1
ATOM 2848 N N . ASN A 1 344 ? 33.790 -0.475 4.877 1.00 53.22 344 ASN A N 1
ATOM 2849 C CA . ASN A 1 344 ? 34.747 0.088 3.914 1.00 53.22 344 ASN A CA 1
ATOM 2850 C C . ASN A 1 344 ? 34.385 -0.286 2.458 1.00 53.22 344 ASN A C 1
ATOM 2852 O O . ASN A 1 344 ? 34.054 -1.440 2.178 1.00 53.22 344 ASN A O 1
ATOM 2856 N N . GLU A 1 345 ? 34.515 0.678 1.543 1.00 51.84 345 GLU A N 1
ATOM 2857 C CA . GLU A 1 345 ? 34.123 0.640 0.124 1.00 51.84 345 GLU A CA 1
ATOM 2858 C C . GLU A 1 345 ? 34.726 -0.547 -0.661 1.00 51.84 345 GLU A C 1
ATOM 2860 O O . GLU A 1 345 ? 34.073 -1.112 -1.540 1.00 51.84 345 GLU A O 1
ATOM 2865 N N . ASP A 1 346 ? 35.939 -0.991 -0.308 1.00 51.19 346 ASP A N 1
ATOM 2866 C CA . ASP A 1 346 ? 36.654 -2.102 -0.969 1.00 51.19 346 ASP A CA 1
ATOM 2867 C C . ASP A 1 346 ? 36.122 -3.508 -0.627 1.00 51.19 346 ASP A C 1
ATOM 2869 O O . ASP A 1 346 ? 36.519 -4.503 -1.253 1.00 51.19 346 ASP A O 1
ATOM 2873 N N . ASN A 1 347 ? 35.225 -3.600 0.358 1.00 53.81 347 ASN A N 1
ATOM 2874 C CA . ASN A 1 347 ? 34.662 -4.858 0.849 1.00 53.81 347 ASN A CA 1
ATOM 2875 C C . ASN A 1 347 ? 33.223 -5.106 0.362 1.00 53.81 347 ASN A C 1
ATOM 2877 O O . ASN A 1 347 ? 32.606 -6.089 0.769 1.00 53.81 347 ASN A O 1
ATOM 2881 N N . LEU A 1 348 ? 32.688 -4.250 -0.518 1.00 58.88 348 LEU A N 1
ATOM 2882 C CA . LEU A 1 348 ? 31.337 -4.397 -1.061 1.00 58.88 348 LEU A CA 1
ATOM 2883 C C . LEU A 1 348 ? 31.285 -5.496 -2.133 1.00 58.88 348 LEU A C 1
ATOM 2885 O O . LEU A 1 348 ? 31.732 -5.308 -3.269 1.00 58.88 348 LEU A O 1
ATOM 2889 N N . THR A 1 349 ? 30.677 -6.630 -1.791 1.00 59.06 349 THR A N 1
ATOM 2890 C CA . THR A 1 349 ? 30.387 -7.747 -2.710 1.00 59.06 349 THR A CA 1
ATOM 2891 C C . THR A 1 349 ? 28.965 -7.708 -3.278 1.00 59.06 349 THR A C 1
ATOM 2893 O O . THR A 1 349 ? 28.660 -8.460 -4.198 1.00 59.06 349 THR A O 1
ATOM 2896 N N . VAL A 1 350 ? 28.105 -6.815 -2.778 1.00 66.38 350 VAL A N 1
ATOM 2897 C CA . VAL A 1 350 ? 26.679 -6.734 -3.144 1.00 66.38 350 VAL A CA 1
ATOM 2898 C C . VAL A 1 350 ? 26.440 -6.272 -4.579 1.00 66.38 350 VAL A C 1
ATOM 2900 O O . VAL A 1 350 ? 27.265 -5.565 -5.160 1.00 66.38 350 VAL A O 1
ATOM 2903 N N . LYS A 1 351 ? 25.297 -6.636 -5.164 1.00 74.12 351 LYS A N 1
ATOM 2904 C CA . LYS A 1 351 ? 24.869 -6.153 -6.487 1.00 74.12 351 LYS A CA 1
ATOM 2905 C C . LYS A 1 351 ? 24.603 -4.633 -6.457 1.00 74.12 351 LYS A C 1
ATOM 2907 O O . LYS A 1 351 ? 24.292 -4.092 -5.396 1.00 74.12 351 LYS A O 1
ATOM 2912 N N . PRO A 1 352 ? 24.763 -3.906 -7.578 1.00 76.38 352 PRO A N 1
ATOM 2913 C CA . PRO A 1 352 ? 24.395 -2.496 -7.643 1.00 76.38 352 PRO A CA 1
ATOM 2914 C C . PRO A 1 352 ? 22.879 -2.332 -7.464 1.00 76.38 352 PRO A C 1
ATOM 2916 O O . PRO A 1 352 ? 22.094 -3.115 -8.004 1.00 76.38 352 PRO A O 1
ATOM 2919 N N . TYR A 1 353 ? 22.475 -1.289 -6.734 1.00 80.00 353 TYR A N 1
ATOM 2920 C CA . TYR A 1 353 ? 21.071 -0.900 -6.629 1.00 80.00 353 TYR A CA 1
ATOM 2921 C C . TYR A 1 353 ? 20.631 -0.278 -7.958 1.00 80.00 353 TYR A C 1
ATOM 2923 O O . TYR A 1 353 ? 21.046 0.831 -8.313 1.00 80.00 353 TYR A O 1
ATOM 2931 N N . MET A 1 354 ? 19.847 -1.040 -8.716 1.00 86.31 354 MET A N 1
ATOM 2932 C CA . MET A 1 354 ? 19.362 -0.697 -10.048 1.00 86.31 354 MET A CA 1
ATOM 2933 C C . MET A 1 354 ? 17.843 -0.765 -10.077 1.00 86.31 354 MET A C 1
ATOM 2935 O O . MET A 1 354 ? 17.238 -1.593 -9.396 1.00 86.31 354 MET A O 1
ATOM 2939 N N . PHE A 1 355 ? 17.230 0.094 -10.882 1.00 90.12 355 PHE A N 1
ATOM 2940 C CA . PHE A 1 355 ? 15.782 0.146 -11.016 1.00 90.12 355 PHE A CA 1
ATOM 2941 C C . PHE A 1 355 ? 15.363 0.818 -12.321 1.00 90.12 355 PHE A C 1
ATOM 2943 O O . PHE A 1 355 ? 16.044 1.706 -12.839 1.00 90.12 355 PHE A O 1
ATOM 2950 N N . TRP A 1 356 ? 14.201 0.423 -12.825 1.00 94.12 356 TRP A N 1
ATOM 2951 C CA . TRP A 1 356 ? 13.476 1.176 -13.840 1.00 94.12 356 TRP A CA 1
ATOM 2952 C C . TRP A 1 356 ? 12.632 2.234 -13.148 1.00 94.12 356 TRP A C 1
ATOM 2954 O O . TRP A 1 356 ? 11.901 1.903 -12.225 1.00 94.12 356 TRP A O 1
ATOM 2964 N N . ARG A 1 357 ? 12.699 3.497 -13.564 1.00 93.50 357 ARG A N 1
ATOM 2965 C CA . ARG A 1 357 ? 11.889 4.573 -12.975 1.00 93.50 357 ARG A CA 1
ATOM 2966 C C . ARG A 1 357 ? 11.172 5.377 -14.030 1.00 93.50 357 ARG A C 1
ATOM 2968 O O . ARG A 1 357 ? 11.745 5.665 -15.080 1.00 93.50 357 ARG A O 1
ATOM 2975 N N . ILE A 1 358 ? 9.952 5.783 -13.710 1.00 94.12 358 ILE A N 1
ATOM 2976 C CA . ILE A 1 358 ? 9.261 6.816 -14.466 1.00 94.12 358 ILE A CA 1
ATOM 2977 C C . ILE A 1 358 ? 9.529 8.169 -13.825 1.00 94.12 358 ILE A C 1
ATOM 2979 O O . ILE A 1 358 ? 9.314 8.358 -12.628 1.00 94.12 358 ILE A O 1
ATOM 2983 N N . ASP A 1 359 ? 9.990 9.105 -14.645 1.00 87.00 359 ASP A N 1
ATOM 2984 C CA . ASP A 1 359 ? 10.204 10.496 -14.273 1.00 87.00 359 ASP A CA 1
ATOM 2985 C C . ASP A 1 359 ? 9.465 11.419 -15.250 1.00 87.00 359 ASP A C 1
ATOM 2987 O O . ASP A 1 359 ? 9.154 11.046 -16.384 1.00 87.00 359 ASP A O 1
ATOM 2991 N N . LYS A 1 360 ? 9.247 12.663 -14.826 1.00 86.19 360 LYS A N 1
ATOM 2992 C CA . LYS A 1 360 ? 8.787 13.754 -15.687 1.00 86.19 360 LYS A CA 1
ATOM 2993 C C . LYS A 1 360 ? 9.962 14.685 -15.977 1.00 86.19 360 LYS A C 1
ATOM 2995 O O . LYS A 1 360 ? 10.519 15.282 -15.056 1.00 86.19 360 LYS A O 1
ATOM 3000 N N . ILE A 1 361 ? 10.331 14.815 -17.248 1.00 82.31 361 ILE A N 1
ATOM 3001 C CA . ILE A 1 361 ? 11.278 15.833 -17.727 1.00 82.31 361 ILE A CA 1
ATOM 3002 C C . ILE A 1 361 ? 10.530 16.908 -18.523 1.00 82.31 361 ILE A C 1
ATOM 3004 O O . ILE A 1 361 ? 9.322 16.802 -18.741 1.00 82.31 361 ILE A O 1
ATOM 3008 N N . LYS A 1 362 ? 11.235 17.963 -18.948 1.00 82.81 362 LYS A N 1
ATOM 3009 C CA . LYS A 1 362 ? 10.638 19.081 -19.698 1.00 82.81 362 LYS A CA 1
ATOM 3010 C C . LYS A 1 362 ? 9.923 18.599 -20.965 1.00 82.81 362 LYS A C 1
ATOM 3012 O O . LYS A 1 362 ? 8.892 19.145 -21.337 1.00 82.81 362 LYS A O 1
ATOM 3017 N N . GLU A 1 363 ? 10.482 17.586 -21.611 1.00 81.31 363 GLU A N 1
ATOM 3018 C CA . GLU A 1 363 ? 10.009 17.019 -22.867 1.00 81.31 363 GLU A CA 1
ATOM 3019 C C . GLU A 1 363 ? 8.826 16.055 -22.688 1.00 81.31 363 GLU A C 1
ATOM 3021 O O . GLU A 1 363 ? 8.196 15.706 -23.679 1.00 81.31 363 GLU A O 1
ATOM 3026 N N . GLY A 1 364 ? 8.511 15.619 -21.463 1.00 86.88 364 GLY A N 1
ATOM 3027 C CA . GLY A 1 364 ? 7.433 14.666 -21.187 1.00 86.88 364 GLY A CA 1
ATOM 3028 C C . GLY A 1 364 ? 7.812 13.583 -20.169 1.00 86.88 364 GLY A C 1
ATOM 3029 O O . GLY A 1 364 ? 8.847 13.685 -19.503 1.00 86.88 364 GLY A O 1
ATOM 3030 N N . PRO A 1 365 ? 6.974 12.544 -20.015 1.00 92.06 365 PRO A N 1
ATOM 3031 C CA . PRO A 1 365 ? 7.292 11.385 -19.205 1.00 92.06 365 PRO A CA 1
ATOM 3032 C C . PRO A 1 365 ? 8.379 10.537 -19.872 1.00 92.06 365 PRO A C 1
ATOM 3034 O O . PRO A 1 365 ? 8.410 10.361 -21.095 1.00 92.06 365 PRO A O 1
ATOM 3037 N N . VAL A 1 366 ? 9.257 9.978 -19.049 1.00 92.75 366 VAL A N 1
ATOM 3038 C CA . VAL A 1 366 ? 10.327 9.076 -19.478 1.00 92.75 366 VAL A CA 1
ATOM 3039 C C . VAL A 1 366 ? 10.370 7.837 -18.607 1.00 92.75 366 VAL A C 1
ATOM 3041 O O . VAL A 1 366 ? 10.192 7.929 -17.396 1.00 92.75 366 VAL A O 1
ATOM 3044 N N . LEU A 1 367 ? 10.682 6.695 -19.213 1.00 95.38 367 LEU A N 1
ATOM 3045 C CA . LEU A 1 367 ? 11.094 5.487 -18.506 1.00 95.38 367 LEU A CA 1
ATOM 3046 C C . LEU A 1 367 ? 12.619 5.413 -18.551 1.00 95.38 367 LEU A C 1
ATOM 3048 O O . LEU A 1 367 ? 13.204 5.419 -19.629 1.00 95.38 367 LEU A O 1
ATOM 3052 N N . SER A 1 368 ? 13.274 5.347 -17.399 1.00 93.75 368 SER A N 1
ATOM 3053 C CA . SER A 1 368 ? 14.734 5.323 -17.314 1.00 93.75 368 SER A CA 1
ATOM 3054 C C . SER A 1 368 ? 15.226 4.097 -16.558 1.00 93.75 368 SER A C 1
ATOM 3056 O O . SER A 1 368 ? 14.774 3.851 -15.442 1.00 93.75 368 SER A O 1
ATOM 3058 N N . LEU A 1 369 ? 16.199 3.379 -17.119 1.00 94.25 369 LEU A N 1
ATOM 3059 C CA . LEU A 1 369 ? 17.011 2.440 -16.350 1.00 94.25 369 LEU A CA 1
ATOM 3060 C C . LEU A 1 369 ? 18.049 3.244 -15.577 1.00 94.25 369 LEU A C 1
ATOM 3062 O O . LEU A 1 369 ? 18.836 3.996 -16.165 1.00 94.25 369 LEU A O 1
ATOM 3066 N N . ARG A 1 370 ? 18.046 3.098 -14.258 1.00 89.94 370 ARG A N 1
ATOM 3067 C CA . ARG A 1 370 ? 18.880 3.875 -13.349 1.00 89.94 370 ARG A CA 1
ATOM 3068 C C . ARG A 1 370 ? 19.680 2.977 -12.423 1.00 89.94 370 ARG A C 1
ATOM 3070 O O . ARG A 1 370 ? 19.316 1.839 -12.139 1.00 89.94 370 ARG A O 1
ATOM 3077 N N . TYR A 1 371 ? 20.772 3.549 -11.938 1.00 84.50 371 TYR A N 1
ATOM 3078 C CA . TYR A 1 371 ? 21.653 2.975 -10.933 1.00 84.50 371 TYR A CA 1
ATOM 3079 C C . TYR A 1 371 ? 21.929 4.031 -9.855 1.00 84.50 371 TYR A C 1
ATOM 3081 O O . TYR A 1 371 ? 22.240 5.187 -10.174 1.00 84.50 371 TYR A O 1
ATOM 3089 N N . TYR A 1 372 ? 21.783 3.638 -8.590 1.00 75.56 372 TYR A N 1
ATOM 3090 C CA . TYR A 1 372 ? 21.905 4.507 -7.417 1.00 75.56 372 TYR A CA 1
ATOM 3091 C C . TYR A 1 372 ? 23.199 4.259 -6.655 1.00 75.56 372 TYR A C 1
ATOM 3093 O O . TYR A 1 372 ? 23.661 3.124 -6.596 1.00 75.56 372 TYR A O 1
ATOM 3101 N N . THR A 1 373 ? 23.754 5.306 -6.041 1.00 67.69 373 THR A N 1
ATOM 3102 C CA . THR A 1 373 ? 25.051 5.258 -5.347 1.00 67.69 373 THR A CA 1
ATOM 3103 C C . THR A 1 373 ? 25.098 5.977 -4.003 1.00 67.69 373 THR A C 1
ATOM 3105 O O . THR A 1 373 ? 26.143 6.461 -3.584 1.00 67.69 373 THR A O 1
ATOM 3108 N N . TRP A 1 374 ? 23.976 6.067 -3.288 1.00 52.50 374 TRP A N 1
ATOM 3109 C CA . TRP A 1 374 ? 23.869 6.824 -2.027 1.00 52.50 374 TRP A CA 1
ATOM 3110 C C . TRP A 1 374 ? 24.925 6.515 -0.957 1.00 52.50 374 TRP A C 1
ATOM 3112 O O . TRP A 1 374 ? 25.286 7.408 -0.192 1.00 52.50 374 TRP A O 1
ATOM 3122 N N . TRP A 1 375 ? 25.455 5.291 -0.911 1.00 52.19 375 TRP A N 1
ATOM 3123 C CA . TRP A 1 375 ? 26.530 4.895 0.011 1.00 52.19 375 TRP A CA 1
ATOM 3124 C C . TRP A 1 375 ? 27.854 5.652 -0.210 1.00 52.19 375 TRP A C 1
ATOM 3126 O O . TRP A 1 375 ? 28.745 5.568 0.624 1.00 52.19 375 TRP A O 1
ATOM 3136 N N . GLU A 1 376 ? 27.982 6.432 -1.285 1.00 51.84 376 GLU A N 1
ATOM 3137 C CA . GLU A 1 376 ? 29.154 7.268 -1.590 1.00 51.84 376 GLU A CA 1
ATOM 3138 C C . GLU A 1 376 ? 29.140 8.625 -0.865 1.00 51.84 376 GLU A C 1
ATOM 3140 O O . GLU A 1 376 ? 29.982 9.484 -1.123 1.00 51.84 376 GLU A O 1
ATOM 3145 N N . LYS A 1 377 ? 28.191 8.850 0.053 1.00 45.72 377 LYS A N 1
ATOM 3146 C CA . LYS A 1 377 ? 28.178 10.028 0.925 1.00 45.72 377 LYS A CA 1
ATOM 3147 C C . LYS A 1 377 ? 29.230 9.861 2.027 1.00 45.72 377 LYS A C 1
ATOM 3149 O O . LYS A 1 377 ? 28.901 9.595 3.181 1.00 45.72 377 LYS A O 1
ATOM 3154 N N . GLY A 1 378 ? 30.505 10.012 1.671 1.00 45.47 378 GLY A N 1
ATOM 3155 C CA . GLY A 1 378 ? 31.577 10.123 2.657 1.00 45.47 378 GLY A CA 1
ATOM 3156 C C . GLY A 1 378 ? 31.250 11.233 3.661 1.00 45.47 378 GLY A C 1
ATOM 3157 O O . GLY A 1 378 ? 30.629 12.240 3.306 1.00 45.47 378 GLY A O 1
ATOM 3158 N N . ALA A 1 379 ? 31.635 11.066 4.928 1.00 39.59 379 ALA A N 1
ATOM 3159 C CA . ALA A 1 379 ? 31.495 12.125 5.923 1.00 39.59 379 ALA A CA 1
ATOM 3160 C C . ALA A 1 379 ? 32.276 13.368 5.451 1.00 39.59 379 ALA A C 1
ATOM 3162 O O . ALA A 1 379 ? 33.500 13.408 5.536 1.00 39.59 379 ALA A O 1
ATOM 3163 N N . GLY A 1 380 ? 31.561 14.361 4.911 1.00 46.12 380 GLY A N 1
ATOM 3164 C CA . GLY A 1 380 ? 32.142 15.570 4.324 1.00 46.12 380 GLY A CA 1
ATOM 3165 C C . GLY A 1 380 ? 32.015 15.706 2.803 1.00 46.12 380 GLY A C 1
ATOM 3166 O O . GLY A 1 380 ? 32.502 16.703 2.285 1.00 46.12 380 GLY A O 1
ATOM 3167 N N . ASP A 1 381 ? 31.364 14.776 2.089 1.00 48.75 381 ASP A N 1
ATOM 3168 C CA . ASP A 1 381 ? 31.082 14.952 0.658 1.00 48.75 381 ASP A CA 1
ATOM 3169 C C . ASP A 1 381 ? 29.802 15.780 0.446 1.00 48.75 381 ASP A C 1
ATOM 3171 O O . ASP A 1 381 ? 28.673 15.348 0.698 1.00 48.75 381 ASP A O 1
ATOM 3175 N N . ASN A 1 382 ? 29.999 17.014 -0.004 1.00 50.12 382 ASN A N 1
ATOM 3176 C CA . ASN A 1 382 ? 28.980 18.009 -0.323 1.00 50.12 382 ASN A CA 1
ATOM 3177 C C . ASN A 1 382 ? 28.342 17.791 -1.715 1.00 50.12 382 ASN A C 1
ATOM 3179 O O . ASN A 1 382 ? 27.577 18.638 -2.176 1.00 50.12 382 ASN A O 1
ATOM 3183 N N . GLY A 1 383 ? 28.614 16.662 -2.387 1.00 49.62 383 GLY A N 1
ATOM 3184 C CA . GLY A 1 383 ? 28.015 16.314 -3.684 1.00 49.62 383 GLY A CA 1
ATOM 3185 C C . GLY A 1 383 ? 28.616 17.078 -4.872 1.00 49.62 383 GLY A C 1
ATOM 3186 O O . GLY A 1 383 ? 28.068 17.059 -5.976 1.00 49.62 383 GLY A O 1
ATOM 3187 N N . GLU A 1 384 ? 29.741 17.767 -4.660 1.00 43.62 384 GLU A N 1
ATOM 3188 C CA . GLU A 1 384 ? 30.401 18.606 -5.669 1.00 43.62 384 GLU A CA 1
ATOM 3189 C C . GLU A 1 384 ? 31.572 17.902 -6.382 1.00 43.62 384 GLU A C 1
ATOM 3191 O O . GLU A 1 384 ? 31.942 18.309 -7.496 1.00 43.62 384 GLU A O 1
ATOM 3196 N N . SER A 1 385 ? 32.114 16.830 -5.787 1.00 46.91 385 SER A N 1
ATOM 3197 C CA . SER A 1 385 ? 33.269 16.064 -6.273 1.00 46.91 385 SER A CA 1
ATOM 3198 C C . SER A 1 385 ? 32.872 15.053 -7.355 1.00 46.91 385 SER A C 1
ATOM 3200 O O . SER A 1 385 ? 32.172 14.076 -7.116 1.00 46.91 385 SER A O 1
ATOM 3202 N N . ASN A 1 386 ? 33.346 15.275 -8.581 1.00 46.16 386 ASN A N 1
ATOM 3203 C CA . ASN A 1 386 ? 33.035 14.465 -9.766 1.00 46.16 386 ASN A CA 1
ATOM 3204 C C . ASN A 1 386 ? 33.922 13.205 -9.896 1.00 46.16 386 ASN A C 1
ATOM 3206 O O . ASN A 1 386 ? 34.086 12.674 -10.994 1.00 46.16 386 ASN A O 1
ATOM 3210 N N . THR A 1 387 ? 34.580 12.773 -8.817 1.00 47.91 387 THR A N 1
ATOM 3211 C CA . THR A 1 387 ? 35.722 11.845 -8.894 1.00 47.91 387 THR A CA 1
ATOM 3212 C C . THR A 1 387 ? 35.698 10.754 -7.827 1.00 47.91 387 THR A C 1
ATOM 3214 O O . THR A 1 387 ? 36.748 10.364 -7.320 1.00 47.91 387 THR A O 1
ATOM 3217 N N . CYS A 1 388 ? 34.529 10.191 -7.514 1.00 55.31 388 CYS A N 1
ATOM 3218 C CA . CYS A 1 388 ? 34.520 8.852 -6.929 1.00 55.31 388 CYS A CA 1
ATOM 3219 C C . CYS A 1 388 ? 34.868 7.843 -8.037 1.00 55.31 388 CYS A C 1
ATOM 3221 O O . CYS A 1 388 ? 34.060 7.558 -8.921 1.00 55.31 388 CYS A O 1
ATOM 3223 N N . SER A 1 389 ? 36.107 7.336 -8.038 1.00 61.78 389 SER A N 1
ATOM 3224 C CA . SER A 1 389 ? 36.605 6.439 -9.095 1.00 61.78 389 SER A CA 1
ATOM 3225 C C . SER A 1 389 ? 35.770 5.156 -9.248 1.00 61.78 389 SER A C 1
ATOM 3227 O O . SER A 1 389 ? 35.697 4.605 -10.341 1.00 61.78 389 SER A O 1
ATOM 3229 N N . TYR A 1 390 ? 35.098 4.716 -8.182 1.00 67.44 390 TYR A N 1
ATOM 3230 C CA . TYR A 1 390 ? 34.181 3.575 -8.146 1.00 67.44 390 TYR A CA 1
ATOM 3231 C C . TYR A 1 390 ? 32.930 3.798 -9.006 1.00 67.44 390 TYR A C 1
ATOM 3233 O O . TYR A 1 390 ? 32.591 2.947 -9.829 1.00 67.44 390 TYR A O 1
ATOM 3241 N N . LYS A 1 391 ? 32.279 4.956 -8.851 1.00 69.44 391 LYS A N 1
ATOM 3242 C CA . LYS A 1 391 ? 31.003 5.280 -9.498 1.00 69.44 391 LYS A CA 1
ATOM 3243 C C . LYS A 1 391 ? 31.157 5.262 -11.007 1.00 69.44 391 LYS A C 1
ATOM 3245 O O . LYS A 1 391 ? 30.395 4.632 -11.735 1.00 69.44 391 LYS A O 1
ATOM 3250 N N . THR A 1 392 ? 32.226 5.915 -11.451 1.00 75.50 392 THR A N 1
ATOM 3251 C CA . THR A 1 392 ? 32.640 5.957 -12.845 1.00 75.50 392 THR A CA 1
ATOM 3252 C C . THR A 1 392 ? 32.984 4.563 -13.363 1.00 75.50 392 THR A C 1
ATOM 3254 O O . THR A 1 392 ? 32.630 4.250 -14.490 1.00 75.50 392 THR A O 1
ATOM 3257 N N . ARG A 1 393 ? 33.621 3.693 -12.562 1.00 81.06 393 ARG A N 1
ATOM 3258 C CA . ARG A 1 393 ? 33.940 2.314 -12.974 1.00 81.06 393 ARG A CA 1
ATOM 3259 C C . ARG A 1 393 ? 32.696 1.457 -13.173 1.00 81.06 393 ARG A C 1
ATOM 3261 O O . ARG A 1 393 ? 32.584 0.834 -14.217 1.00 81.06 393 ARG A O 1
ATOM 3268 N N . VAL A 1 394 ? 31.771 1.438 -12.213 1.00 81.69 394 VAL A N 1
ATOM 3269 C CA . VAL A 1 394 ? 30.527 0.652 -12.323 1.00 81.69 394 VAL A CA 1
ATOM 3270 C C . VAL A 1 394 ? 29.678 1.164 -13.483 1.00 81.69 394 VAL A C 1
ATOM 3272 O O . VAL A 1 394 ? 29.249 0.374 -14.320 1.00 81.69 394 VAL A O 1
ATOM 3275 N N . TYR A 1 395 ? 29.500 2.484 -13.578 1.00 85.75 395 TYR A N 1
ATOM 3276 C CA . TYR A 1 395 ? 28.762 3.102 -14.675 1.00 85.75 395 TYR A CA 1
ATOM 3277 C C . TYR A 1 395 ? 29.385 2.785 -16.040 1.00 85.75 395 TYR A C 1
ATOM 3279 O O . TYR A 1 395 ? 28.681 2.314 -16.929 1.00 85.75 395 TYR A O 1
ATOM 3287 N N . ASN A 1 396 ? 30.696 3.001 -16.204 1.00 85.88 396 ASN A N 1
ATOM 3288 C CA . ASN A 1 396 ? 31.382 2.728 -17.467 1.00 85.88 396 ASN A CA 1
ATOM 3289 C C . ASN A 1 396 ? 31.386 1.235 -17.789 1.00 85.88 396 ASN A C 1
ATOM 3291 O O . ASN A 1 396 ? 31.240 0.881 -18.945 1.00 85.88 396 ASN A O 1
ATOM 3295 N N . TYR A 1 397 ? 31.497 0.354 -16.793 1.00 89.19 397 TYR A N 1
ATOM 3296 C CA . TYR A 1 397 ? 31.413 -1.084 -17.028 1.00 89.19 397 TYR A CA 1
ATOM 3297 C C . TYR A 1 397 ? 30.044 -1.464 -17.597 1.00 89.19 397 TYR A C 1
ATOM 3299 O O . TYR A 1 397 ? 29.971 -2.118 -18.633 1.00 89.19 397 TYR A O 1
ATOM 3307 N N . ILE A 1 398 ? 28.952 -1.001 -16.980 1.00 89.31 398 ILE A N 1
ATOM 3308 C CA . ILE A 1 398 ? 27.603 -1.259 -17.499 1.00 89.31 398 ILE A CA 1
ATOM 3309 C C . ILE A 1 398 ? 27.454 -0.655 -18.897 1.00 89.31 398 ILE A C 1
ATOM 3311 O O . ILE A 1 398 ? 27.030 -1.337 -19.824 1.00 89.31 398 ILE A O 1
ATOM 3315 N N . LYS A 1 399 ? 27.843 0.607 -19.071 1.00 87.75 399 LYS A N 1
ATOM 3316 C CA . LYS A 1 399 ? 27.713 1.306 -20.346 1.00 87.75 399 LYS A CA 1
ATOM 3317 C C . LYS A 1 399 ? 28.521 0.640 -21.464 1.00 87.75 399 LYS A C 1
ATOM 3319 O O . LYS A 1 399 ? 27.972 0.298 -22.501 1.00 87.75 399 LYS A O 1
ATOM 3324 N N . ASP A 1 400 ? 29.812 0.439 -21.248 1.00 87.44 400 ASP A N 1
ATOM 3325 C CA . ASP A 1 400 ? 30.739 0.040 -22.303 1.00 87.44 400 ASP A CA 1
ATOM 3326 C C . ASP A 1 400 ? 30.723 -1.476 -22.539 1.00 87.44 400 ASP A C 1
ATOM 3328 O O . ASP A 1 400 ? 31.029 -1.916 -23.650 1.00 87.44 400 ASP A O 1
ATOM 3332 N N . ARG A 1 401 ? 30.372 -2.287 -21.528 1.00 88.19 401 ARG A N 1
ATOM 3333 C CA . ARG A 1 401 ? 30.345 -3.756 -21.638 1.00 88.19 401 ARG A CA 1
ATOM 3334 C C . ARG A 1 401 ? 28.951 -4.320 -21.798 1.00 88.19 401 ARG A C 1
ATOM 3336 O O . ARG A 1 401 ? 28.766 -5.124 -22.700 1.00 88.19 401 ARG A O 1
ATOM 3343 N N . ILE A 1 402 ? 28.013 -3.916 -20.944 1.00 88.31 402 ILE A N 1
ATOM 3344 C CA . ILE A 1 402 ? 26.678 -4.524 -20.888 1.00 88.31 402 ILE A CA 1
ATOM 3345 C C . ILE A 1 402 ? 25.779 -3.926 -21.972 1.00 88.31 402 ILE A C 1
ATOM 3347 O O . ILE A 1 402 ? 25.236 -4.659 -22.788 1.00 88.31 402 ILE A O 1
ATOM 3351 N N . LEU A 1 403 ? 25.675 -2.596 -22.063 1.00 88.44 403 LEU A N 1
ATOM 3352 C CA . LEU A 1 403 ? 24.821 -1.959 -23.080 1.00 88.44 403 LEU A CA 1
ATOM 3353 C C . LEU A 1 403 ? 25.356 -2.136 -24.511 1.00 88.44 403 LEU A C 1
ATOM 3355 O O . LEU A 1 403 ? 24.583 -2.086 -25.464 1.00 88.44 403 LEU A O 1
ATOM 3359 N N . SER A 1 404 ? 26.657 -2.402 -24.661 1.00 88.38 404 SER A N 1
ATOM 3360 C CA . SER A 1 404 ? 27.291 -2.733 -25.945 1.00 88.38 404 SER A CA 1
ATOM 3361 C C . SER A 1 404 ? 27.096 -4.191 -26.381 1.00 88.38 404 SER A C 1
ATOM 3363 O O . SER A 1 404 ? 27.538 -4.557 -27.475 1.00 88.38 404 SER A O 1
ATOM 3365 N N . VAL A 1 405 ? 26.497 -5.054 -25.547 1.00 91.94 405 VAL A N 1
ATOM 3366 C CA . VAL A 1 405 ? 26.174 -6.426 -25.956 1.00 91.94 405 VAL A CA 1
ATOM 3367 C C . VAL A 1 405 ? 25.215 -6.356 -27.134 1.00 91.94 405 VAL A C 1
ATOM 3369 O O . VAL A 1 405 ? 24.201 -5.662 -27.092 1.00 91.94 405 VAL A O 1
ATOM 3372 N N . LYS A 1 406 ? 25.545 -7.096 -28.198 1.00 91.69 406 LYS A N 1
ATOM 3373 C CA . LYS A 1 406 ? 24.837 -7.021 -29.476 1.00 91.69 406 LYS A CA 1
ATOM 3374 C C . LYS A 1 406 ? 23.324 -7.168 -29.306 1.00 91.69 406 LYS A C 1
ATOM 3376 O O . LYS A 1 406 ? 22.597 -6.323 -29.810 1.00 91.69 406 LYS A O 1
ATOM 3381 N N . ASN A 1 407 ? 22.875 -8.185 -28.571 1.00 93.12 407 ASN A N 1
ATOM 3382 C CA . ASN A 1 407 ? 21.451 -8.438 -28.358 1.00 93.12 407 ASN A CA 1
ATOM 3383 C C . ASN A 1 407 ? 20.758 -7.247 -27.677 1.00 93.12 407 ASN A C 1
ATOM 3385 O O . ASN A 1 407 ? 19.798 -6.725 -28.229 1.00 93.12 407 ASN A O 1
ATOM 3389 N N . ILE A 1 408 ? 21.337 -6.712 -26.594 1.00 92.31 408 ILE A N 1
ATOM 3390 C CA . ILE A 1 408 ? 20.810 -5.530 -25.892 1.00 92.31 408 ILE A CA 1
ATOM 3391 C C . ILE A 1 408 ? 20.712 -4.330 -26.843 1.00 92.31 408 ILE A C 1
ATOM 3393 O O . ILE A 1 408 ? 19.669 -3.679 -26.929 1.00 92.31 408 ILE A O 1
ATOM 3397 N N . SER A 1 409 ? 21.777 -4.051 -27.601 1.00 91.62 409 SER A N 1
ATOM 3398 C CA . SER A 1 409 ? 21.795 -2.939 -28.560 1.00 91.62 409 SER A CA 1
ATOM 3399 C C . SER A 1 409 ? 20.805 -3.127 -29.720 1.00 91.62 409 SER A C 1
ATOM 3401 O O . SER A 1 409 ? 20.196 -2.159 -30.181 1.00 91.62 409 SER A O 1
ATOM 3403 N N . ASP A 1 410 ? 20.612 -4.368 -30.176 1.00 93.88 410 ASP A N 1
ATOM 3404 C CA . ASP A 1 410 ? 19.665 -4.730 -31.231 1.00 93.88 410 ASP A CA 1
ATOM 3405 C C . ASP A 1 410 ? 18.222 -4.568 -30.729 1.00 93.88 410 ASP A C 1
ATOM 3407 O O . ASP A 1 410 ? 17.395 -3.999 -31.442 1.00 93.88 410 ASP A O 1
ATOM 3411 N N . THR A 1 411 ? 17.941 -4.967 -29.485 1.00 95.06 411 THR A N 1
ATOM 3412 C CA . THR A 1 411 ? 16.635 -4.809 -28.832 1.00 95.06 411 THR A CA 1
ATOM 3413 C C . THR A 1 411 ? 16.283 -3.335 -28.621 1.00 95.06 411 THR A C 1
ATOM 3415 O O . THR A 1 411 ? 15.175 -2.914 -28.956 1.00 95.06 411 THR A O 1
ATOM 3418 N N . VAL A 1 412 ? 17.225 -2.509 -28.145 1.00 93.06 412 VAL A N 1
ATOM 3419 C CA . VAL A 1 412 ? 17.021 -1.050 -28.014 1.00 93.06 412 VAL A CA 1
ATOM 3420 C C . VAL A 1 412 ? 16.706 -0.417 -29.372 1.00 93.06 412 VAL A C 1
ATOM 3422 O O . VAL A 1 412 ? 15.745 0.342 -29.495 1.00 93.06 412 VAL A O 1
ATOM 3425 N N . ARG A 1 413 ? 17.460 -0.782 -30.414 1.00 92.56 413 ARG A N 1
ATOM 3426 C CA . ARG A 1 413 ? 17.231 -0.292 -31.778 1.00 92.56 413 ARG A CA 1
ATOM 3427 C C . ARG A 1 413 ? 15.886 -0.742 -32.348 1.00 92.56 413 ARG A C 1
ATOM 3429 O O . ARG A 1 413 ? 15.232 0.046 -33.024 1.00 92.56 413 ARG A O 1
ATOM 3436 N N . ALA A 1 414 ? 15.450 -1.965 -32.056 1.00 94.25 414 ALA A N 1
ATOM 3437 C CA . ALA A 1 414 ? 14.130 -2.449 -32.456 1.00 94.25 414 ALA A CA 1
ATOM 3438 C C . ALA A 1 414 ? 12.997 -1.633 -31.804 1.00 94.25 414 ALA A C 1
ATOM 3440 O O . ALA A 1 414 ? 12.001 -1.338 -32.463 1.00 94.25 414 ALA A O 1
ATOM 3441 N N . ILE A 1 415 ? 13.161 -1.210 -30.542 1.00 92.81 415 ILE A N 1
ATOM 3442 C CA . ILE A 1 415 ? 12.209 -0.307 -29.873 1.00 92.81 415 ILE A CA 1
ATOM 3443 C C . ILE A 1 415 ? 12.167 1.054 -30.582 1.00 92.81 415 ILE A C 1
ATOM 3445 O O . ILE A 1 415 ? 11.078 1.565 -30.840 1.00 92.81 415 ILE A O 1
ATOM 3449 N N . ASP A 1 416 ? 13.326 1.624 -30.929 1.00 90.94 416 ASP A N 1
ATOM 3450 C CA . ASP A 1 416 ? 13.404 2.890 -31.672 1.00 90.94 416 ASP A CA 1
ATOM 3451 C C . ASP A 1 416 ? 12.735 2.798 -33.050 1.00 90.94 416 ASP A C 1
ATOM 3453 O O . ASP A 1 416 ? 11.981 3.692 -33.440 1.00 90.94 416 ASP A O 1
ATOM 3457 N N . GLU A 1 417 ? 12.979 1.710 -33.783 1.00 91.00 417 GLU A N 1
ATOM 3458 C CA . GLU A 1 417 ? 12.387 1.459 -35.099 1.00 91.00 417 GLU A CA 1
ATOM 3459 C C . GLU A 1 417 ? 10.857 1.310 -35.029 1.00 91.00 417 GLU A C 1
ATOM 3461 O O . GLU A 1 417 ? 10.169 1.780 -35.937 1.00 91.00 417 GLU A O 1
ATOM 3466 N N . LEU A 1 418 ? 10.317 0.748 -33.939 1.00 91.56 418 LEU A N 1
ATOM 3467 C CA . LEU A 1 418 ? 8.877 0.518 -33.758 1.00 91.56 418 LEU A CA 1
ATOM 3468 C C . LEU A 1 418 ? 8.037 1.809 -33.749 1.00 91.56 418 LEU A C 1
ATOM 3470 O O . LEU A 1 418 ? 6.911 1.794 -34.249 1.00 91.56 418 LEU A O 1
ATOM 3474 N N . TYR A 1 419 ? 8.567 2.925 -33.226 1.00 87.50 419 TYR A N 1
ATOM 3475 C CA . TYR A 1 419 ? 7.864 4.226 -33.227 1.00 87.50 419 TYR A CA 1
ATOM 3476 C C . TYR A 1 419 ? 8.587 5.320 -34.021 1.00 87.50 419 TYR A C 1
ATOM 3478 O O . TYR A 1 419 ? 8.360 6.519 -33.814 1.00 87.50 419 TYR A O 1
ATOM 3486 N N . LYS A 1 420 ? 9.452 4.927 -34.956 1.00 84.25 420 LYS A N 1
ATOM 3487 C CA . LYS A 1 420 ? 10.042 5.859 -35.916 1.00 84.25 420 LYS A CA 1
ATOM 3488 C C . LYS A 1 420 ? 8.987 6.280 -36.942 1.00 84.25 420 LYS A C 1
ATOM 3490 O O . LYS A 1 420 ? 8.256 5.445 -37.465 1.00 84.25 420 LYS A O 1
ATOM 3495 N N . SER A 1 421 ? 8.922 7.572 -37.266 1.00 71.00 421 SER A N 1
ATOM 3496 C CA . SER A 1 421 ? 8.018 8.093 -38.302 1.00 71.00 421 SER A CA 1
ATOM 3497 C C . SER A 1 421 ? 8.766 8.970 -39.306 1.00 71.00 421 SER A C 1
ATOM 3499 O O . SER A 1 421 ? 9.831 9.505 -38.999 1.00 71.00 421 SER A O 1
ATOM 3501 N N . GLU A 1 422 ? 8.206 9.144 -40.508 1.00 63.78 422 GLU A N 1
ATOM 3502 C CA . GLU A 1 422 ? 8.787 10.016 -41.545 1.00 63.78 422 GLU A CA 1
ATOM 3503 C C . GLU A 1 422 ? 8.837 11.496 -41.122 1.00 63.78 422 GLU A C 1
ATOM 3505 O O . GLU A 1 422 ? 9.692 12.243 -41.594 1.00 63.78 422 GLU A O 1
ATOM 3510 N N . ALA A 1 423 ? 7.943 11.917 -40.219 1.00 62.19 423 ALA A N 1
ATOM 3511 C CA . ALA A 1 423 ? 7.832 13.296 -39.743 1.00 62.19 423 ALA A CA 1
ATOM 3512 C C . ALA A 1 423 ? 8.715 13.604 -38.517 1.00 62.19 423 ALA A C 1
ATOM 3514 O O . ALA A 1 423 ? 9.036 14.766 -38.274 1.00 62.19 423 ALA A O 1
ATOM 3515 N N . ASP A 1 424 ? 9.117 12.585 -37.751 1.00 65.12 424 ASP A N 1
ATOM 3516 C CA . ASP A 1 424 ? 9.954 12.730 -36.559 1.00 65.12 424 ASP A CA 1
ATOM 3517 C C . ASP A 1 424 ? 10.939 11.557 -36.450 1.00 65.12 424 ASP A C 1
ATOM 3519 O O . ASP A 1 424 ? 10.592 10.444 -36.036 1.00 65.12 424 ASP A O 1
ATOM 3523 N N . THR A 1 425 ? 12.191 11.847 -36.809 1.00 62.66 425 THR A N 1
ATOM 3524 C CA . THR A 1 425 ? 13.311 10.900 -36.833 1.00 62.66 425 THR A CA 1
ATOM 3525 C C . THR A 1 425 ? 14.065 10.805 -35.507 1.00 62.66 425 THR A C 1
ATOM 3527 O O . THR A 1 425 ? 15.114 10.167 -35.476 1.00 62.66 425 THR A O 1
ATOM 3530 N N . GLY A 1 426 ? 13.621 11.491 -34.449 1.00 72.19 426 GLY A N 1
ATOM 3531 C CA . GLY A 1 426 ? 14.320 11.489 -33.167 1.00 72.19 426 GLY A CA 1
ATOM 3532 C C . GLY A 1 426 ? 14.191 10.149 -32.445 1.00 72.19 426 GLY A C 1
ATOM 3533 O O . GLY A 1 426 ? 13.071 9.650 -32.290 1.00 72.19 426 GLY A O 1
ATOM 3534 N N . ASP A 1 427 ? 15.324 9.629 -31.967 1.00 79.81 427 ASP A N 1
ATOM 3535 C CA . ASP A 1 427 ? 15.397 8.387 -31.192 1.00 79.81 427 ASP A CA 1
ATOM 3536 C C . ASP A 1 427 ? 14.501 8.467 -29.940 1.00 79.81 427 ASP A C 1
ATOM 3538 O O . ASP A 1 427 ? 14.389 9.517 -29.275 1.00 79.81 427 ASP A O 1
ATOM 3542 N N . ILE A 1 428 ? 13.821 7.356 -29.651 1.00 85.12 428 ILE A N 1
ATOM 3543 C CA . ILE A 1 428 ? 12.957 7.185 -28.478 1.00 85.12 428 ILE A CA 1
ATOM 3544 C C . ILE A 1 428 ? 13.840 6.927 -27.268 1.00 85.12 428 ILE A C 1
ATOM 3546 O O . ILE A 1 428 ? 13.629 7.528 -26.211 1.00 85.12 428 ILE A O 1
ATOM 3550 N N . CYS A 1 429 ? 14.816 6.040 -27.440 1.00 88.31 429 CYS A N 1
ATOM 3551 C CA . CYS A 1 429 ? 15.826 5.713 -26.465 1.00 88.31 429 CYS A CA 1
ATOM 3552 C C . CYS A 1 429 ? 17.039 6.628 -26.626 1.00 88.31 429 CYS A C 1
ATOM 3554 O O . CYS A 1 429 ? 17.483 6.965 -27.720 1.00 88.31 429 CYS A O 1
ATOM 3556 N N . SER A 1 430 ? 17.608 7.029 -25.500 1.00 87.50 430 SER A N 1
ATOM 3557 C CA . SER A 1 430 ? 18.893 7.709 -25.450 1.00 87.50 430 SER A CA 1
ATOM 3558 C C . SER A 1 430 ? 19.720 7.152 -24.305 1.00 87.50 430 SER A C 1
ATOM 3560 O O . SER A 1 430 ? 19.192 6.804 -23.245 1.00 87.50 430 SER A O 1
ATOM 3562 N N . GLU A 1 431 ? 21.031 7.072 -24.513 1.00 83.94 431 GLU A N 1
ATOM 3563 C CA . GLU A 1 431 ? 21.948 6.774 -23.423 1.00 83.94 431 GLU A CA 1
ATOM 3564 C C . GLU A 1 431 ? 21.977 7.935 -22.432 1.00 83.94 431 GLU A C 1
ATOM 3566 O O . GLU A 1 431 ? 22.066 9.114 -22.802 1.00 83.94 431 GLU A O 1
ATOM 3571 N N . GLY A 1 432 ? 21.939 7.591 -21.150 1.00 76.75 432 GLY A N 1
ATOM 3572 C CA . GLY A 1 432 ? 22.036 8.576 -20.093 1.00 76.75 432 GLY A CA 1
ATOM 3573 C C . GLY A 1 432 ? 23.444 9.146 -19.921 1.00 76.75 432 GLY A C 1
ATOM 3574 O O . GLY A 1 432 ? 24.419 8.780 -20.590 1.00 76.75 432 GLY A O 1
ATOM 3575 N N . LYS A 1 433 ? 23.541 10.100 -18.994 1.00 73.06 433 LYS A N 1
ATOM 3576 C CA . LYS A 1 433 ? 24.806 10.692 -18.561 1.00 73.06 433 LYS A CA 1
ATOM 3577 C C . LYS A 1 433 ? 25.085 10.297 -17.119 1.00 73.06 433 LYS A C 1
ATOM 3579 O O . LYS A 1 433 ? 24.178 10.228 -16.290 1.00 73.06 433 LYS A O 1
ATOM 3584 N N . LEU A 1 434 ? 26.368 10.123 -16.819 1.00 71.69 434 LEU A N 1
ATOM 3585 C CA . LEU A 1 434 ? 26.861 10.089 -15.451 1.00 71.69 434 LEU A CA 1
ATOM 3586 C C . LEU A 1 434 ? 26.647 11.479 -14.828 1.00 71.69 434 LEU A C 1
ATOM 3588 O O . LEU A 1 434 ? 27.153 12.476 -15.352 1.00 71.69 434 LEU A O 1
ATOM 3592 N N . TYR A 1 435 ? 25.894 11.554 -13.732 1.00 66.44 435 TYR A N 1
ATOM 3593 C CA . TYR A 1 435 ? 25.643 12.805 -13.011 1.00 66.44 435 TYR A CA 1
ATOM 3594 C C . TYR A 1 435 ? 26.550 12.916 -11.782 1.00 66.44 435 TYR A C 1
ATOM 3596 O O . TYR A 1 435 ? 27.147 11.938 -11.342 1.00 66.44 435 TYR A O 1
ATOM 3604 N N . LYS A 1 436 ? 26.650 14.113 -11.190 1.00 58.91 436 LYS A N 1
ATOM 3605 C CA . LYS A 1 436 ? 27.325 14.305 -9.891 1.00 58.91 436 LYS A CA 1
ATOM 3606 C C . LYS A 1 436 ? 26.564 13.640 -8.741 1.00 58.91 436 LYS A C 1
ATOM 3608 O O . LYS A 1 436 ? 27.173 13.097 -7.831 1.00 58.91 436 LYS A O 1
ATOM 3613 N N . GLN A 1 437 ? 25.236 13.638 -8.824 1.00 62.06 437 GLN A N 1
ATOM 3614 C CA . GLN A 1 437 ? 24.333 13.122 -7.794 1.00 62.06 437 GLN A CA 1
ATOM 3615 C C . GLN A 1 437 ? 24.297 11.590 -7.745 1.00 62.06 437 GLN A C 1
ATOM 3617 O O . GLN A 1 437 ? 24.792 10.922 -8.648 1.00 62.06 437 GLN A O 1
ATOM 3622 N N . TYR A 1 438 ? 23.689 11.034 -6.700 1.00 65.44 438 TYR A N 1
ATOM 3623 C CA . TYR A 1 438 ? 23.655 9.593 -6.424 1.00 65.44 438 TYR A CA 1
ATOM 3624 C C . TYR A 1 438 ? 22.952 8.756 -7.505 1.00 65.44 438 TYR A C 1
ATOM 3626 O O . TYR A 1 438 ? 23.191 7.560 -7.591 1.00 65.44 438 TYR A O 1
ATOM 3634 N N . GLU A 1 439 ? 22.106 9.353 -8.347 1.00 73.44 439 GLU A N 1
ATOM 3635 C CA . GLU A 1 439 ? 21.336 8.628 -9.365 1.00 73.44 439 GLU A CA 1
ATOM 3636 C C . GLU A 1 439 ? 21.902 8.865 -10.759 1.00 73.44 439 GLU A C 1
ATOM 3638 O O . GLU A 1 439 ? 22.021 10.009 -11.204 1.00 73.44 439 GLU A O 1
ATOM 3643 N N . ASN A 1 440 ? 22.198 7.785 -11.478 1.00 83.31 440 ASN A N 1
ATOM 3644 C CA . ASN A 1 440 ? 22.749 7.848 -12.828 1.00 83.31 440 ASN A CA 1
ATOM 3645 C C . ASN A 1 440 ? 21.819 7.135 -13.799 1.00 83.31 440 ASN A C 1
ATOM 3647 O O . ASN A 1 440 ? 21.279 6.074 -13.489 1.00 83.31 440 ASN A O 1
ATOM 3651 N N . ILE A 1 441 ? 21.640 7.739 -14.970 1.00 88.44 441 ILE A N 1
ATOM 3652 C CA . ILE A 1 441 ? 20.775 7.218 -16.026 1.00 88.44 441 ILE A CA 1
ATOM 3653 C C . ILE A 1 441 ? 21.641 6.375 -16.956 1.00 88.44 441 ILE A C 1
ATOM 3655 O O . ILE A 1 441 ? 22.665 6.858 -17.430 1.00 88.44 441 ILE A O 1
ATOM 3659 N N . LEU A 1 442 ? 21.227 5.138 -17.210 1.00 90.94 442 LEU A N 1
ATOM 3660 C CA . LEU A 1 442 ? 21.878 4.227 -18.150 1.00 90.94 442 LEU A CA 1
ATOM 3661 C C . LEU A 1 442 ? 21.179 4.299 -19.510 1.00 90.94 442 LEU A C 1
ATOM 3663 O O . LEU A 1 442 ? 21.795 4.676 -20.504 1.00 90.94 442 LEU A O 1
ATOM 3667 N N . LEU A 1 443 ? 19.870 4.043 -19.518 1.00 92.88 443 LEU A N 1
ATOM 3668 C CA . LEU A 1 443 ? 18.986 4.168 -20.678 1.00 92.88 443 LEU A CA 1
ATOM 3669 C C . LEU A 1 443 ? 17.800 5.058 -20.319 1.00 92.88 443 LEU A C 1
ATOM 3671 O O . LEU A 1 443 ? 17.328 5.024 -19.180 1.00 92.88 443 LEU A O 1
ATOM 3675 N N . GLN A 1 444 ? 17.302 5.826 -21.283 1.00 93.12 444 GLN A N 1
ATOM 3676 C CA . GLN A 1 444 ? 16.116 6.659 -21.124 1.00 93.12 444 GLN A CA 1
ATOM 3677 C C . GLN A 1 444 ? 15.235 6.608 -22.370 1.00 93.12 444 GLN A C 1
ATOM 3679 O O . GLN A 1 444 ? 15.656 7.039 -23.440 1.00 93.12 444 GLN A O 1
ATOM 3684 N N . PHE A 1 445 ? 13.996 6.160 -22.191 1.00 93.69 445 PHE A N 1
ATOM 3685 C CA . PHE A 1 445 ? 12.961 6.055 -23.213 1.00 93.69 445 PHE A CA 1
ATOM 3686 C C . PHE A 1 445 ? 11.944 7.186 -23.056 1.00 93.69 445 PHE A C 1
ATOM 3688 O O . PHE A 1 445 ? 11.343 7.349 -21.990 1.00 93.69 445 PHE A O 1
ATOM 3695 N N . LYS A 1 446 ? 11.719 7.957 -24.121 1.00 92.38 446 LYS A N 1
ATOM 3696 C CA . LYS A 1 446 ? 10.671 8.985 -24.183 1.00 92.38 446 LYS A CA 1
ATOM 3697 C C . LYS A 1 446 ? 9.307 8.335 -24.366 1.00 92.38 446 LYS A C 1
ATOM 3699 O O . LYS A 1 446 ? 9.045 7.726 -25.399 1.00 92.38 446 LYS A O 1
ATOM 3704 N N . LEU A 1 447 ? 8.414 8.514 -23.396 1.00 93.19 447 LEU A N 1
ATOM 3705 C CA . LEU A 1 447 ? 7.134 7.810 -23.406 1.00 93.19 447 LEU A CA 1
ATOM 3706 C C . LEU A 1 447 ? 6.068 8.479 -24.276 1.00 93.19 447 LEU A C 1
ATOM 3708 O O . LEU A 1 447 ? 5.174 7.779 -24.720 1.00 93.19 447 LEU A O 1
ATOM 3712 N N . ASN A 1 448 ? 6.163 9.775 -24.602 1.00 88.81 448 ASN A N 1
ATOM 3713 C CA . ASN A 1 448 ? 5.124 10.469 -25.388 1.00 88.81 448 ASN A CA 1
ATOM 3714 C C . ASN A 1 448 ? 4.699 9.706 -26.654 1.00 88.81 448 ASN A C 1
ATOM 3716 O O . ASN A 1 448 ? 3.515 9.471 -26.854 1.00 88.81 448 ASN A O 1
ATOM 3720 N N . LYS A 1 449 ? 5.662 9.289 -27.490 1.00 82.88 449 LYS A N 1
ATOM 3721 C CA . LYS A 1 449 ? 5.372 8.565 -28.741 1.00 82.88 449 LYS A CA 1
ATOM 3722 C C . LYS A 1 449 ? 4.721 7.206 -28.471 1.00 82.88 449 LYS A C 1
ATOM 3724 O O . LYS A 1 449 ? 3.748 6.850 -29.123 1.00 82.88 449 LYS A O 1
ATOM 3729 N N . ILE A 1 450 ? 5.240 6.490 -27.474 1.00 90.94 450 ILE A N 1
ATOM 3730 C CA . ILE A 1 450 ? 4.735 5.180 -27.049 1.00 90.94 450 ILE A CA 1
ATOM 3731 C C . ILE A 1 450 ? 3.287 5.292 -26.555 1.00 90.94 450 ILE A C 1
ATOM 3733 O O . ILE A 1 450 ? 2.461 4.440 -26.864 1.00 90.94 450 ILE A O 1
ATOM 3737 N N . LEU A 1 451 ? 2.972 6.349 -25.802 1.00 91.94 451 LEU A N 1
ATOM 3738 C CA . LEU A 1 451 ? 1.656 6.557 -25.202 1.00 91.94 451 LEU A CA 1
ATOM 3739 C C . LEU A 1 451 ? 0.606 7.012 -26.222 1.00 91.94 451 LEU A C 1
ATOM 3741 O O . LEU A 1 451 ? -0.530 6.555 -26.141 1.00 91.94 451 LEU A O 1
ATOM 3745 N N . ILE A 1 452 ? 0.981 7.844 -27.203 1.00 89.00 452 ILE A N 1
ATOM 3746 C CA . ILE A 1 452 ? 0.090 8.247 -28.311 1.00 89.00 452 ILE A CA 1
ATOM 3747 C C . ILE A 1 452 ? -0.398 7.017 -29.087 1.00 89.00 452 ILE A C 1
ATOM 3749 O O . ILE A 1 452 ? -1.586 6.891 -29.377 1.00 89.00 452 ILE A O 1
ATOM 3753 N N . ASP A 1 453 ? 0.515 6.092 -29.376 1.00 89.50 453 ASP A N 1
ATOM 3754 C CA . ASP A 1 453 ? 0.229 4.879 -30.141 1.00 89.50 453 ASP A CA 1
ATOM 3755 C C . ASP A 1 453 ? -0.207 3.698 -29.251 1.00 89.50 453 ASP A C 1
ATOM 3757 O O . ASP A 1 453 ? -0.395 2.592 -29.752 1.00 89.50 453 ASP A O 1
ATOM 3761 N N . TRP A 1 454 ? -0.400 3.894 -27.939 1.00 90.38 454 TRP A N 1
ATOM 3762 C CA . TRP A 1 454 ? -0.626 2.789 -26.995 1.00 90.38 454 TRP A CA 1
ATOM 3763 C C . TRP A 1 454 ? -1.885 1.967 -27.294 1.00 90.38 454 TRP A C 1
ATOM 3765 O O . TRP A 1 454 ? -1.949 0.775 -26.983 1.00 90.38 454 TRP A O 1
ATOM 3775 N N . ASN A 1 455 ? -2.894 2.590 -27.907 1.00 87.62 455 ASN A N 1
ATOM 3776 C CA . ASN A 1 455 ? -4.140 1.924 -28.285 1.00 87.62 455 ASN A CA 1
ATOM 3777 C C . ASN A 1 455 ? -3.972 0.951 -29.467 1.00 87.62 455 ASN A C 1
ATOM 3779 O O . ASN A 1 455 ? -4.802 0.055 -29.626 1.00 87.62 455 ASN A O 1
ATOM 3783 N N . ASP A 1 456 ? -2.888 1.054 -30.241 1.00 91.62 456 ASP A N 1
ATOM 3784 C CA . ASP A 1 456 ? -2.519 0.061 -31.251 1.00 91.62 456 ASP A CA 1
ATOM 3785 C C . ASP A 1 456 ? -2.082 -1.238 -30.553 1.00 91.62 456 ASP A C 1
ATOM 3787 O O . ASP A 1 456 ? -1.034 -1.313 -29.907 1.00 91.62 456 ASP A O 1
ATOM 3791 N N . ALA A 1 457 ? -2.927 -2.268 -30.644 1.00 89.12 457 ALA A N 1
ATOM 3792 C CA . ALA A 1 457 ? -2.720 -3.526 -29.937 1.00 89.12 457 ALA A CA 1
ATOM 3793 C C . ALA A 1 457 ? -1.445 -4.260 -30.375 1.00 89.12 457 ALA A C 1
ATOM 3795 O O . ALA A 1 457 ? -0.766 -4.844 -29.525 1.00 89.12 457 ALA A O 1
ATOM 3796 N N . ASP A 1 458 ? -1.101 -4.193 -31.662 1.00 93.00 458 ASP A N 1
ATOM 3797 C CA . ASP A 1 458 ? 0.055 -4.889 -32.221 1.00 93.00 458 ASP A CA 1
ATOM 3798 C C . ASP A 1 458 ? 1.353 -4.179 -31.828 1.00 93.00 458 ASP A C 1
ATOM 3800 O O . ASP A 1 458 ? 2.308 -4.837 -31.398 1.00 93.00 458 ASP A O 1
ATOM 3804 N N . LYS A 1 459 ? 1.391 -2.840 -31.904 1.00 93.00 459 LYS A N 1
ATOM 3805 C CA . LYS A 1 459 ? 2.539 -2.052 -31.417 1.00 93.00 459 LYS A CA 1
ATOM 3806 C C . LYS A 1 459 ? 2.732 -2.210 -29.915 1.00 93.00 459 LYS A C 1
ATOM 3808 O O . LYS A 1 459 ? 3.855 -2.436 -29.463 1.00 93.00 459 LYS A O 1
ATOM 3813 N N . ARG A 1 460 ? 1.646 -2.148 -29.137 1.00 92.88 460 ARG A N 1
ATOM 3814 C CA . ARG A 1 460 ? 1.679 -2.339 -27.680 1.00 92.88 460 ARG A CA 1
ATOM 3815 C C . ARG A 1 460 ? 2.251 -3.706 -27.311 1.00 92.88 460 ARG A C 1
ATOM 3817 O O . ARG A 1 460 ? 3.141 -3.781 -26.465 1.00 92.88 460 ARG A O 1
ATOM 3824 N N . ALA A 1 461 ? 1.779 -4.778 -27.950 1.00 91.38 461 ALA A N 1
ATOM 3825 C CA . ALA A 1 461 ? 2.272 -6.131 -27.696 1.00 91.38 461 ALA A CA 1
ATOM 3826 C C . ALA A 1 461 ? 3.765 -6.275 -28.038 1.00 91.38 461 ALA A C 1
ATOM 3828 O O . ALA A 1 461 ? 4.526 -6.827 -27.241 1.00 91.38 461 ALA A O 1
ATOM 3829 N N . GLN A 1 462 ? 4.197 -5.727 -29.179 1.00 95.62 462 GLN A N 1
ATOM 3830 C CA . GLN A 1 462 ? 5.605 -5.731 -29.587 1.00 95.62 462 GLN A CA 1
ATOM 3831 C C . GLN A 1 462 ? 6.492 -4.952 -28.612 1.00 95.62 462 GLN A C 1
ATOM 3833 O O . GLN A 1 462 ? 7.520 -5.469 -28.183 1.00 95.62 462 GLN A O 1
ATOM 3838 N N . PHE A 1 463 ? 6.081 -3.749 -28.202 1.00 95.06 463 PHE A N 1
ATOM 3839 C CA . PHE A 1 463 ? 6.828 -2.946 -27.233 1.00 95.06 463 PHE A CA 1
ATOM 3840 C C . PHE A 1 463 ? 6.989 -3.662 -25.890 1.00 95.06 463 PHE A C 1
ATOM 3842 O O . PHE A 1 463 ? 8.095 -3.717 -25.357 1.00 95.06 463 PHE A O 1
ATOM 3849 N N . ILE A 1 464 ? 5.908 -4.242 -25.359 1.00 93.19 464 ILE A N 1
ATOM 385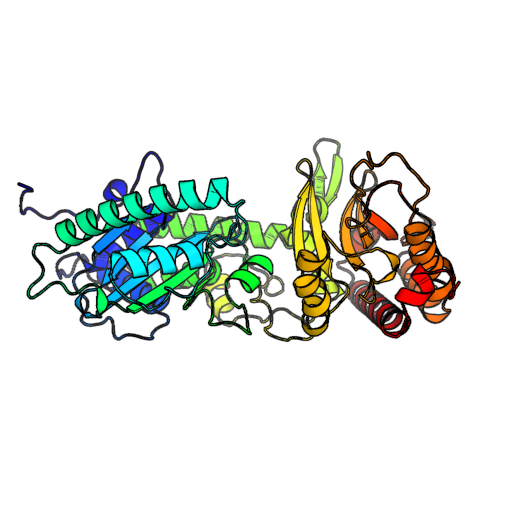0 C CA . ILE A 1 464 ? 5.958 -5.000 -24.101 1.00 93.19 464 ILE A CA 1
ATOM 3851 C C . ILE A 1 464 ? 6.914 -6.193 -24.230 1.00 93.19 464 ILE A C 1
ATOM 3853 O O . ILE A 1 464 ? 7.710 -6.419 -23.321 1.00 93.19 464 ILE A O 1
ATOM 3857 N N . SER A 1 465 ? 6.875 -6.929 -25.348 1.00 94.19 465 SER A N 1
ATOM 3858 C CA . SER A 1 465 ? 7.814 -8.034 -25.598 1.00 94.19 465 SER A CA 1
ATOM 3859 C C . SER A 1 465 ? 9.259 -7.542 -25.586 1.00 94.19 465 SER A C 1
ATOM 3861 O O . SER A 1 465 ? 10.052 -8.026 -24.788 1.00 94.19 465 SER A O 1
ATOM 3863 N N . LEU A 1 466 ? 9.574 -6.518 -26.384 1.00 96.31 466 LEU A N 1
ATOM 3864 C CA . LEU A 1 466 ? 10.929 -5.971 -26.492 1.00 96.31 466 LEU A CA 1
ATOM 3865 C C . LEU A 1 466 ? 11.453 -5.433 -25.154 1.00 96.31 466 LEU A C 1
ATOM 3867 O O . LEU A 1 466 ? 12.613 -5.643 -24.820 1.00 96.31 466 LEU A O 1
ATOM 3871 N N . MET A 1 467 ? 10.611 -4.769 -24.358 1.00 95.31 467 MET A N 1
ATOM 3872 C CA . MET A 1 467 ? 11.001 -4.286 -23.028 1.00 95.31 467 MET A CA 1
ATOM 3873 C C . MET A 1 467 ? 11.293 -5.427 -22.048 1.00 95.31 467 MET A C 1
ATOM 3875 O O . MET A 1 467 ? 12.202 -5.310 -21.223 1.00 95.31 467 MET A O 1
ATOM 3879 N N . ARG A 1 468 ? 10.537 -6.528 -22.122 1.00 92.81 468 ARG A N 1
ATOM 3880 C CA . ARG A 1 468 ? 10.765 -7.721 -21.294 1.00 92.81 468 ARG A CA 1
ATOM 3881 C C . ARG A 1 468 ? 12.015 -8.475 -21.729 1.00 92.81 468 ARG A C 1
ATOM 3883 O O . ARG A 1 468 ? 12.794 -8.865 -20.861 1.00 92.81 468 ARG A O 1
ATOM 3890 N N . ASP A 1 469 ? 12.228 -8.610 -23.034 1.00 94.50 469 ASP A N 1
ATOM 3891 C CA . ASP A 1 469 ? 13.437 -9.200 -23.610 1.00 94.50 469 ASP A CA 1
ATOM 3892 C C . ASP A 1 469 ? 14.666 -8.384 -23.195 1.00 94.50 469 ASP A C 1
ATOM 3894 O O . ASP A 1 469 ? 15.600 -8.938 -22.620 1.00 94.50 469 ASP A O 1
ATOM 3898 N N . LEU A 1 470 ? 14.609 -7.053 -23.330 1.00 95.12 470 LEU A N 1
ATOM 3899 C CA . LEU A 1 470 ? 15.660 -6.142 -22.869 1.00 95.12 470 LEU A CA 1
ATOM 3900 C C . LEU A 1 470 ? 15.959 -6.323 -21.378 1.00 95.12 470 LEU A C 1
ATOM 3902 O O . LEU A 1 470 ? 17.121 -6.425 -20.988 1.00 95.12 470 LEU A O 1
ATOM 3906 N N . ASN A 1 471 ? 14.927 -6.358 -20.529 1.00 92.75 471 ASN A N 1
ATOM 3907 C CA . ASN A 1 471 ? 15.122 -6.556 -19.095 1.00 92.75 471 ASN A CA 1
ATOM 3908 C C . ASN A 1 471 ? 15.768 -7.916 -18.799 1.00 92.75 471 ASN A C 1
ATOM 3910 O O . ASN A 1 471 ? 16.703 -7.973 -18.010 1.00 92.75 471 ASN A O 1
ATOM 3914 N N . SER A 1 472 ? 15.315 -8.985 -19.458 1.00 91.00 472 SER A N 1
ATOM 3915 C CA . SER A 1 472 ? 15.871 -10.333 -19.302 1.00 91.00 472 SER A CA 1
ATOM 3916 C C . SER A 1 472 ? 17.334 -10.412 -19.746 1.00 91.00 472 SER A C 1
ATOM 3918 O O . SER A 1 472 ? 18.156 -10.982 -19.031 1.00 91.00 472 SER A O 1
ATOM 3920 N N . GLU A 1 473 ? 17.676 -9.839 -20.901 1.00 93.88 473 GLU A N 1
ATOM 3921 C CA . GLU A 1 473 ? 19.052 -9.789 -21.412 1.00 93.88 473 GLU A CA 1
ATOM 3922 C C . GLU A 1 473 ? 19.962 -8.999 -20.469 1.00 93.88 473 GLU A C 1
ATOM 3924 O O . GLU A 1 473 ? 21.037 -9.473 -20.102 1.00 93.88 473 GLU A O 1
ATOM 3929 N N . LEU A 1 474 ? 19.505 -7.834 -19.996 1.00 92.94 474 LEU A N 1
ATOM 3930 C CA . LEU A 1 474 ? 20.217 -7.065 -18.976 1.00 92.94 474 LEU A CA 1
ATOM 3931 C C . LEU A 1 474 ? 20.429 -7.894 -17.706 1.00 92.94 474 LEU A C 1
ATOM 3933 O O . LEU A 1 474 ? 21.523 -7.880 -17.149 1.00 92.94 474 LEU A O 1
ATOM 3937 N N . THR A 1 475 ? 19.406 -8.610 -17.230 1.00 89.62 475 THR A N 1
ATOM 3938 C CA . THR A 1 475 ? 19.521 -9.424 -16.014 1.00 89.62 475 THR A CA 1
ATOM 3939 C C . THR A 1 475 ? 20.578 -10.509 -16.189 1.00 89.62 475 THR A C 1
ATOM 3941 O O . THR A 1 475 ? 21.448 -10.620 -15.328 1.00 89.62 475 THR A O 1
ATOM 3944 N N . GLN A 1 476 ? 20.555 -11.240 -17.307 1.00 90.62 476 GLN A N 1
ATOM 3945 C CA . GLN A 1 476 ? 21.522 -12.304 -17.605 1.00 90.62 476 GLN A CA 1
ATOM 3946 C C . GLN A 1 476 ? 22.964 -11.787 -17.629 1.00 90.62 476 GLN A C 1
ATOM 3948 O O . GLN A 1 476 ? 23.849 -12.393 -17.028 1.00 90.62 476 GLN A O 1
ATOM 3953 N N . GLU A 1 477 ? 23.202 -10.643 -18.269 1.00 91.25 477 GLU A N 1
ATOM 3954 C CA . GLU A 1 477 ? 24.547 -10.065 -18.376 1.00 91.25 477 GLU A CA 1
ATOM 3955 C C . GLU A 1 477 ? 25.063 -9.492 -17.042 1.00 91.25 477 GLU A C 1
ATOM 3957 O O . GLU A 1 477 ? 26.270 -9.430 -16.813 1.00 91.25 477 GLU A O 1
ATOM 3962 N N . ILE A 1 478 ? 24.168 -9.066 -16.144 1.00 88.62 478 ILE A N 1
ATOM 3963 C CA . ILE A 1 478 ? 24.510 -8.395 -14.874 1.00 88.62 478 ILE A CA 1
ATOM 3964 C C . ILE A 1 478 ? 24.601 -9.393 -13.706 1.00 88.62 478 ILE A C 1
ATOM 3966 O O . ILE A 1 478 ? 25.342 -9.147 -12.748 1.00 88.62 478 ILE A O 1
ATOM 3970 N N . GLU A 1 479 ? 23.861 -10.503 -13.755 1.00 85.25 479 GLU A N 1
ATOM 3971 C CA . GLU A 1 479 ? 23.674 -11.429 -12.631 1.00 85.25 479 GLU A CA 1
ATOM 3972 C C . GLU A 1 479 ? 24.986 -12.010 -12.087 1.00 85.25 479 GLU A C 1
ATOM 3974 O O . GLU A 1 479 ? 25.199 -11.970 -10.870 1.00 85.25 479 GLU A O 1
ATOM 3979 N N . ASP A 1 480 ? 25.874 -12.461 -12.977 1.00 84.38 480 ASP A N 1
ATOM 3980 C CA . ASP A 1 480 ? 27.132 -13.142 -12.634 1.00 84.38 480 ASP A CA 1
ATOM 3981 C C . ASP A 1 480 ? 28.348 -12.202 -12.552 1.00 84.38 480 ASP A C 1
ATOM 3983 O O . ASP A 1 480 ? 29.494 -12.634 -12.353 1.00 84.38 480 ASP A O 1
ATOM 3987 N N . VAL A 1 481 ? 28.133 -10.891 -12.694 1.00 86.44 481 VAL A N 1
ATOM 3988 C CA . VAL A 1 481 ? 29.218 -9.910 -12.630 1.00 86.44 481 VAL A CA 1
ATOM 3989 C C . VAL A 1 481 ? 29.812 -9.883 -11.224 1.00 86.44 481 VAL A C 1
ATOM 3991 O O . VAL A 1 481 ? 29.143 -9.623 -10.223 1.00 86.44 481 VAL A O 1
ATOM 3994 N N . LYS A 1 482 ? 31.132 -10.073 -11.153 1.00 87.00 482 LYS A N 1
ATOM 3995 C CA . LYS A 1 482 ? 31.915 -9.901 -9.923 1.00 87.00 482 LYS A CA 1
ATOM 3996 C C . LYS A 1 482 ? 32.094 -8.417 -9.624 1.00 87.00 482 LYS A C 1
ATOM 3998 O O . LYS A 1 482 ? 33.115 -7.813 -9.967 1.00 87.00 482 LYS A O 1
ATOM 4003 N N . TRP A 1 483 ? 31.065 -7.820 -9.029 1.00 80.38 483 TRP A N 1
ATOM 4004 C CA . TRP A 1 483 ? 31.009 -6.382 -8.782 1.00 80.38 483 TRP A CA 1
ATOM 4005 C C . TRP A 1 483 ? 32.173 -5.885 -7.929 1.00 80.38 483 TRP A C 1
ATOM 4007 O O . TRP A 1 483 ? 32.693 -4.811 -8.203 1.00 80.38 483 TRP A O 1
ATOM 4017 N N . ASP A 1 484 ? 32.671 -6.669 -6.975 1.00 76.81 484 ASP A N 1
ATOM 4018 C CA . ASP A 1 484 ? 33.869 -6.332 -6.197 1.00 76.81 484 ASP A CA 1
ATOM 4019 C C . ASP A 1 484 ? 35.106 -6.076 -7.087 1.00 76.81 484 ASP A C 1
ATOM 4021 O O . ASP A 1 484 ? 35.865 -5.133 -6.850 1.00 76.81 484 ASP A O 1
ATOM 4025 N N . LEU A 1 485 ? 35.288 -6.854 -8.158 1.00 83.12 485 LEU A N 1
ATOM 4026 C CA . LEU A 1 485 ? 36.395 -6.686 -9.102 1.00 83.12 485 LEU A CA 1
ATOM 4027 C C . LEU A 1 485 ? 36.197 -5.489 -10.039 1.00 83.12 485 LEU A C 1
ATOM 4029 O O . LEU A 1 485 ? 37.172 -4.798 -10.348 1.00 83.12 485 LEU A O 1
ATOM 4033 N N . VAL A 1 486 ? 34.960 -5.219 -10.469 1.00 82.69 486 VAL A N 1
ATOM 4034 C CA . VAL A 1 486 ? 34.614 -4.002 -11.234 1.00 82.69 486 VAL A CA 1
ATOM 4035 C C . VAL A 1 486 ? 34.913 -2.765 -10.389 1.00 82.69 486 VAL A C 1
ATOM 4037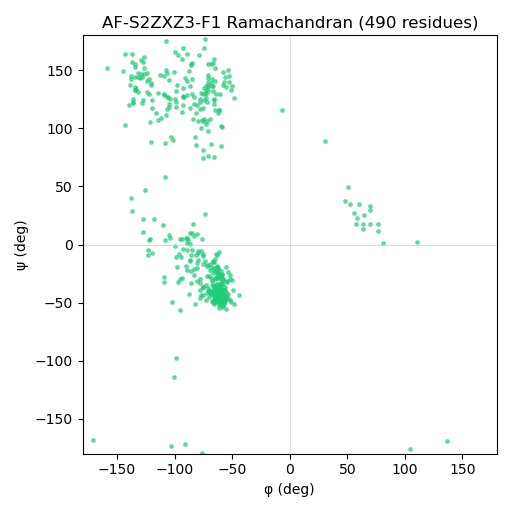 O O . VAL A 1 486 ? 35.596 -1.832 -10.819 1.00 82.69 486 VAL A O 1
ATOM 4040 N N . ARG A 1 487 ? 34.492 -2.793 -9.124 1.00 77.56 487 ARG A N 1
ATOM 4041 C CA . ARG A 1 487 ? 34.708 -1.720 -8.150 1.00 77.56 487 ARG A CA 1
ATOM 4042 C C . ARG A 1 487 ? 36.175 -1.477 -7.854 1.00 77.56 487 ARG A C 1
ATOM 4044 O O . ARG A 1 487 ? 36.554 -0.318 -7.738 1.00 77.56 487 ARG A O 1
ATOM 4051 N N . LYS A 1 488 ? 37.006 -2.520 -7.812 1.00 76.69 488 LYS A N 1
ATOM 4052 C CA . LYS A 1 488 ? 38.471 -2.416 -7.664 1.00 76.69 488 LYS A CA 1
ATOM 4053 C C . LYS A 1 488 ? 39.189 -2.011 -8.959 1.00 76.69 488 LYS A C 1
ATOM 4055 O O . LYS A 1 488 ? 40.398 -1.797 -8.948 1.00 76.69 488 LYS A O 1
ATOM 4060 N N . GLY A 1 489 ? 38.473 -1.903 -10.083 1.00 76.38 489 GLY A N 1
ATOM 4061 C CA . GLY A 1 489 ? 39.049 -1.599 -11.399 1.00 76.38 489 GLY A CA 1
ATOM 4062 C C . GLY A 1 489 ? 39.899 -2.723 -11.987 1.00 76.38 489 GLY A C 1
ATOM 4063 O O . GLY A 1 489 ? 40.697 -2.474 -12.894 1.00 76.38 489 GLY A O 1
ATOM 4064 N N . VAL A 1 490 ? 39.732 -3.942 -11.465 1.00 83.06 490 VAL A N 1
ATOM 4065 C CA . VAL A 1 490 ? 40.359 -5.168 -11.972 1.00 83.06 490 VAL A CA 1
ATOM 4066 C C . VAL A 1 490 ? 39.619 -5.643 -13.221 1.00 83.06 490 VAL A C 1
ATOM 4068 O O . VAL A 1 490 ? 40.253 -5.985 -14.216 1.00 83.06 490 VAL A O 1
ATOM 4071 N N . LEU A 1 491 ? 38.283 -5.610 -13.183 1.00 79.19 491 LEU A N 1
ATOM 4072 C CA . LEU A 1 491 ? 37.432 -5.761 -14.363 1.00 79.19 491 LEU A CA 1
ATOM 4073 C C . LEU A 1 491 ? 37.137 -4.369 -14.934 1.00 79.19 491 LEU A C 1
ATOM 4075 O O . LEU A 1 491 ? 36.724 -3.477 -14.194 1.00 79.19 491 LEU A O 1
ATOM 4079 N N . LYS A 1 492 ? 37.402 -4.185 -16.230 1.00 75.19 492 LYS A N 1
ATOM 4080 C CA . LYS A 1 492 ? 37.224 -2.922 -16.959 1.00 75.19 492 LYS A CA 1
ATOM 4081 C C . LYS A 1 492 ? 36.286 -3.096 -18.132 1.00 75.19 492 LYS A C 1
ATOM 4083 O O . LYS A 1 492 ? 36.496 -4.059 -18.910 1.00 75.19 492 LYS A O 1
#

Radius of gyration: 26.61 Å; Cα contacts (8 Å, |Δi|>4): 698; chains: 1; bounding box: 77×43×78 Å

pLDDT: mean 81.0, std 15.79, range [29.2, 98.19]